Protein AF-A0A7C5V6L7-F1 (afdb_monomer_lite)

pLDDT: mean 72.87, std 25.66, range [22.7, 98.94]

Sequence (460 aa):
MSHGVARVGYGWRGEGCGAGDWTESRWLEMTNFTVGGVHAARSRKPRGREIGQGLVMRSSRLRAALVAGAWAKWSSATACAVSPCTPKASGNYTETWTQQTSAGPIQRSWIVHIPPGYDGRKTFSAILNFHGNTSTASGQESWSKMSEKANAAGFLVVYPEGYNKSWDVGRDCCGDALAKNIDDVGFARHIVQHLKENYCVDPDRIYVTGMSAGAGMAAKLACQAADLFAGAAVVSGAFISPPCNPVRPIAVQQFWGTSDPFVSSTDAYNTRDTYVAVDHCNTTPTRTYTNNKATCDTYTGCDNGVRVAFCKIEGMGHCWPGNSCTAILQPGTNDIFANDEMWDFFQQFTLTTSSTCPFGYVDLDSDRANGCEHALPAGCSKAGIRNGKRYYLCGWKTWADAKSRCEAMAGFRLVKIDDALENDWVSNFRGTMLTWIGANDIAVEGRWVWTDGSPLAYTR

Structure (mmCIF, N/CA/C/O backbone):
data_AF-A0A7C5V6L7-F1
#
_entry.id   AF-A0A7C5V6L7-F1
#
loop_
_atom_site.group_PDB
_atom_site.id
_atom_site.type_symbol
_atom_site.label_atom_id
_atom_site.label_alt_id
_atom_site.label_comp_id
_atom_site.label_asym_id
_atom_site.label_entity_id
_atom_site.label_seq_id
_atom_site.pdbx_PDB_ins_code
_atom_site.Cartn_x
_atom_site.Cartn_y
_atom_site.Cartn_z
_atom_site.occupancy
_atom_site.B_iso_or_equiv
_atom_site.auth_seq_id
_atom_site.auth_comp_id
_atom_site.auth_asym_id
_atom_site.auth_atom_id
_atom_site.pdbx_PDB_model_num
ATOM 1 N N . MET A 1 1 ? -34.028 -46.419 39.996 1.00 35.28 1 MET A N 1
ATOM 2 C CA . MET A 1 1 ? -33.075 -45.320 39.818 1.00 35.28 1 MET A CA 1
ATOM 3 C C . MET A 1 1 ? -32.578 -45.417 38.394 1.00 35.28 1 MET A C 1
ATOM 5 O O . MET A 1 1 ? -31.779 -46.292 38.082 1.00 35.28 1 MET A O 1
ATOM 9 N N . SER A 1 2 ? -33.231 -44.675 37.509 1.00 40.28 2 SER A N 1
ATOM 10 C CA . SER A 1 2 ? -33.050 -44.708 36.059 1.00 40.28 2 SER A CA 1
ATOM 11 C C . SER A 1 2 ? -32.666 -43.307 35.613 1.00 40.28 2 SER A C 1
ATOM 13 O O . SER A 1 2 ? -33.531 -42.519 35.235 1.00 40.28 2 SER A O 1
ATOM 15 N N . HIS A 1 3 ? -31.376 -43.000 35.732 1.00 43.44 3 HIS A N 1
ATOM 16 C CA . HIS A 1 3 ? -30.858 -41.659 35.497 1.00 43.44 3 HIS A CA 1
ATOM 17 C C . HIS A 1 3 ? -31.123 -41.201 34.052 1.00 43.44 3 HIS A C 1
ATOM 19 O O . HIS A 1 3 ? -31.042 -41.979 33.095 1.00 43.44 3 HIS A O 1
ATOM 25 N N . GLY A 1 4 ? -31.485 -39.932 33.920 1.00 53.03 4 GLY A N 1
ATOM 26 C CA . GLY A 1 4 ? -31.969 -39.283 32.719 1.00 53.03 4 GLY A CA 1
ATOM 27 C C . GLY A 1 4 ? -30.915 -38.459 31.981 1.00 53.03 4 GLY A C 1
ATOM 28 O O . GLY A 1 4 ? -29.935 -37.944 32.520 1.00 53.03 4 GLY A O 1
ATOM 29 N N . VAL A 1 5 ? -31.179 -38.303 30.687 1.00 49.34 5 VAL A N 1
ATOM 30 C CA . VAL A 1 5 ? -30.413 -37.486 29.743 1.00 49.34 5 VAL A CA 1
ATOM 31 C C . VAL A 1 5 ? -31.397 -36.744 28.845 1.00 4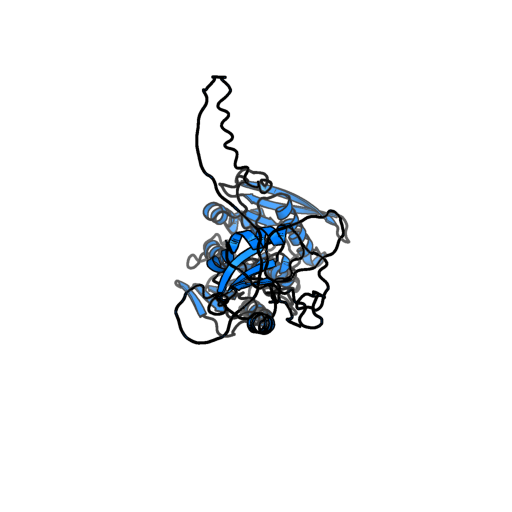9.34 5 VAL A C 1
ATOM 33 O O . VAL A 1 5 ? -32.377 -37.326 28.371 1.00 49.34 5 VAL A O 1
ATOM 36 N N . ALA A 1 6 ? -31.190 -35.441 28.665 1.00 48.75 6 ALA A N 1
ATOM 37 C CA . ALA A 1 6 ? -32.235 -34.558 28.167 1.00 48.75 6 ALA A CA 1
ATOM 38 C C . ALA A 1 6 ? -32.403 -34.648 26.645 1.00 48.75 6 ALA A C 1
ATOM 40 O O . ALA A 1 6 ? -31.442 -34.768 25.879 1.00 48.75 6 ALA A O 1
ATOM 41 N N . ARG A 1 7 ? -33.661 -34.538 26.212 1.00 49.06 7 ARG A N 1
ATOM 42 C CA . ARG A 1 7 ? -34.088 -34.461 24.811 1.00 49.06 7 ARG A CA 1
ATOM 43 C C . ARG A 1 7 ? -35.070 -33.303 24.688 1.00 49.06 7 ARG A C 1
ATOM 45 O O . ARG A 1 7 ? -36.007 -33.222 25.476 1.00 49.06 7 ARG A O 1
ATOM 52 N N . VAL A 1 8 ? -34.870 -32.412 23.720 1.00 44.22 8 VAL A N 1
ATOM 53 C CA . VAL A 1 8 ? -35.674 -31.181 23.617 1.00 44.22 8 VAL A CA 1
ATOM 54 C C . VAL A 1 8 ? -37.094 -31.479 23.115 1.00 44.22 8 VAL A C 1
ATOM 56 O O . VAL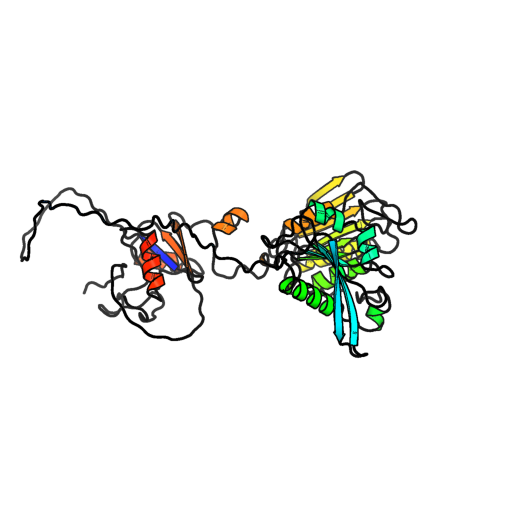 A 1 8 ? -37.276 -32.126 22.078 1.00 44.22 8 VAL A O 1
ATOM 59 N N . GLY A 1 9 ? -38.099 -30.928 23.796 1.00 36.38 9 GLY A N 1
ATOM 60 C CA . GLY A 1 9 ? -39.516 -30.936 23.416 1.00 36.38 9 GLY A CA 1
ATOM 61 C C . GLY A 1 9 ? -40.217 -29.632 23.827 1.00 36.38 9 GLY A C 1
ATOM 62 O O . GLY A 1 9 ? -39.628 -28.797 24.508 1.00 36.38 9 GLY A O 1
ATOM 63 N N . TYR A 1 10 ? -41.458 -29.429 23.381 1.00 29.02 10 TYR A N 1
ATOM 64 C CA . TYR A 1 10 ? -42.316 -28.315 23.824 1.00 29.02 10 TYR A CA 1
ATOM 65 C C . TYR A 1 10 ? -42.658 -28.469 25.325 1.00 29.02 10 TYR A C 1
ATOM 67 O O . TYR A 1 10 ? -42.841 -29.598 25.769 1.00 29.02 10 TYR A O 1
ATOM 75 N N . GLY A 1 11 ? -42.801 -27.425 26.151 1.00 28.33 11 GLY A N 1
ATOM 76 C CA . GLY A 1 11 ? -42.813 -25.965 25.941 1.00 28.33 11 GLY A CA 1
ATOM 77 C C . GLY A 1 11 ? -42.684 -25.232 27.302 1.00 28.33 11 GLY A C 1
ATOM 78 O O . GLY A 1 11 ? -42.221 -25.883 28.223 1.00 28.33 11 GLY A O 1
ATOM 79 N N . TRP A 1 12 ? -43.155 -23.971 27.422 1.00 29.39 12 TRP A N 1
ATOM 80 C CA . TRP A 1 12 ? -43.257 -23.080 28.629 1.00 29.39 12 TRP A CA 1
ATOM 81 C C . TRP A 1 12 ? -42.363 -21.803 28.664 1.00 29.39 12 TRP A C 1
ATOM 83 O O . TRP A 1 12 ? -41.769 -21.458 27.638 1.00 29.39 12 TRP A O 1
ATOM 93 N N . ARG A 1 13 ? -42.511 -20.956 29.714 1.00 26.44 13 ARG A N 1
ATOM 94 C CA . ARG A 1 13 ? -42.395 -19.463 29.706 1.00 26.44 13 ARG A CA 1
ATOM 95 C C . ARG A 1 13 ? -41.759 -18.842 30.976 1.00 26.44 13 ARG A C 1
ATOM 97 O O . ARG A 1 13 ? -42.020 -19.328 32.071 1.00 26.44 13 ARG A O 1
ATOM 104 N N . GLY A 1 14 ? -41.139 -17.657 30.842 1.00 23.78 14 GLY A N 1
ATOM 105 C CA . GLY A 1 14 ? -40.816 -16.711 31.935 1.00 23.78 14 GLY A CA 1
ATOM 106 C C . GLY A 1 14 ? -40.161 -15.405 31.429 1.00 23.78 14 GLY A C 1
ATOM 107 O O . GLY A 1 14 ? -39.630 -15.401 30.322 1.00 23.78 14 GLY A O 1
ATOM 108 N N . GLU A 1 15 ? -40.207 -14.310 32.203 1.00 25.20 15 GLU A N 1
ATOM 109 C CA . GLU A 1 15 ? -39.618 -12.986 31.873 1.00 25.20 15 GLU A CA 1
ATOM 110 C C . GLU A 1 15 ? -38.470 -12.608 32.838 1.00 25.20 15 GLU A C 1
ATOM 112 O O . GLU A 1 15 ? -38.496 -13.010 34.000 1.00 25.20 15 GLU A O 1
ATOM 117 N N . GLY A 1 16 ? -37.502 -11.786 32.398 1.00 23.38 16 GLY A N 1
ATOM 118 C CA . GLY A 1 16 ? -36.495 -11.155 33.276 1.00 23.38 16 GLY A CA 1
ATOM 119 C C . GLY A 1 16 ? -35.161 -10.810 32.590 1.00 23.38 16 GLY A C 1
ATOM 120 O O . GLY A 1 16 ? -34.685 -11.566 31.749 1.00 23.38 16 GLY A O 1
ATOM 121 N N . CYS A 1 17 ? -34.547 -9.675 32.949 1.00 25.47 17 CYS A N 1
ATOM 122 C CA . CYS A 1 17 ? -33.304 -9.165 32.339 1.00 25.47 17 CYS A CA 1
ATOM 123 C C . CYS A 1 17 ? -32.048 -9.429 33.197 1.00 25.47 17 CYS A C 1
ATOM 125 O O . CYS A 1 17 ? -32.116 -9.388 34.424 1.00 25.47 17 CYS A O 1
ATOM 127 N N . GLY A 1 18 ? -30.882 -9.584 32.556 1.00 23.17 18 GLY A N 1
ATOM 128 C CA . GLY A 1 18 ? -29.556 -9.663 33.192 1.00 23.17 18 GLY A CA 1
ATOM 129 C C . GLY A 1 18 ? -28.428 -9.633 32.148 1.00 23.17 18 GLY A C 1
ATOM 130 O O . GLY A 1 18 ? -28.678 -9.944 30.987 1.00 23.17 18 GLY A O 1
ATOM 131 N N . ALA A 1 19 ? -27.212 -9.223 32.529 1.00 28.78 19 ALA A N 1
ATOM 132 C CA . ALA A 1 19 ? -26.101 -8.952 31.601 1.00 28.78 19 ALA A CA 1
ATOM 133 C C . ALA A 1 19 ? -24.892 -9.896 31.776 1.00 28.78 19 ALA A C 1
ATOM 135 O O . ALA A 1 19 ? -24.651 -10.397 32.874 1.00 28.78 19 ALA A O 1
ATOM 136 N N . GLY A 1 20 ? -24.105 -10.068 30.705 1.00 23.56 20 GLY A N 1
ATOM 137 C CA . GLY A 1 20 ? -22.786 -10.718 30.710 1.00 23.56 20 GLY A CA 1
ATOM 138 C C . GLY A 1 20 ? -22.329 -11.182 29.318 1.00 23.56 20 GLY A C 1
ATOM 139 O O . GLY A 1 20 ? -23.119 -11.766 28.578 1.00 23.56 20 GLY A O 1
ATOM 140 N N . ASP A 1 21 ? -21.062 -10.937 28.970 1.00 35.22 21 ASP A N 1
ATOM 141 C CA . ASP A 1 21 ? -20.380 -11.547 27.813 1.00 35.22 21 ASP A CA 1
ATOM 142 C C . ASP A 1 21 ? -20.204 -13.067 27.993 1.00 35.22 21 ASP A C 1
ATOM 144 O O . ASP A 1 21 ? -20.125 -13.503 29.134 1.00 35.22 21 ASP A O 1
ATOM 148 N N . TRP A 1 22 ? -20.106 -13.843 26.895 1.00 27.86 22 TRP A N 1
ATOM 149 C CA . TRP A 1 22 ? -19.309 -15.089 26.688 1.00 27.86 22 TRP A CA 1
ATOM 150 C C . TRP A 1 22 ? -19.637 -15.708 25.303 1.00 27.86 22 TRP A C 1
ATOM 152 O O . TRP A 1 22 ? -20.753 -15.557 24.804 1.00 27.86 22 TRP A O 1
ATOM 162 N N . THR A 1 23 ? -18.712 -16.456 24.678 1.00 30.45 23 THR A N 1
ATOM 163 C CA . THR A 1 23 ? -18.922 -17.119 23.365 1.00 30.45 23 THR A CA 1
ATOM 164 C C . THR A 1 23 ? -18.419 -18.577 23.337 1.00 30.45 23 THR A C 1
ATOM 166 O O . THR A 1 23 ? -17.284 -18.863 23.695 1.00 30.45 23 THR A O 1
ATOM 169 N N . GLU A 1 24 ? -19.246 -19.533 22.879 1.00 30.52 24 GLU A N 1
ATOM 170 C CA . GLU A 1 24 ? -18.925 -20.984 22.873 1.00 30.52 24 GLU A CA 1
ATOM 171 C C . GLU A 1 24 ? -19.693 -21.815 21.804 1.00 30.52 24 GLU A C 1
ATOM 173 O O . GLU A 1 24 ? -20.915 -21.695 21.691 1.00 30.52 24 GLU A O 1
ATOM 178 N N . SER A 1 25 ? -19.035 -22.743 21.089 1.00 31.98 25 SER A N 1
ATOM 179 C CA . SER A 1 25 ? -19.699 -23.621 20.090 1.00 31.98 25 SER A CA 1
ATOM 180 C C . SER A 1 25 ? -20.619 -24.697 20.712 1.00 31.98 25 SER A C 1
ATOM 182 O O . SER A 1 25 ? -20.658 -24.875 21.935 1.00 31.98 25 SER A O 1
ATOM 184 N N . ARG A 1 26 ? -21.419 -25.395 19.880 1.00 36.56 26 ARG A N 1
ATOM 185 C CA . ARG A 1 26 ? -22.573 -26.210 20.323 1.00 36.56 26 ARG A CA 1
ATOM 186 C C . ARG A 1 26 ? -22.885 -27.410 19.390 1.00 36.56 26 ARG A C 1
ATOM 188 O O . ARG A 1 26 ? -22.886 -27.260 18.175 1.00 36.56 26 ARG A O 1
ATOM 195 N N . TRP A 1 27 ? -23.188 -28.600 19.928 1.00 34.84 27 TRP A N 1
ATOM 196 C CA . TRP A 1 27 ? -23.461 -29.837 19.152 1.00 34.84 27 TRP A CA 1
ATOM 197 C C . TRP A 1 27 ? -24.814 -30.502 19.459 1.00 34.84 27 TRP A C 1
ATOM 199 O O . TRP A 1 27 ? -25.245 -30.536 20.610 1.00 34.84 27 TRP A O 1
ATOM 209 N N . LEU A 1 28 ? -25.452 -31.090 18.438 1.00 31.00 28 LEU A N 1
ATOM 210 C CA . LEU A 1 28 ? -26.725 -31.818 18.526 1.00 31.00 28 LEU A CA 1
ATOM 211 C C . LEU A 1 28 ? -26.597 -33.200 17.864 1.00 31.00 28 LEU A C 1
ATOM 213 O O . LEU A 1 28 ? -26.537 -33.315 16.642 1.00 31.00 28 LEU A O 1
ATOM 217 N N . GLU A 1 29 ? -26.583 -34.275 18.654 1.00 39.88 29 GLU A N 1
ATOM 218 C CA . GLU A 1 29 ? -26.495 -35.644 18.116 1.00 39.88 29 GLU A CA 1
ATOM 219 C C . GLU A 1 29 ? -27.865 -36.341 18.113 1.00 39.88 29 GLU A C 1
ATOM 221 O O . GLU A 1 29 ? -28.609 -36.303 19.096 1.00 39.88 29 GLU A O 1
ATOM 226 N N . MET A 1 30 ? -28.229 -36.977 16.999 1.00 32.53 30 MET A N 1
ATOM 227 C CA . MET A 1 30 ? -29.546 -37.601 16.821 1.00 32.53 30 MET A CA 1
ATOM 228 C C . MET A 1 30 ? -29.670 -38.883 17.669 1.00 32.53 30 MET A C 1
ATOM 230 O O . MET A 1 30 ? -28.736 -39.683 17.748 1.00 32.53 30 MET A O 1
ATOM 234 N N . THR A 1 31 ? -30.816 -39.117 18.324 1.00 37.09 31 THR A N 1
ATOM 235 C CA . THR A 1 31 ? -30.963 -40.267 19.242 1.00 37.09 31 THR A CA 1
ATOM 236 C C . THR A 1 31 ? -31.427 -41.518 18.507 1.00 37.09 31 THR A C 1
ATOM 238 O O . THR A 1 31 ? -32.542 -41.528 17.986 1.00 37.09 31 THR A O 1
ATOM 241 N N . ASN A 1 32 ? -30.611 -42.576 18.491 1.00 30.20 32 ASN A N 1
ATOM 242 C CA . ASN A 1 32 ? -30.923 -43.800 17.747 1.00 30.20 32 ASN A CA 1
ATOM 243 C C . ASN A 1 32 ? -32.259 -44.410 18.215 1.00 30.20 32 ASN A C 1
ATOM 245 O O . ASN A 1 32 ? -32.393 -44.761 19.389 1.00 30.20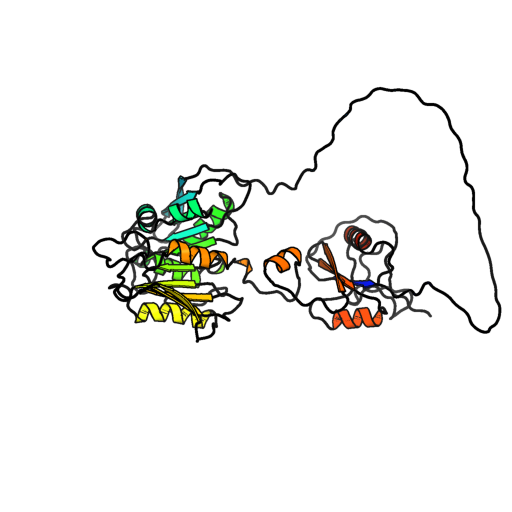 32 ASN A O 1
ATOM 249 N N . PHE A 1 33 ? -33.245 -44.518 17.319 1.00 32.59 33 PHE A N 1
ATOM 250 C CA . PHE A 1 33 ? -34.570 -45.053 17.644 1.00 32.59 33 PHE A CA 1
ATOM 251 C C . PHE A 1 33 ? -35.062 -45.988 16.532 1.00 32.59 33 PHE A C 1
ATOM 253 O O . PHE A 1 33 ? -35.704 -45.576 15.566 1.00 32.59 33 PHE A O 1
ATOM 260 N N . THR A 1 34 ? -34.771 -47.278 16.683 1.00 25.28 34 THR A N 1
ATOM 261 C CA . THR A 1 34 ? -35.299 -48.346 15.830 1.00 25.28 34 THR A CA 1
ATOM 262 C C . THR A 1 34 ? -36.798 -48.535 16.072 1.00 25.28 34 THR A C 1
ATOM 264 O O . THR A 1 34 ? -37.220 -49.275 16.958 1.00 25.28 34 THR A O 1
ATOM 267 N N . VAL A 1 35 ? -37.625 -47.873 15.259 1.00 29.75 35 VAL A N 1
ATOM 268 C CA . VAL A 1 35 ? -39.070 -48.139 15.182 1.00 29.75 35 VAL A CA 1
ATOM 269 C C . VAL A 1 35 ? -39.328 -49.168 14.079 1.00 29.75 35 VAL A C 1
ATOM 271 O O . VAL A 1 35 ? -39.509 -48.822 12.915 1.00 29.75 35 VAL A O 1
ATOM 274 N N . GLY A 1 36 ? -39.333 -50.448 14.451 1.00 24.72 36 GLY A N 1
ATOM 275 C CA . GLY A 1 36 ? -39.643 -51.566 13.556 1.00 24.72 36 GLY A CA 1
ATOM 276 C C . GLY A 1 36 ? -39.613 -52.908 14.292 1.00 24.72 36 GLY A C 1
ATOM 277 O O . GLY A 1 36 ? -38.734 -53.135 15.118 1.00 24.72 36 GLY A O 1
ATOM 278 N N . GLY A 1 37 ? -40.590 -53.782 14.020 1.00 25.44 37 GLY A N 1
ATOM 279 C CA . GLY A 1 37 ? -40.608 -55.168 14.519 1.00 25.44 37 GLY A CA 1
ATOM 280 C C . GLY A 1 37 ? -39.525 -56.047 13.866 1.00 25.44 37 GLY A C 1
ATOM 281 O O . GLY A 1 37 ? -38.769 -55.576 13.026 1.00 25.44 37 GLY A O 1
ATOM 282 N N . VAL A 1 38 ? -39.427 -57.351 14.151 1.00 24.84 38 VAL A N 1
ATOM 283 C CA . VAL A 1 38 ? -40.498 -58.314 14.496 1.00 24.84 38 VAL A CA 1
ATOM 284 C C . VAL A 1 38 ? -39.999 -59.381 15.512 1.00 24.84 38 VAL A C 1
ATOM 286 O O . VAL A 1 38 ? -38.824 -59.425 15.849 1.00 24.84 38 VAL A O 1
ATOM 289 N N . HIS A 1 39 ? -40.934 -60.186 16.040 1.00 23.12 39 HIS A N 1
ATOM 290 C CA . HIS A 1 39 ? -40.850 -61.342 16.967 1.00 23.12 39 HIS A CA 1
ATOM 291 C C . HIS A 1 39 ? -39.571 -62.231 16.906 1.00 23.12 39 HIS A C 1
ATOM 293 O O . HIS A 1 39 ? -38.948 -62.324 15.858 1.00 23.12 39 HIS A O 1
ATOM 299 N N . ALA A 1 40 ? -39.165 -63.014 17.925 1.00 22.70 40 ALA A N 1
ATOM 300 C CA . ALA A 1 40 ? -39.777 -63.486 19.193 1.00 22.70 40 ALA A CA 1
ATOM 301 C C . ALA A 1 40 ? -38.648 -63.856 20.224 1.00 22.70 40 ALA A C 1
ATOM 303 O O . ALA A 1 40 ? -37.483 -63.711 19.882 1.00 22.70 40 ALA A O 1
ATOM 304 N N . ALA A 1 41 ? -38.834 -64.364 21.461 1.00 22.83 41 ALA A N 1
ATOM 305 C CA . ALA A 1 41 ? -39.991 -64.961 22.151 1.00 22.83 41 ALA A CA 1
ATOM 306 C C . ALA A 1 41 ? -39.844 -64.985 23.705 1.00 22.83 41 ALA A C 1
ATOM 308 O O . ALA A 1 41 ? -38.734 -65.142 24.198 1.00 22.83 41 ALA A O 1
ATOM 309 N N . ARG A 1 42 ? -40.986 -65.042 24.434 1.00 23.98 42 ARG A N 1
ATOM 310 C CA . ARG A 1 42 ? -41.172 -65.367 25.889 1.00 23.98 42 ARG A CA 1
ATOM 311 C C . ARG A 1 42 ? -40.552 -64.361 26.905 1.00 23.98 42 ARG A C 1
ATOM 313 O O . ARG A 1 42 ? -39.466 -63.870 26.673 1.00 23.98 42 ARG A O 1
ATOM 320 N N . SER A 1 43 ? -41.087 -64.061 28.106 1.00 23.44 43 SER A N 1
ATOM 321 C CA . SER A 1 43 ? -42.426 -64.100 28.774 1.00 23.44 43 SER A CA 1
ATOM 322 C C . SER A 1 43 ? -42.277 -63.440 30.193 1.00 23.44 43 SER A C 1
ATOM 324 O O . SER A 1 43 ? -41.140 -63.245 30.595 1.00 23.44 43 SER A O 1
ATOM 326 N N . ARG A 1 44 ? -43.259 -63.059 31.047 1.00 25.66 44 ARG A N 1
ATOM 327 C CA . ARG A 1 44 ? -44.717 -63.313 31.199 1.00 25.66 44 ARG A CA 1
ATOM 328 C C . ARG A 1 44 ? -45.481 -62.113 31.868 1.00 25.66 44 ARG A C 1
ATOM 330 O O . ARG A 1 44 ? -45.309 -61.898 33.059 1.00 25.66 44 ARG A O 1
ATOM 337 N N . LYS A 1 45 ? -46.477 -61.514 31.185 1.00 26.44 45 LYS A N 1
ATOM 338 C CA . LYS A 1 45 ? -47.761 -60.968 31.748 1.00 26.44 45 LYS A CA 1
ATOM 339 C C . LYS A 1 45 ? -47.747 -59.791 32.803 1.00 26.44 45 LYS A C 1
ATOM 341 O O . LYS A 1 45 ? -46.671 -59.342 33.167 1.00 26.44 45 LYS A O 1
ATOM 346 N N . PRO A 1 46 ? -48.912 -59.162 33.171 1.00 36.56 46 PRO A N 1
ATOM 347 C CA . PRO A 1 46 ? -48.990 -57.680 33.253 1.00 36.56 46 PRO A CA 1
ATOM 348 C C . PRO A 1 46 ? -49.797 -57.043 34.431 1.00 36.56 46 PRO A C 1
ATOM 350 O O . PRO A 1 46 ? -50.412 -57.756 35.233 1.00 36.56 46 PRO A O 1
ATOM 353 N N . ARG A 1 47 ? -49.874 -55.691 34.442 1.00 26.67 47 ARG A N 1
ATOM 354 C CA . ARG A 1 47 ? -50.989 -54.767 34.844 1.00 26.67 47 ARG A CA 1
ATOM 355 C C . ARG A 1 47 ? -50.463 -53.303 34.876 1.00 26.67 47 ARG A C 1
ATOM 357 O O . ARG A 1 47 ? -49.285 -53.143 35.156 1.00 26.67 47 ARG A O 1
ATOM 364 N N . GLY A 1 48 ? -51.220 -52.220 34.628 1.00 23.38 48 GLY A N 1
ATOM 365 C CA . GLY A 1 48 ? -52.606 -52.040 34.137 1.00 23.38 48 GLY A CA 1
ATOM 366 C C . GLY A 1 48 ? -53.081 -50.555 34.173 1.00 23.38 48 GLY A C 1
ATOM 367 O O . GLY A 1 48 ? -52.411 -49.746 34.806 1.00 23.38 48 GLY A O 1
ATOM 368 N N . ARG A 1 49 ? -54.263 -50.260 33.577 1.00 24.72 49 ARG A N 1
ATOM 369 C CA . ARG A 1 49 ? -54.966 -48.945 33.383 1.00 24.72 49 ARG A CA 1
ATOM 370 C C . ARG A 1 49 ? -54.403 -48.049 32.253 1.00 24.72 49 ARG A C 1
ATOM 372 O O . ARG A 1 49 ? -53.194 -48.000 32.083 1.00 24.72 49 ARG A O 1
ATOM 379 N N . GLU A 1 50 ? -55.184 -47.500 31.303 1.00 24.55 50 GLU A N 1
ATOM 380 C CA . GLU A 1 50 ? -56.413 -46.647 31.350 1.00 24.55 50 GLU A CA 1
ATOM 381 C C . GLU A 1 50 ? -56.104 -45.244 31.916 1.00 24.55 50 GLU A C 1
ATOM 383 O O . GLU A 1 50 ? -55.408 -45.156 32.919 1.00 24.55 50 GLU A O 1
ATOM 388 N N . ILE A 1 51 ? -56.534 -44.102 31.353 1.00 25.11 51 ILE A N 1
ATOM 389 C CA . ILE A 1 51 ? -57.660 -43.725 30.451 1.00 25.11 51 ILE A CA 1
ATOM 390 C C . ILE A 1 51 ? -57.165 -42.588 29.495 1.00 25.11 51 ILE A C 1
ATOM 392 O O . ILE A 1 51 ? -56.132 -41.997 29.783 1.00 25.11 51 ILE A O 1
ATOM 396 N N . GLY A 1 52 ? -57.781 -42.188 28.368 1.00 25.31 52 GLY A N 1
ATOM 397 C CA . GLY A 1 52 ? -59.082 -42.513 27.763 1.00 25.31 52 GLY A CA 1
ATOM 398 C C . GLY A 1 52 ? -59.227 -42.027 26.296 1.00 25.31 52 GLY A C 1
ATOM 399 O O . GLY A 1 52 ? -58.235 -41.807 25.610 1.00 25.31 52 GLY A O 1
ATOM 400 N N . GLN A 1 53 ? -60.468 -41.925 25.802 1.00 26.23 53 GLN A N 1
ATOM 401 C CA . GLN A 1 53 ? -60.856 -41.748 24.380 1.00 26.23 53 GLN A CA 1
ATOM 402 C C . GLN A 1 53 ? -61.196 -40.269 24.024 1.00 26.23 53 GLN A C 1
ATOM 404 O O . GLN A 1 53 ? -61.353 -39.462 24.932 1.00 26.23 53 GLN A O 1
ATOM 409 N N . GLY A 1 54 ? -61.355 -39.840 22.756 1.00 25.73 54 GLY A N 1
ATOM 410 C CA . GLY A 1 54 ? -61.280 -40.584 21.484 1.00 25.73 54 GLY A CA 1
ATOM 411 C C . GLY A 1 54 ? -61.668 -39.787 20.216 1.00 25.73 54 GLY A C 1
ATOM 412 O O . GLY A 1 54 ? -61.274 -38.639 20.044 1.00 25.73 54 GLY A O 1
ATOM 413 N N . LEU A 1 55 ? -62.399 -40.457 19.311 1.00 26.45 55 LEU A N 1
ATOM 414 C CA . LEU A 1 55 ? -62.895 -40.006 17.987 1.00 26.45 55 LEU A CA 1
ATOM 415 C C . LEU A 1 55 ? -63.832 -38.763 18.095 1.00 26.45 55 LEU A C 1
ATOM 417 O O . LEU A 1 55 ? -64.329 -38.478 19.177 1.00 26.45 55 LEU A O 1
ATOM 421 N N . VAL A 1 56 ? -64.130 -37.963 17.056 1.00 27.30 56 VAL A N 1
ATOM 422 C CA . VAL A 1 56 ? -64.935 -38.279 15.845 1.00 27.30 56 VAL A CA 1
ATOM 423 C C . VAL A 1 56 ? -64.739 -37.199 14.751 1.00 27.30 56 VAL A C 1
ATOM 425 O O . VAL A 1 56 ? -64.673 -36.013 15.056 1.00 27.30 56 VAL A O 1
ATOM 428 N N . MET A 1 57 ? -64.758 -37.581 13.464 1.00 26.14 57 MET A N 1
ATOM 429 C CA . MET A 1 57 ? -65.029 -36.658 12.339 1.00 26.14 57 MET A CA 1
ATOM 430 C C . MET A 1 57 ? -66.533 -36.588 12.021 1.00 26.14 57 MET A C 1
ATOM 432 O O . MET A 1 57 ? -67.129 -37.655 11.865 1.00 26.14 57 MET A O 1
ATOM 436 N N . ARG A 1 58 ? -67.096 -35.395 11.735 1.00 27.75 58 ARG A N 1
ATOM 437 C CA . ARG A 1 58 ? -67.873 -35.121 10.491 1.00 27.75 58 ARG A CA 1
ATOM 438 C C . ARG A 1 58 ? -68.420 -33.686 10.346 1.00 27.75 58 ARG A C 1
ATOM 440 O O . ARG A 1 58 ? -68.544 -32.927 11.294 1.00 27.75 58 ARG A O 1
ATOM 447 N N . SER A 1 59 ? -68.725 -33.390 9.083 1.00 27.58 59 SER A N 1
ATOM 448 C CA . SER A 1 59 ? -69.479 -32.289 8.453 1.00 27.58 59 SER A CA 1
ATOM 449 C C . SER A 1 59 ? -70.760 -31.808 9.188 1.00 27.58 59 SER A C 1
ATOM 451 O O . SER A 1 59 ? -71.331 -32.564 9.961 1.00 27.58 59 SER A O 1
ATOM 453 N N . SER A 1 60 ? -71.352 -30.627 8.911 1.00 28.58 60 SER A N 1
ATOM 454 C CA . SER A 1 60 ? -71.335 -29.857 7.641 1.00 28.58 60 SER A CA 1
ATOM 455 C C . SER A 1 60 ? -71.837 -28.398 7.753 1.00 28.58 60 SER A C 1
ATOM 457 O O . SER A 1 60 ? -72.774 -28.153 8.496 1.00 28.58 60 SER A O 1
ATOM 459 N N . ARG A 1 61 ? -71.344 -27.528 6.845 1.00 35.00 61 ARG A N 1
ATOM 460 C CA . ARG A 1 61 ? -72.018 -26.387 6.153 1.00 35.00 61 ARG A CA 1
ATOM 461 C C . ARG A 1 61 ? -72.844 -25.357 6.959 1.00 35.00 61 ARG A C 1
ATOM 463 O O . ARG A 1 61 ? -73.890 -25.705 7.486 1.00 35.00 61 ARG A O 1
ATOM 470 N N . LEU A 1 62 ? -72.583 -24.059 6.720 1.00 30.14 62 LEU A N 1
ATOM 471 C CA . LEU A 1 62 ? -73.632 -23.088 6.326 1.00 30.14 62 LEU A CA 1
ATOM 472 C C . LEU A 1 62 ? -73.067 -21.818 5.636 1.00 30.14 62 LEU A C 1
ATOM 474 O O . LEU A 1 62 ? -72.073 -21.269 6.078 1.00 30.14 62 LEU A O 1
ATOM 478 N N . ARG A 1 63 ? -73.740 -21.440 4.533 1.00 31.62 63 ARG A N 1
ATOM 479 C CA . ARG A 1 63 ? -73.836 -20.182 3.735 1.00 31.62 63 ARG A CA 1
ATOM 480 C C . ARG A 1 63 ? -72.803 -19.037 3.857 1.00 31.62 63 ARG A C 1
ATOM 482 O O . ARG A 1 63 ? -72.332 -18.677 4.923 1.00 31.62 63 ARG A O 1
ATOM 489 N N . ALA A 1 64 ? -72.581 -18.378 2.715 1.00 34.91 64 ALA A N 1
ATOM 490 C CA . ALA A 1 64 ? -71.755 -17.179 2.558 1.00 34.91 64 ALA A CA 1
ATOM 491 C C . ALA A 1 64 ? -72.552 -15.863 2.669 1.00 34.91 64 ALA A C 1
ATOM 493 O O . ALA A 1 64 ? -73.756 -15.834 2.409 1.00 34.91 64 ALA A O 1
ATOM 494 N N . ALA A 1 65 ? -71.836 -14.770 2.943 1.00 32.19 65 ALA A N 1
ATOM 495 C CA . ALA A 1 65 ? -72.246 -13.389 2.691 1.00 32.19 65 ALA A CA 1
ATOM 496 C C . ALA A 1 65 ? -71.042 -12.607 2.130 1.00 32.19 65 ALA A C 1
ATOM 498 O O . ALA A 1 65 ? -69.902 -12.879 2.506 1.00 32.19 65 ALA A O 1
ATOM 499 N N . LEU A 1 66 ? -71.284 -11.671 1.209 1.00 33.41 66 LEU A N 1
ATOM 500 C CA . LEU A 1 66 ? -70.245 -10.852 0.575 1.00 33.41 66 LEU A CA 1
ATOM 501 C C . LEU A 1 66 ? -70.045 -9.538 1.339 1.00 33.41 66 LEU A C 1
ATOM 503 O O . LEU A 1 66 ? -71.013 -8.830 1.601 1.00 33.41 66 LEU A O 1
ATOM 507 N N . VAL A 1 67 ? -68.788 -9.172 1.591 1.00 34.75 67 VAL A N 1
ATOM 508 C CA . VAL A 1 67 ? -68.372 -7.797 1.908 1.00 34.75 67 VAL A CA 1
ATOM 509 C C . VAL A 1 67 ? -67.138 -7.490 1.062 1.00 34.75 67 VAL A C 1
ATOM 511 O O . VAL A 1 67 ? -66.198 -8.282 1.031 1.00 34.75 67 VAL A O 1
ATOM 514 N N . ALA A 1 68 ? -67.150 -6.371 0.338 1.00 38.09 68 ALA A N 1
ATOM 515 C CA . ALA A 1 68 ? -66.026 -5.952 -0.496 1.00 38.09 68 ALA A CA 1
ATOM 516 C C . ALA A 1 68 ? -64.992 -5.169 0.331 1.00 38.09 68 ALA A C 1
ATOM 518 O O . ALA A 1 68 ? -65.363 -4.293 1.109 1.00 38.09 68 ALA A O 1
ATOM 519 N N . GLY A 1 69 ? -63.698 -5.446 0.135 1.00 30.69 69 GLY A N 1
ATOM 520 C CA . GLY A 1 69 ? -62.618 -4.749 0.837 1.00 30.69 69 GLY A CA 1
ATOM 521 C C . GLY A 1 69 ? -61.237 -4.996 0.221 1.00 30.69 69 GLY A C 1
ATOM 522 O O . GLY A 1 69 ? -60.768 -6.124 0.197 1.00 30.69 69 GLY A O 1
ATOM 523 N N . ALA A 1 70 ? -60.630 -3.919 -0.288 1.00 32.12 70 ALA A N 1
ATOM 524 C CA . ALA A 1 70 ? -59.222 -3.718 -0.665 1.00 32.12 70 ALA A CA 1
ATOM 525 C C . ALA A 1 70 ? -58.302 -4.947 -0.904 1.00 32.12 70 ALA A C 1
ATOM 527 O O . ALA A 1 70 ? -57.797 -5.568 0.030 1.00 32.12 70 ALA A O 1
ATOM 528 N N . TRP A 1 71 ? -57.900 -5.156 -2.166 1.00 33.78 71 TRP A N 1
ATOM 529 C CA . TRP A 1 71 ? -56.724 -5.967 -2.527 1.00 33.78 71 TRP A CA 1
ATOM 530 C C . TRP A 1 71 ? -55.411 -5.237 -2.180 1.00 33.78 71 TRP A C 1
ATOM 532 O O . TRP A 1 71 ? -54.715 -4.715 -3.053 1.00 33.78 71 TRP A O 1
ATOM 542 N N . ALA A 1 72 ? -55.052 -5.190 -0.897 1.00 34.44 72 ALA A N 1
ATOM 543 C CA . ALA A 1 72 ? -53.771 -4.642 -0.460 1.00 34.44 72 ALA A CA 1
ATOM 544 C C . ALA A 1 72 ? -52.630 -5.650 -0.716 1.00 34.44 72 ALA A C 1
ATOM 546 O O . ALA A 1 72 ? -52.437 -6.596 0.046 1.00 34.44 72 ALA A O 1
ATOM 547 N N . LYS A 1 73 ? -51.842 -5.442 -1.781 1.00 38.28 73 LYS A N 1
ATOM 548 C CA . LYS A 1 73 ? -50.601 -6.200 -2.029 1.00 38.28 73 LYS A CA 1
ATOM 549 C C . LYS A 1 73 ? -49.524 -5.826 -1.001 1.00 38.28 73 LYS A C 1
ATOM 551 O O . LYS A 1 73 ? -48.745 -4.906 -1.235 1.00 38.28 73 LYS A O 1
ATOM 556 N N . TRP A 1 74 ? -49.435 -6.558 0.107 1.00 31.95 74 TRP A N 1
ATOM 557 C CA . TRP A 1 74 ? -48.321 -6.431 1.059 1.00 31.95 74 TRP A CA 1
ATOM 558 C C . TRP A 1 74 ? -47.099 -7.229 0.583 1.00 31.95 74 TRP A C 1
ATOM 560 O O . TRP A 1 74 ? -46.721 -8.250 1.149 1.00 31.95 74 TRP A O 1
ATOM 570 N N . SER A 1 75 ? -46.489 -6.750 -0.503 1.00 41.84 75 SER A N 1
ATOM 571 C CA . SER A 1 75 ? -45.232 -7.267 -1.055 1.00 41.84 75 SER A CA 1
ATOM 572 C C . SER A 1 75 ? -44.055 -6.406 -0.592 1.00 41.84 75 SER A C 1
ATOM 574 O O . SER A 1 75 ? -43.443 -5.706 -1.393 1.00 41.84 75 SER A O 1
ATOM 576 N N . SER A 1 76 ? -43.745 -6.475 0.705 1.00 32.81 76 SER A N 1
ATOM 577 C CA . SER A 1 76 ? -42.629 -5.748 1.327 1.00 32.81 76 SER A CA 1
ATOM 578 C C . SER A 1 76 ? -41.744 -6.704 2.121 1.00 32.81 76 SER A C 1
ATOM 580 O O . SER A 1 76 ? -41.799 -6.758 3.348 1.00 32.81 76 SER A O 1
ATOM 582 N N . ALA A 1 77 ? -40.915 -7.472 1.413 1.00 36.81 77 ALA A N 1
ATOM 583 C CA . ALA A 1 77 ? -39.756 -8.105 2.027 1.00 36.81 77 ALA A CA 1
ATOM 584 C C . ALA A 1 77 ? -38.710 -7.011 2.284 1.00 36.81 77 ALA A C 1
ATOM 586 O O . ALA A 1 77 ? -37.890 -6.711 1.417 1.00 36.81 77 ALA A O 1
ATOM 587 N N . THR A 1 78 ? -38.786 -6.366 3.450 1.00 33.75 78 THR A N 1
ATOM 588 C CA . THR A 1 78 ? -37.815 -5.347 3.860 1.00 33.75 78 THR A CA 1
ATOM 589 C C . THR A 1 78 ? -36.472 -6.026 4.103 1.00 33.75 78 THR A C 1
ATOM 591 O O . THR A 1 78 ? -36.211 -6.539 5.190 1.00 33.75 78 THR A O 1
ATOM 594 N N . ALA A 1 79 ? -35.629 -6.071 3.071 1.00 35.03 79 ALA A N 1
ATOM 595 C CA . ALA A 1 79 ? -34.238 -6.467 3.223 1.00 35.03 79 ALA A CA 1
ATOM 596 C C . ALA A 1 79 ? -33.580 -5.576 4.286 1.00 35.03 79 ALA A C 1
ATOM 598 O O . ALA A 1 79 ? -33.846 -4.372 4.332 1.00 35.03 79 ALA A O 1
ATOM 599 N N . CYS A 1 80 ? -32.724 -6.157 5.128 1.00 28.69 80 CYS A N 1
ATOM 600 C CA . CYS A 1 80 ? -31.919 -5.382 6.062 1.00 28.69 80 CYS A CA 1
ATOM 601 C C . CYS A 1 80 ? -30.997 -4.464 5.258 1.00 28.69 80 CYS A C 1
ATOM 603 O O . CYS A 1 80 ? -29.973 -4.906 4.737 1.00 28.69 80 CYS A O 1
ATOM 605 N N . ALA A 1 81 ? -31.380 -3.194 5.135 1.00 34.88 81 ALA A N 1
ATOM 606 C CA . ALA A 1 81 ? -30.519 -2.185 4.560 1.00 34.88 81 ALA A CA 1
ATOM 607 C C . ALA A 1 81 ? -29.309 -2.020 5.484 1.00 34.88 81 ALA A C 1
ATOM 609 O O . ALA A 1 81 ? -29.415 -1.439 6.563 1.00 34.88 81 ALA A O 1
ATOM 610 N N . VAL A 1 82 ? -28.155 -2.517 5.036 1.00 42.56 82 VAL A N 1
ATOM 611 C CA . VAL A 1 82 ? -26.875 -1.903 5.398 1.00 42.56 82 VAL A CA 1
ATOM 612 C C . VAL A 1 82 ? -27.053 -0.411 5.129 1.00 42.56 82 VAL A C 1
ATOM 614 O O . VAL A 1 82 ? -27.475 -0.067 4.024 1.00 42.56 82 VAL A O 1
ATOM 617 N N . SER A 1 83 ? -26.822 0.453 6.125 1.00 45.78 83 SER A N 1
ATOM 618 C CA . SER A 1 83 ? -26.980 1.904 5.956 1.00 45.78 83 SER A CA 1
ATOM 619 C C . SER A 1 83 ? -26.218 2.334 4.701 1.00 45.78 83 SER A C 1
ATOM 621 O O . SER A 1 83 ? -24.993 2.186 4.689 1.00 45.78 83 SER A O 1
ATOM 623 N N . PRO A 1 84 ? -26.903 2.778 3.628 1.00 58.12 84 PRO A N 1
ATOM 624 C CA . PRO A 1 84 ? -26.260 2.939 2.335 1.00 58.12 84 PRO A CA 1
ATOM 625 C C . PRO A 1 84 ? -25.236 4.061 2.446 1.00 58.12 84 PRO A C 1
ATOM 627 O O . PRO A 1 84 ? -25.584 5.218 2.685 1.00 58.12 84 PRO A O 1
ATOM 630 N N . CYS A 1 85 ? -23.966 3.690 2.311 1.00 75.25 85 CYS A N 1
ATOM 631 C CA . CYS A 1 85 ? -22.852 4.621 2.314 1.00 75.25 85 CYS A CA 1
ATOM 632 C C . CYS A 1 85 ? -23.062 5.660 1.202 1.00 75.25 85 CYS A C 1
ATOM 634 O O . CYS A 1 85 ? -23.528 5.336 0.108 1.00 75.25 85 CYS A O 1
ATOM 636 N N . THR A 1 86 ? -22.787 6.929 1.501 1.00 83.56 86 THR A N 1
ATOM 637 C CA . THR A 1 86 ? -23.262 8.037 0.667 1.00 83.56 86 THR A CA 1
ATOM 638 C C . THR A 1 86 ? -22.707 7.942 -0.761 1.00 83.56 86 THR A C 1
ATOM 640 O O . THR A 1 86 ? -21.481 7.959 -0.928 1.00 83.56 86 THR A O 1
ATOM 643 N N . PRO A 1 87 ? -23.564 7.882 -1.803 1.00 89.44 87 PRO A N 1
ATOM 644 C CA . PRO A 1 87 ? -23.101 7.912 -3.183 1.00 89.44 87 PRO A CA 1
ATOM 645 C C . PRO A 1 87 ? -22.405 9.246 -3.480 1.00 89.44 87 PRO A C 1
ATOM 647 O O . PRO A 1 87 ? -22.878 10.318 -3.103 1.00 89.44 87 PRO A O 1
ATOM 650 N N . LYS A 1 88 ? -21.278 9.166 -4.184 1.00 93.81 88 LYS A N 1
ATOM 651 C CA . LYS A 1 88 ? -20.476 10.287 -4.687 1.00 93.81 88 LYS A CA 1
ATOM 652 C C . LYS A 1 88 ? -20.268 10.073 -6.191 1.00 93.81 88 LYS A C 1
ATOM 654 O O . LYS A 1 88 ? -20.346 8.943 -6.665 1.00 93.81 88 LYS A O 1
ATOM 659 N N . ALA A 1 89 ? -20.041 11.140 -6.952 1.00 96.12 89 ALA A N 1
ATOM 660 C CA . ALA A 1 89 ? -19.743 10.999 -8.377 1.00 96.12 89 ALA A CA 1
ATOM 661 C C . ALA A 1 89 ? -18.340 10.397 -8.577 1.00 96.12 89 ALA A C 1
ATOM 663 O O . ALA A 1 89 ? -17.493 10.478 -7.691 1.00 96.12 89 ALA A O 1
ATOM 664 N N . SER A 1 90 ? -18.079 9.818 -9.748 1.00 97.06 90 SER A N 1
ATOM 665 C CA . SER A 1 90 ? -16.725 9.401 -10.121 1.00 97.06 90 SER A CA 1
ATOM 666 C C . SER A 1 90 ? -15.835 10.616 -10.392 1.00 97.06 90 SER A C 1
ATOM 668 O O . SER A 1 90 ? -16.262 11.537 -11.093 1.00 97.06 90 SER A O 1
ATOM 670 N N . GLY A 1 91 ? -14.599 10.603 -9.896 1.00 97.62 91 GLY A N 1
ATOM 671 C CA . GLY A 1 91 ? -13.646 11.706 -10.021 1.00 97.62 91 GLY A CA 1
ATOM 672 C C . GLY A 1 91 ? -12.849 11.961 -8.741 1.00 97.62 91 GLY A C 1
ATOM 673 O O . GLY A 1 91 ? -12.850 11.141 -7.823 1.00 97.62 91 GLY A O 1
ATOM 674 N N . ASN A 1 92 ? -12.167 13.107 -8.698 1.00 98.50 92 ASN A N 1
ATOM 675 C CA . ASN A 1 92 ? -11.225 13.458 -7.635 1.00 98.50 92 ASN A CA 1
ATOM 676 C C . ASN A 1 92 ? -11.843 14.394 -6.597 1.00 98.50 92 ASN A C 1
ATOM 678 O O . ASN A 1 92 ? -12.376 15.450 -6.939 1.00 98.50 92 ASN A O 1
ATOM 682 N N . TYR A 1 93 ? -11.688 14.030 -5.327 1.00 98.31 93 TYR A N 1
ATOM 683 C CA . TYR A 1 93 ? -12.114 14.806 -4.166 1.00 98.31 93 TYR A CA 1
ATOM 684 C C . TYR A 1 93 ? -10.897 15.138 -3.305 1.00 98.31 93 TYR A C 1
ATOM 686 O O . TYR A 1 93 ? -10.179 14.232 -2.889 1.00 98.31 93 TYR A O 1
ATOM 694 N N . THR A 1 94 ? -10.653 16.421 -3.033 1.00 98.44 94 THR A N 1
ATOM 695 C CA . THR A 1 94 ? -9.582 16.841 -2.117 1.00 98.44 94 THR A CA 1
ATOM 696 C C . THR A 1 94 ? -10.137 16.956 -0.705 1.00 98.44 94 THR A C 1
ATOM 698 O O . THR A 1 94 ? -10.944 17.841 -0.428 1.00 98.44 94 THR A O 1
ATOM 701 N N . GLU A 1 95 ? -9.672 16.089 0.185 1.00 98.25 95 GLU A N 1
ATOM 702 C CA . GLU A 1 95 ? -9.996 16.096 1.614 1.00 98.25 95 GLU A CA 1
ATOM 703 C C . GLU A 1 95 ? -8.820 16.707 2.403 1.00 98.25 95 GLU A C 1
ATOM 705 O O . GLU A 1 95 ? -7.679 16.739 1.920 1.00 98.25 95 GLU A O 1
ATOM 710 N N . THR A 1 96 ? -9.071 17.237 3.607 1.00 98.12 96 THR A N 1
ATOM 711 C CA . THR A 1 96 ? -8.035 17.925 4.404 1.00 98.12 96 THR A CA 1
ATOM 712 C C . THR A 1 96 ? -8.155 17.664 5.912 1.00 98.12 96 THR A C 1
ATOM 714 O O . THR A 1 96 ? -9.245 17.423 6.425 1.00 98.12 96 THR A O 1
ATOM 717 N N . TRP A 1 97 ? -7.030 17.731 6.637 1.00 97.62 97 TRP A N 1
ATOM 718 C CA . TRP A 1 97 ? -6.957 17.534 8.095 1.00 97.62 97 TRP A CA 1
ATOM 719 C C . TRP A 1 97 ? -5.882 18.416 8.741 1.00 97.62 97 TRP A C 1
ATOM 721 O O . TRP A 1 97 ? -4.772 18.527 8.224 1.00 97.62 97 TRP A O 1
ATOM 731 N N . THR A 1 98 ? -6.182 19.019 9.893 1.00 97.38 98 THR A N 1
ATOM 732 C CA . THR A 1 98 ? -5.209 19.801 10.672 1.00 97.38 98 THR A CA 1
ATOM 733 C C . THR A 1 98 ? -4.496 18.907 11.694 1.00 97.38 98 THR A C 1
ATOM 735 O O . THR A 1 98 ? -4.961 18.720 12.823 1.00 97.38 98 THR A O 1
ATOM 738 N N . GLN A 1 99 ? -3.344 18.364 11.301 1.00 93.56 99 GLN A N 1
ATOM 739 C CA . GLN A 1 99 ? -2.488 17.547 12.160 1.00 93.56 99 GLN A CA 1
ATOM 740 C C . GLN A 1 99 ? -1.846 18.408 13.253 1.00 93.56 99 GLN A C 1
ATOM 742 O O . GLN A 1 99 ? -1.280 19.462 12.969 1.00 93.56 99 GLN A O 1
ATOM 747 N N . GLN A 1 100 ? -1.896 17.956 14.506 1.00 92.06 100 GLN A N 1
ATOM 748 C CA . GLN A 1 100 ? -1.172 18.601 15.605 1.00 92.06 100 GLN A CA 1
ATOM 749 C C . GLN A 1 100 ? 0.260 18.058 15.671 1.00 92.06 100 GLN A C 1
ATOM 751 O O . GLN A 1 100 ? 0.460 16.847 15.601 1.00 92.06 100 GLN A O 1
ATOM 756 N N . THR A 1 101 ? 1.251 18.938 15.820 1.00 88.38 101 THR A N 1
ATOM 757 C CA . THR A 1 101 ? 2.667 18.567 15.989 1.00 88.38 101 THR A CA 1
ATOM 758 C C . THR A 1 101 ? 3.293 19.330 17.156 1.00 88.38 101 THR A C 1
ATOM 760 O O . THR A 1 101 ? 2.739 20.324 17.630 1.00 88.38 101 THR A O 1
ATOM 763 N N . SER A 1 102 ? 4.485 18.918 17.590 1.00 83.00 102 SER A N 1
ATOM 764 C CA . SER A 1 102 ? 5.288 19.643 18.589 1.00 83.00 102 SER A CA 1
ATOM 765 C C . SER A 1 102 ? 5.698 21.058 18.150 1.00 83.00 102 SER A C 1
ATOM 767 O O . SER A 1 102 ? 5.987 21.894 19.002 1.00 83.00 102 SER A O 1
ATOM 769 N N . ALA A 1 103 ? 5.686 21.347 16.844 1.00 85.38 103 ALA A N 1
ATOM 770 C CA . ALA A 1 103 ? 5.933 22.673 16.275 1.00 85.38 103 ALA A CA 1
ATOM 771 C C . ALA A 1 103 ? 4.644 23.497 16.048 1.00 85.38 103 ALA A C 1
ATOM 773 O O . ALA A 1 103 ? 4.717 24.614 15.538 1.00 85.38 103 ALA A O 1
ATOM 774 N N . GLY A 1 104 ? 3.473 22.961 16.417 1.00 90.56 104 GLY A N 1
ATOM 775 C CA . GLY A 1 104 ? 2.156 23.561 16.186 1.00 90.56 104 GLY A CA 1
ATOM 776 C C . GLY A 1 104 ? 1.295 22.791 15.170 1.00 90.56 104 GLY A C 1
ATOM 777 O O . GLY A 1 104 ? 1.688 21.718 14.699 1.00 90.56 104 GLY A O 1
ATOM 778 N N . PRO A 1 105 ? 0.096 23.300 14.841 1.00 95.00 105 PRO A N 1
ATOM 779 C CA . PRO A 1 105 ? -0.783 22.688 13.850 1.00 95.00 105 PRO A CA 1
ATOM 780 C C . PRO A 1 105 ? -0.229 22.843 12.426 1.00 95.00 105 PRO A C 1
ATOM 782 O O . PRO A 1 105 ? 0.187 23.932 12.030 1.00 95.00 105 PRO A O 1
ATOM 785 N N . ILE A 1 106 ? -0.289 21.773 11.633 1.00 95.56 106 ILE A N 1
ATOM 786 C CA . ILE A 1 106 ? 0.017 21.779 10.196 1.00 95.56 106 ILE A CA 1
ATOM 787 C C . ILE A 1 106 ? -1.197 21.307 9.394 1.00 95.56 106 ILE A C 1
ATOM 789 O O . ILE A 1 106 ? -1.953 20.439 9.831 1.00 95.56 106 ILE A O 1
ATOM 793 N N . GLN A 1 107 ? -1.379 21.858 8.197 1.00 97.31 107 GLN A N 1
ATOM 794 C CA . GLN A 1 107 ? -2.449 21.430 7.303 1.00 97.31 107 GLN A CA 1
ATOM 795 C C . GLN A 1 107 ? -1.968 20.271 6.422 1.00 97.31 107 GLN A C 1
ATOM 797 O O . GLN A 1 107 ? -1.001 20.414 5.676 1.00 97.31 107 GLN A O 1
ATOM 802 N N . ARG A 1 108 ? -2.653 19.128 6.501 1.00 98.06 108 ARG A N 1
ATOM 803 C CA . ARG A 1 108 ? -2.501 17.979 5.600 1.00 98.06 108 ARG A CA 1
ATOM 804 C C . ARG A 1 108 ? -3.669 17.927 4.612 1.00 98.06 108 ARG A C 1
ATOM 806 O O . ARG A 1 108 ? -4.757 18.443 4.893 1.00 98.06 108 ARG A O 1
ATOM 813 N N . SER A 1 109 ? -3.451 17.272 3.478 1.00 98.62 109 SER A N 1
ATOM 814 C CA . SER A 1 109 ? -4.463 17.027 2.447 1.00 98.62 109 SER A CA 1
ATOM 815 C C . SER A 1 109 ? -4.180 15.739 1.674 1.00 98.62 109 SER A C 1
ATOM 817 O O . SER A 1 109 ? -3.059 15.224 1.676 1.00 98.62 109 SER A O 1
ATOM 819 N N . TRP A 1 110 ? -5.211 15.198 1.032 1.00 98.81 110 TRP A N 1
ATOM 820 C CA . TRP A 1 110 ? -5.106 14.049 0.135 1.00 98.81 110 TRP A CA 1
ATOM 821 C C . TRP A 1 110 ? -6.184 14.117 -0.948 1.00 98.81 110 TRP A C 1
ATOM 823 O O . TRP A 1 110 ? -7.237 14.724 -0.756 1.00 98.81 110 TRP A O 1
ATOM 833 N N . ILE A 1 111 ? -5.917 13.488 -2.091 1.00 98.88 111 ILE A N 1
ATOM 834 C CA . ILE A 1 111 ? -6.896 13.309 -3.168 1.00 98.88 111 ILE A CA 1
ATOM 835 C C . ILE A 1 111 ? -7.496 11.910 -3.031 1.00 98.88 111 ILE A C 1
ATOM 837 O O . ILE A 1 111 ? -6.746 10.939 -2.974 1.00 98.88 111 ILE A O 1
ATOM 841 N N . VAL A 1 112 ? -8.823 11.789 -3.016 1.00 98.81 112 VAL A N 1
ATOM 842 C CA . VAL A 1 112 ? -9.541 10.516 -3.173 1.00 98.81 112 VAL A CA 1
ATOM 843 C C . VAL A 1 112 ? -10.088 10.431 -4.597 1.00 98.81 112 VAL A C 1
ATOM 845 O O . VAL A 1 112 ? -10.932 11.238 -4.987 1.00 98.81 112 VAL A O 1
ATOM 848 N N . HIS A 1 113 ? -9.615 9.451 -5.366 1.00 98.81 113 HIS A N 1
ATOM 849 C CA . HIS A 1 113 ? -10.157 9.082 -6.670 1.00 98.81 113 HIS A CA 1
ATOM 850 C C . HIS A 1 113 ? -11.284 8.060 -6.495 1.00 98.81 113 HIS A C 1
ATOM 852 O O . HIS A 1 113 ? -11.063 6.959 -5.978 1.00 98.81 113 HIS A O 1
ATOM 858 N N . ILE A 1 114 ? -12.487 8.418 -6.944 1.00 98.38 114 ILE A N 1
ATOM 859 C CA . ILE A 1 114 ? -13.676 7.562 -6.918 1.00 98.38 114 ILE A CA 1
ATOM 860 C C . ILE A 1 114 ? -13.943 7.015 -8.331 1.00 98.38 114 ILE A C 1
ATOM 862 O O . ILE A 1 114 ? -14.110 7.817 -9.254 1.00 98.38 114 ILE A O 1
ATOM 866 N N . PRO A 1 115 ? -14.044 5.686 -8.522 1.00 97.12 115 PRO A N 1
ATOM 867 C CA . PRO A 1 115 ? -14.306 5.096 -9.832 1.00 97.12 115 PRO A CA 1
ATOM 868 C C . PRO A 1 115 ? -15.795 5.170 -10.242 1.00 97.12 115 PRO A C 1
ATOM 870 O O . PRO A 1 115 ? -16.680 5.311 -9.390 1.00 97.12 115 PRO A O 1
ATOM 873 N N . PRO A 1 116 ? -16.118 5.013 -11.542 1.00 94.75 116 PRO A N 1
ATOM 874 C CA . PRO A 1 116 ? -17.468 4.756 -12.029 1.00 94.75 116 PRO A CA 1
ATOM 875 C C . PRO A 1 116 ? -18.182 3.618 -11.289 1.00 94.75 116 PRO A C 1
ATOM 877 O O . PRO A 1 116 ? -17.579 2.631 -10.868 1.00 94.75 116 PRO A O 1
ATOM 880 N N . GLY A 1 117 ? -19.504 3.745 -11.160 1.00 88.75 117 GLY A N 1
ATOM 881 C CA . GLY A 1 117 ? -20.342 2.755 -10.477 1.00 88.75 117 GLY A CA 1
ATOM 882 C C . GLY A 1 117 ? -20.312 2.829 -8.946 1.00 88.75 117 GLY A C 1
ATOM 883 O O . GLY A 1 117 ? -20.917 1.980 -8.297 1.00 88.75 117 GLY A O 1
ATOM 884 N N . TYR A 1 118 ? -19.645 3.825 -8.356 1.00 91.56 118 TYR A N 1
ATOM 885 C CA . TYR A 1 118 ? -19.758 4.144 -6.932 1.00 91.56 118 TYR A CA 1
ATOM 886 C C . TYR A 1 118 ? -21.144 4.748 -6.641 1.00 91.56 118 TYR A C 1
ATOM 888 O O . TYR A 1 118 ? -21.405 5.921 -6.891 1.00 91.56 118 TYR A O 1
ATOM 896 N N . ASP A 1 119 ? -22.070 3.914 -6.168 1.00 88.88 119 ASP A N 1
ATOM 897 C CA . ASP A 1 119 ? -23.509 4.220 -6.121 1.00 88.88 119 ASP A CA 1
ATOM 898 C C . ASP A 1 119 ? -24.170 3.967 -4.752 1.00 88.88 119 ASP A C 1
ATOM 900 O O . ASP A 1 119 ? -25.395 4.002 -4.632 1.00 88.88 119 ASP A O 1
ATOM 904 N N . GLY A 1 120 ? -23.365 3.708 -3.718 1.00 84.69 120 GLY A N 1
ATOM 905 C CA . GLY A 1 120 ? -23.831 3.419 -2.358 1.00 84.69 120 GLY A CA 1
ATOM 906 C C . GLY A 1 120 ? -24.371 2.001 -2.130 1.00 84.69 120 GLY A C 1
ATOM 907 O O . GLY A 1 120 ? -24.765 1.681 -1.010 1.00 84.69 120 GLY A O 1
ATOM 908 N N . ARG A 1 121 ? -24.401 1.132 -3.157 1.00 82.81 121 ARG A N 1
ATOM 909 C CA . ARG A 1 121 ? -24.979 -0.227 -3.067 1.00 82.81 121 ARG A CA 1
ATOM 910 C C . ARG A 1 121 ? -23.965 -1.332 -2.759 1.00 82.81 121 ARG A C 1
ATOM 912 O O . ARG A 1 121 ? -24.375 -2.458 -2.485 1.00 82.81 121 ARG A O 1
ATOM 919 N N . LYS A 1 122 ? -22.665 -1.034 -2.804 1.00 86.00 122 LYS A N 1
ATOM 920 C CA . LYS A 1 122 ? -21.575 -1.944 -2.417 1.00 86.00 122 LYS A CA 1
ATOM 921 C C . LYS A 1 122 ? -20.412 -1.179 -1.787 1.00 86.00 122 LYS A C 1
ATOM 923 O O . LYS A 1 122 ? -20.220 0.002 -2.075 1.00 86.00 122 LYS A O 1
ATOM 928 N N . THR A 1 123 ? -19.605 -1.880 -1.000 1.00 88.81 123 THR A N 1
ATOM 929 C CA . THR A 1 123 ? -18.260 -1.435 -0.626 1.00 88.81 123 THR A CA 1
ATOM 930 C C . THR A 1 123 ? -17.257 -1.662 -1.766 1.00 88.81 123 THR A C 1
ATOM 932 O O . THR A 1 123 ? -17.499 -2.420 -2.711 1.00 88.81 123 THR A O 1
ATOM 935 N N . PHE A 1 124 ? -16.130 -0.962 -1.684 1.00 94.00 124 PHE A N 1
ATOM 936 C CA . PHE A 1 124 ? -15.025 -0.955 -2.636 1.00 94.00 124 PHE A CA 1
ATOM 937 C C . PHE A 1 124 ? -13.707 -1.127 -1.874 1.00 94.00 124 PHE A C 1
ATOM 939 O O . PHE A 1 124 ? -13.543 -0.564 -0.793 1.00 94.00 124 PHE A O 1
ATOM 946 N N . SER A 1 125 ? -12.736 -1.833 -2.452 1.00 96.69 125 SER A N 1
ATOM 947 C CA . SER A 1 125 ? -11.357 -1.791 -1.949 1.00 96.69 125 SER A CA 1
ATOM 948 C C . SER A 1 125 ? -10.773 -0.376 -2.067 1.00 96.69 125 SER A C 1
ATOM 950 O O . SER A 1 125 ? -11.242 0.417 -2.888 1.00 96.69 125 SER A O 1
ATOM 952 N N . ALA A 1 126 ? -9.719 -0.063 -1.311 1.00 98.62 126 ALA A N 1
ATOM 953 C CA . ALA A 1 126 ? -8.983 1.199 -1.436 1.00 98.62 126 ALA A CA 1
ATOM 954 C C . ALA A 1 126 ? -7.462 0.985 -1.453 1.00 98.62 126 ALA A C 1
ATOM 956 O O . ALA A 1 126 ? -6.952 0.113 -0.757 1.00 98.62 126 ALA A O 1
ATOM 957 N N . ILE A 1 127 ? -6.728 1.804 -2.210 1.00 98.88 127 ILE A N 1
ATOM 958 C CA . ILE A 1 127 ? -5.257 1.804 -2.235 1.00 98.88 127 ILE A CA 1
ATOM 959 C C . ILE A 1 127 ? -4.742 3.206 -1.892 1.00 98.88 127 ILE A C 1
ATOM 961 O O . ILE A 1 127 ? -5.000 4.152 -2.634 1.00 98.88 127 ILE A O 1
ATOM 965 N N . LEU A 1 128 ? -3.980 3.348 -0.805 1.00 98.88 128 LEU A N 1
ATOM 966 C CA . LEU A 1 128 ? -3.205 4.565 -0.532 1.00 98.88 128 LEU A CA 1
ATOM 967 C C . LEU A 1 128 ? -1.902 4.510 -1.343 1.00 98.88 128 LEU A C 1
ATOM 969 O O . LEU A 1 128 ? -1.138 3.564 -1.195 1.00 98.88 128 LEU A O 1
ATOM 973 N N . ASN A 1 129 ? -1.644 5.503 -2.192 1.00 98.75 129 ASN A N 1
ATOM 974 C CA . ASN A 1 129 ? -0.542 5.539 -3.155 1.00 98.75 129 ASN A CA 1
ATOM 975 C C . ASN A 1 129 ? 0.345 6.775 -2.913 1.00 98.75 129 ASN A C 1
ATOM 977 O O . ASN A 1 129 ? 0.008 7.894 -3.304 1.00 98.75 129 ASN A O 1
ATOM 981 N N . PHE A 1 130 ? 1.470 6.568 -2.228 1.00 98.19 130 PHE A N 1
ATOM 982 C CA . PHE A 1 130 ? 2.362 7.624 -1.750 1.00 98.19 130 PHE A CA 1
ATOM 983 C C . PHE A 1 130 ? 3.369 8.077 -2.820 1.00 98.19 130 PHE A C 1
ATOM 985 O O . PHE A 1 130 ? 4.003 7.267 -3.502 1.00 98.19 130 PHE A O 1
ATOM 992 N N . HIS A 1 131 ? 3.549 9.393 -2.942 1.00 96.62 131 HIS A N 1
ATOM 993 C CA . HIS A 1 131 ? 4.413 10.003 -3.954 1.00 96.62 131 HIS A CA 1
ATOM 994 C C . HIS A 1 131 ? 5.909 9.947 -3.599 1.00 96.62 131 HIS A C 1
ATOM 996 O O . HIS A 1 131 ? 6.283 9.953 -2.428 1.00 96.62 131 HIS A O 1
ATOM 1002 N N . GLY A 1 132 ? 6.785 9.962 -4.608 1.00 93.50 132 GLY A N 1
ATOM 1003 C CA . GLY A 1 132 ? 8.233 10.116 -4.402 1.00 93.50 132 GLY A CA 1
ATOM 1004 C C . GLY A 1 132 ? 8.624 11.485 -3.825 1.00 93.50 132 GLY A C 1
ATOM 1005 O O . GLY A 1 132 ? 7.849 12.440 -3.892 1.00 93.50 132 GLY A O 1
ATOM 1006 N N . ASN A 1 133 ? 9.833 11.600 -3.265 1.00 91.25 133 ASN A N 1
ATOM 1007 C CA . ASN A 1 133 ? 10.335 12.865 -2.712 1.00 91.25 133 ASN A CA 1
ATOM 1008 C C . ASN A 1 133 ? 10.330 13.975 -3.785 1.00 91.25 133 ASN A C 1
ATOM 1010 O O . ASN A 1 133 ? 10.622 13.710 -4.951 1.00 91.25 133 ASN A O 1
ATOM 1014 N N . THR A 1 134 ? 10.012 15.214 -3.402 1.00 91.75 134 THR A N 1
ATOM 1015 C CA . THR A 1 134 ? 9.819 16.395 -4.279 1.00 91.75 134 THR A CA 1
ATOM 1016 C C . THR A 1 134 ? 8.613 16.353 -5.238 1.00 91.75 134 THR A C 1
ATOM 1018 O O . THR A 1 134 ? 8.325 17.363 -5.889 1.00 91.75 134 THR A O 1
ATOM 1021 N N . SER A 1 135 ? 7.871 15.240 -5.294 1.00 94.06 135 SER A N 1
ATOM 1022 C CA . SER A 1 135 ? 6.609 15.104 -6.043 1.00 94.06 135 SER A CA 1
ATOM 1023 C C . SER A 1 135 ? 5.398 15.587 -5.220 1.00 94.06 135 SER A C 1
ATOM 1025 O O . SER A 1 135 ? 5.566 16.186 -4.164 1.00 94.06 135 SER A O 1
ATOM 1027 N N . THR A 1 136 ? 4.180 15.376 -5.716 1.00 97.38 136 THR A N 1
ATOM 1028 C CA . THR A 1 136 ? 2.909 15.723 -5.049 1.00 97.38 136 THR A CA 1
ATOM 1029 C C . THR A 1 136 ? 1.891 14.596 -5.232 1.00 97.38 136 THR A C 1
ATOM 1031 O O . THR A 1 136 ? 2.088 13.709 -6.070 1.00 97.38 136 THR A O 1
ATOM 1034 N N . ALA A 1 137 ? 0.764 14.647 -4.518 1.00 98.38 137 ALA A N 1
ATOM 1035 C CA . ALA A 1 137 ? -0.362 13.726 -4.692 1.00 98.38 137 ALA A CA 1
ATOM 1036 C C . ALA A 1 137 ? -0.830 13.657 -6.161 1.00 98.38 137 ALA A C 1
ATOM 1038 O O . ALA A 1 137 ? -0.922 12.580 -6.749 1.00 98.38 137 ALA A O 1
ATOM 1039 N N . SER A 1 138 ? -1.029 14.819 -6.788 1.00 98.12 138 SER A N 1
ATOM 1040 C CA . SER A 1 138 ? -1.406 14.944 -8.204 1.00 98.12 138 SER A CA 1
ATOM 1041 C C . SER A 1 138 ? -0.303 14.506 -9.180 1.00 98.12 138 SER A C 1
ATOM 1043 O O . SER A 1 138 ? -0.599 13.993 -10.262 1.00 98.12 138 SER A O 1
ATOM 1045 N N . GLY A 1 139 ? 0.972 14.659 -8.807 1.00 96.31 139 GLY A N 1
ATOM 1046 C CA . GLY A 1 139 ? 2.102 14.128 -9.571 1.00 96.31 139 GLY A CA 1
ATOM 1047 C C . GLY A 1 139 ? 2.105 12.598 -9.586 1.00 96.31 139 GLY A C 1
ATOM 1048 O O . GLY A 1 139 ? 2.236 11.990 -10.648 1.00 96.31 139 GLY A O 1
ATOM 1049 N N . GLN A 1 140 ? 1.882 11.977 -8.425 1.00 97.00 140 GLN A N 1
ATOM 1050 C CA . GLN A 1 140 ? 1.802 10.522 -8.287 1.00 97.00 140 GLN A CA 1
ATOM 1051 C C . GLN A 1 140 ? 0.586 9.934 -9.000 1.00 97.00 140 GLN A C 1
ATOM 1053 O O . GLN A 1 140 ? 0.714 8.876 -9.613 1.00 97.00 140 GLN A O 1
ATOM 1058 N N . GLU A 1 141 ? -0.564 10.608 -8.995 1.00 97.31 141 GLU A N 1
ATOM 1059 C CA . GLU A 1 141 ? -1.707 10.217 -9.827 1.00 97.31 141 GLU A CA 1
ATOM 1060 C C . GLU A 1 141 ? -1.337 10.192 -11.316 1.00 97.31 141 GLU A C 1
ATOM 1062 O O . GLU A 1 141 ? -1.471 9.161 -11.982 1.00 97.31 141 GLU A O 1
ATOM 1067 N N . SER A 1 142 ? -0.796 11.306 -11.811 1.00 94.62 142 SER A N 1
ATOM 1068 C CA . SER A 1 142 ? -0.437 11.494 -13.219 1.00 94.62 142 SER A CA 1
ATOM 1069 C C . SER A 1 142 ? 0.639 10.514 -13.715 1.00 94.62 142 SER A C 1
ATOM 1071 O O . SER A 1 142 ? 0.587 10.066 -14.864 1.00 94.62 142 SER A O 1
ATOM 1073 N N . TRP A 1 143 ? 1.602 10.144 -12.860 1.00 91.31 143 TRP A N 1
ATOM 1074 C CA . TRP A 1 143 ? 2.673 9.200 -13.208 1.00 91.31 143 TRP A CA 1
ATOM 1075 C C . TRP A 1 143 ? 2.285 7.733 -13.011 1.00 91.31 143 TRP A C 1
ATOM 1077 O O . TRP A 1 143 ? 2.507 6.932 -13.915 1.00 91.31 143 TRP A O 1
ATOM 1087 N N . SER A 1 144 ? 1.715 7.371 -11.854 1.00 95.50 144 SER A N 1
ATOM 1088 C CA . SER A 1 144 ? 1.408 5.967 -11.531 1.00 95.50 144 SER A CA 1
ATOM 1089 C C . SER A 1 144 ? 0.220 5.414 -12.308 1.00 95.50 144 SER A C 1
ATOM 1091 O O . SER A 1 144 ? 0.084 4.200 -12.397 1.00 95.50 144 SER A O 1
ATOM 1093 N N . LYS A 1 145 ? -0.672 6.274 -12.824 1.00 96.44 145 LYS A N 1
ATOM 1094 C CA . LYS A 1 145 ? -1.908 5.881 -13.525 1.00 96.44 145 LYS A CA 1
ATOM 1095 C C . LYS A 1 145 ? -2.839 4.962 -12.727 1.00 96.44 145 LYS A C 1
ATOM 1097 O O . LYS A 1 145 ? -3.729 4.332 -13.296 1.00 96.44 145 LYS A O 1
ATOM 1102 N N . MET A 1 146 ? -2.686 4.894 -11.402 1.00 97.75 146 MET A N 1
ATOM 1103 C CA . MET A 1 146 ? -3.512 4.006 -10.579 1.00 97.75 146 MET A CA 1
ATOM 1104 C C . MET A 1 146 ? -5.004 4.386 -10.640 1.00 97.75 146 MET A C 1
ATOM 1106 O O . MET A 1 146 ? -5.834 3.486 -10.641 1.00 97.75 146 MET A O 1
ATOM 1110 N N . SER A 1 147 ? -5.357 5.667 -10.819 1.00 98.44 147 SER A N 1
ATOM 1111 C CA . SER A 1 147 ? -6.730 6.104 -11.139 1.00 98.44 147 SER A CA 1
ATOM 1112 C C . SER A 1 147 ? -7.302 5.436 -12.402 1.00 98.44 147 SER A C 1
ATOM 1114 O O . SER A 1 147 ? -8.468 5.061 -12.439 1.00 98.44 147 SER A O 1
ATOM 1116 N N . GLU A 1 148 ? -6.499 5.207 -13.445 1.00 96.69 148 GLU A N 1
ATOM 1117 C CA . GLU A 1 148 ? -6.960 4.554 -14.682 1.00 96.69 148 GLU A CA 1
ATOM 1118 C C . GLU A 1 148 ? -7.218 3.051 -14.456 1.00 96.69 148 GLU A C 1
ATOM 1120 O O . GLU A 1 148 ? -8.259 2.538 -14.875 1.00 96.69 148 GLU A O 1
ATOM 1125 N N . LYS A 1 149 ? -6.361 2.367 -13.680 1.00 96.00 149 LYS A N 1
ATOM 1126 C CA . LYS A 1 149 ? -6.604 0.983 -13.218 1.00 96.00 149 LYS A CA 1
ATOM 1127 C C . LYS A 1 149 ? -7.827 0.895 -12.296 1.00 96.00 149 LYS A C 1
ATOM 1129 O O . LYS A 1 149 ? -8.644 -0.008 -12.458 1.00 96.00 149 LYS A O 1
ATOM 1134 N N . ALA A 1 150 ? -7.986 1.842 -11.374 1.00 97.75 150 ALA A N 1
ATOM 1135 C CA . ALA A 1 150 ? -9.111 1.940 -10.446 1.00 97.75 150 ALA A CA 1
ATOM 1136 C C . ALA A 1 150 ? -10.459 2.065 -11.167 1.00 97.75 150 ALA A C 1
ATOM 1138 O O . ALA A 1 150 ? -11.421 1.391 -10.798 1.00 97.75 150 ALA A O 1
ATOM 1139 N N . ASN A 1 151 ? -10.509 2.858 -12.242 1.00 97.00 151 ASN A N 1
ATOM 1140 C CA . ASN A 1 151 ? -11.685 2.993 -13.103 1.00 97.00 151 ASN A CA 1
ATOM 1141 C C . ASN A 1 151 ? -12.045 1.694 -13.840 1.00 97.00 151 ASN A C 1
ATOM 1143 O O . ASN A 1 151 ? -13.227 1.409 -14.023 1.00 97.00 151 ASN A O 1
ATOM 1147 N N . ALA A 1 152 ? -11.048 0.898 -14.241 1.00 89.81 152 ALA A N 1
ATOM 1148 C CA . ALA A 1 152 ? -11.262 -0.389 -14.904 1.00 89.81 152 ALA A CA 1
ATOM 1149 C C . ALA A 1 152 ? -11.629 -1.527 -13.929 1.00 89.81 152 ALA A C 1
ATOM 1151 O O . ALA A 1 152 ? -12.410 -2.409 -14.281 1.00 89.81 152 ALA A O 1
ATOM 1152 N N . ALA A 1 153 ? -11.068 -1.518 -12.715 1.00 87.81 153 ALA A N 1
ATOM 1153 C CA . ALA A 1 153 ? -11.169 -2.613 -11.746 1.00 87.81 153 ALA A CA 1
ATOM 1154 C C . ALA A 1 153 ? -12.191 -2.385 -10.612 1.00 87.81 153 ALA A C 1
ATOM 1156 O O . ALA A 1 153 ? -12.643 -3.345 -9.990 1.00 87.81 153 ALA A O 1
ATOM 1157 N N . GLY A 1 154 ? -12.581 -1.136 -10.340 1.00 92.25 154 GLY A N 1
ATOM 1158 C CA . GLY A 1 154 ? -13.577 -0.793 -9.324 1.00 92.25 154 GLY A CA 1
ATOM 1159 C C . GLY A 1 154 ? -13.041 -0.779 -7.888 1.00 92.25 154 GLY A C 1
ATOM 1160 O O . GLY A 1 154 ? -13.612 -1.440 -7.019 1.00 92.25 154 GLY A O 1
ATOM 1161 N N . PHE A 1 155 ? -11.999 0.016 -7.631 1.00 97.44 155 PHE A N 1
ATOM 1162 C CA . PHE A 1 155 ? -11.483 0.345 -6.291 1.00 97.44 155 PHE A CA 1
ATOM 1163 C C . PHE A 1 155 ? -11.222 1.856 -6.153 1.00 97.44 155 PHE A C 1
ATOM 1165 O O . PHE A 1 155 ? -11.159 2.560 -7.155 1.00 97.44 155 PHE A O 1
ATOM 1172 N N . LEU A 1 156 ? -11.092 2.377 -4.930 1.00 98.69 156 LEU A N 1
ATOM 1173 C CA . LEU A 1 156 ? -10.707 3.775 -4.681 1.00 98.69 156 LEU A CA 1
ATOM 1174 C C . LEU A 1 156 ? -9.181 3.907 -4.665 1.00 98.69 156 LEU A C 1
ATOM 1176 O O . LEU A 1 156 ? -8.487 3.037 -4.136 1.00 98.69 156 LEU A O 1
ATOM 1180 N N . VAL A 1 157 ? -8.656 5.033 -5.145 1.00 98.88 157 VAL A N 1
ATOM 1181 C CA . VAL A 1 157 ? -7.254 5.411 -4.891 1.00 98.88 157 VAL A CA 1
ATOM 1182 C C . VAL A 1 157 ? -7.231 6.612 -3.967 1.00 98.88 157 VAL A C 1
ATOM 1184 O O . VAL A 1 157 ? -8.027 7.532 -4.128 1.00 98.88 157 VAL A O 1
ATOM 1187 N N . VAL A 1 158 ? -6.303 6.629 -3.020 1.00 98.94 158 VAL A N 1
ATOM 1188 C CA . VAL A 1 158 ? -5.977 7.827 -2.252 1.00 98.94 158 VAL A CA 1
ATOM 1189 C C . VAL A 1 158 ? -4.542 8.225 -2.538 1.00 98.94 158 VAL A C 1
ATOM 1191 O O . VAL A 1 158 ? -3.648 7.391 -2.457 1.00 98.94 158 VAL A O 1
ATOM 1194 N N . TYR A 1 159 ? -4.319 9.501 -2.824 1.00 98.88 159 TYR A N 1
ATOM 1195 C CA . TYR A 1 159 ? -3.002 10.097 -3.012 1.00 98.88 159 TYR A CA 1
ATOM 1196 C C . TYR A 1 159 ? -2.747 11.104 -1.880 1.00 98.88 159 TYR A C 1
ATOM 1198 O O . TYR A 1 159 ? -3.275 12.219 -1.929 1.00 98.88 159 TYR A O 1
ATOM 1206 N N . PRO A 1 160 ? -2.004 10.722 -0.825 1.00 98.75 160 PRO A N 1
ATOM 1207 C CA . PRO A 1 160 ? -1.657 11.619 0.276 1.00 98.75 160 PRO A CA 1
ATOM 1208 C C . PRO A 1 160 ? -0.612 12.663 -0.143 1.00 98.75 160 PRO A C 1
ATOM 1210 O O . PRO A 1 160 ? 0.298 12.345 -0.908 1.00 98.75 160 PRO A O 1
ATOM 1213 N N . GLU A 1 161 ? -0.703 13.890 0.382 1.00 98.50 161 GLU A N 1
ATOM 1214 C CA . GLU A 1 161 ? 0.308 14.940 0.175 1.00 98.50 161 GLU A CA 1
ATOM 1215 C C . GLU A 1 161 ? 1.339 14.958 1.324 1.00 98.50 161 GLU A C 1
ATOM 1217 O O . GLU A 1 161 ? 1.002 15.012 2.519 1.00 98.50 161 GLU A O 1
ATOM 1222 N N . GLY A 1 162 ? 2.618 14.886 0.956 1.00 96.62 162 GLY A N 1
ATOM 1223 C CA . GLY A 1 162 ? 3.754 14.852 1.874 1.00 96.62 162 GLY A CA 1
ATOM 1224 C C . GLY A 1 162 ? 4.089 16.231 2.429 1.00 96.62 162 GLY A C 1
ATOM 1225 O O . GLY A 1 162 ? 4.004 17.242 1.726 1.00 96.62 162 GLY A O 1
ATOM 1226 N N . TYR A 1 163 ? 4.510 16.295 3.693 1.00 95.06 163 TYR A N 1
ATOM 1227 C CA . TYR A 1 163 ? 4.936 17.559 4.294 1.00 95.06 163 TYR A CA 1
ATOM 1228 C C . TYR A 1 163 ? 6.148 18.110 3.532 1.00 95.06 163 TYR A C 1
ATOM 1230 O O . TYR A 1 163 ? 7.149 17.414 3.370 1.00 95.06 163 TYR A O 1
ATOM 1238 N N . ASN A 1 164 ? 6.042 19.333 3.003 1.00 94.19 164 ASN A N 1
ATOM 1239 C CA . ASN A 1 164 ? 7.015 19.920 2.070 1.00 94.19 164 ASN A CA 1
ATOM 1240 C C . ASN A 1 164 ? 7.447 18.950 0.945 1.00 94.19 164 ASN A C 1
ATOM 1242 O O . ASN A 1 164 ? 8.620 18.896 0.578 1.00 94.19 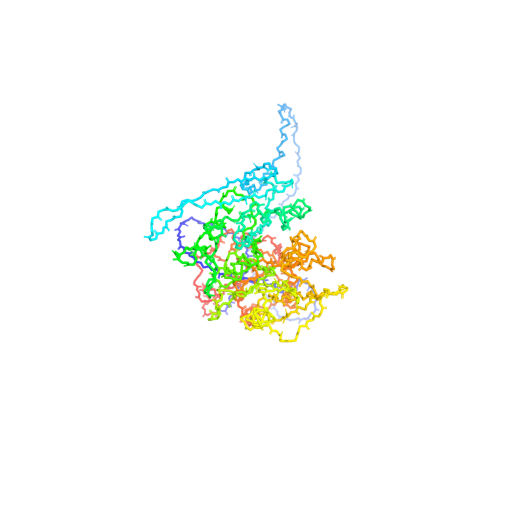164 ASN A O 1
ATOM 1246 N N . LYS A 1 165 ? 6.493 18.184 0.386 1.00 94.56 165 LYS A N 1
ATOM 1247 C CA . LYS A 1 165 ? 6.721 17.177 -0.671 1.00 94.56 165 LYS A CA 1
ATOM 1248 C C . LYS A 1 165 ? 7.627 16.011 -0.256 1.00 94.56 165 LYS A C 1
ATOM 1250 O O . LYS A 1 165 ? 8.290 15.397 -1.096 1.00 94.56 165 LYS A O 1
ATOM 1255 N N . SER A 1 166 ? 7.647 15.700 1.034 1.00 94.38 166 SER A N 1
ATOM 1256 C CA . SER A 1 166 ? 8.540 14.717 1.643 1.00 94.38 166 SER A CA 1
ATOM 1257 C C . SER A 1 166 ? 7.814 13.851 2.683 1.00 94.38 166 SER A C 1
ATOM 1259 O O . SER A 1 166 ? 6.682 14.161 3.061 1.00 94.38 166 SER A O 1
ATOM 1261 N N . TRP A 1 167 ? 8.454 12.760 3.112 1.00 93.94 167 TRP A N 1
ATOM 1262 C CA . TRP A 1 167 ? 7.899 11.770 4.045 1.00 93.94 167 TRP A CA 1
ATOM 1263 C C . TRP A 1 167 ? 8.934 11.406 5.111 1.00 93.94 167 TRP A C 1
ATOM 1265 O O . TRP A 1 167 ? 10.112 11.220 4.787 1.00 93.94 167 TRP A O 1
ATOM 1275 N N . ASP A 1 168 ? 8.508 11.254 6.365 1.00 91.31 168 ASP A N 1
ATOM 1276 C CA . ASP A 1 168 ? 9.335 10.605 7.384 1.00 91.31 168 ASP A CA 1
ATOM 1277 C C . ASP A 1 168 ? 9.401 9.094 7.094 1.00 91.31 168 ASP A C 1
ATOM 1279 O O . ASP A 1 168 ? 8.542 8.322 7.527 1.00 91.31 168 ASP A O 1
ATOM 1283 N N . VAL A 1 169 ? 10.441 8.660 6.376 1.00 85.19 169 VAL A N 1
ATOM 1284 C CA . VAL A 1 169 ? 10.733 7.233 6.131 1.00 85.19 169 VAL A CA 1
ATOM 1285 C C . VAL A 1 169 ? 11.847 6.678 7.023 1.00 85.19 169 VAL A C 1
ATOM 1287 O O . VAL A 1 169 ? 11.997 5.462 7.117 1.00 85.19 169 VAL A O 1
ATOM 1290 N N . GLY A 1 170 ? 12.583 7.542 7.729 1.00 79.00 170 GLY A N 1
ATOM 1291 C CA . GLY A 1 170 ? 13.758 7.178 8.524 1.00 79.00 170 GLY A CA 1
ATOM 1292 C C . GLY A 1 170 ? 15.037 6.979 7.695 1.00 79.00 170 GLY A C 1
ATOM 1293 O O . GLY A 1 170 ? 15.088 7.271 6.502 1.00 79.00 170 GLY A O 1
ATOM 1294 N N . ARG A 1 171 ? 16.098 6.475 8.346 1.00 69.44 171 ARG A N 1
ATOM 1295 C CA . ARG A 1 171 ? 17.409 6.163 7.727 1.00 69.44 171 ARG A CA 1
ATOM 1296 C C . ARG A 1 171 ? 18.008 7.331 6.926 1.00 69.44 171 ARG A C 1
ATOM 1298 O O . ARG A 1 171 ? 18.415 7.166 5.779 1.00 69.44 171 ARG A O 1
ATOM 1305 N N . ASP A 1 172 ? 18.006 8.516 7.535 1.00 66.69 172 ASP A N 1
ATOM 1306 C CA . ASP A 1 172 ? 18.509 9.777 6.965 1.00 66.69 172 ASP A CA 1
ATOM 1307 C C . ASP A 1 172 ? 17.865 10.188 5.622 1.00 66.69 172 ASP A C 1
ATOM 1309 O O . ASP A 1 172 ? 18.387 11.033 4.893 1.00 66.69 172 ASP A O 1
ATOM 1313 N N . CYS A 1 173 ? 16.684 9.635 5.316 1.00 70.56 173 CYS A N 1
ATOM 1314 C CA . CYS A 1 173 ? 15.882 9.953 4.142 1.00 70.56 173 CYS A CA 1
ATOM 1315 C C . CYS A 1 173 ? 14.423 10.279 4.550 1.00 70.56 173 CYS A C 1
ATOM 1317 O O . CYS A 1 173 ? 13.911 9.788 5.549 1.00 70.56 173 CYS A O 1
ATOM 1319 N N . CYS A 1 174 ? 13.677 11.119 3.840 1.00 72.56 174 CYS A N 1
ATOM 1320 C CA . CYS A 1 174 ? 14.079 11.983 2.737 1.00 72.56 174 CYS A CA 1
ATOM 1321 C C . CYS A 1 174 ? 13.407 13.342 2.954 1.00 72.56 174 CYS A C 1
ATOM 1323 O O . CYS A 1 174 ? 12.186 13.384 3.041 1.00 72.56 174 CYS A O 1
ATOM 1325 N N . GLY A 1 175 ? 14.166 14.441 3.000 1.00 80.62 175 GLY A N 1
ATOM 1326 C CA . GLY A 1 175 ? 13.609 15.797 3.101 1.00 80.62 175 GLY A CA 1
ATOM 1327 C C . GLY A 1 175 ? 13.072 16.201 4.484 1.00 80.62 175 GLY A C 1
ATOM 1328 O O . GLY A 1 175 ? 13.366 15.581 5.508 1.00 80.62 175 GLY A O 1
ATOM 1329 N N . ASP A 1 176 ? 12.310 17.297 4.500 1.00 87.00 176 ASP A N 1
ATOM 1330 C CA . ASP A 1 176 ? 11.930 18.030 5.714 1.00 87.00 176 ASP A CA 1
ATOM 1331 C C . ASP A 1 176 ? 11.075 17.224 6.699 1.00 87.00 176 ASP A C 1
ATOM 1333 O O . ASP A 1 176 ? 11.139 17.481 7.899 1.00 87.00 176 ASP A O 1
ATOM 1337 N N . ALA A 1 177 ? 10.273 16.266 6.230 1.00 89.06 177 ALA A N 1
ATOM 1338 C CA . ALA A 1 177 ? 9.361 15.503 7.081 1.00 89.06 177 ALA A CA 1
ATOM 1339 C C . ALA A 1 177 ? 10.103 14.693 8.162 1.00 89.06 177 ALA A C 1
ATOM 1341 O O . ALA A 1 177 ? 9.734 14.768 9.336 1.00 89.06 177 ALA A O 1
ATOM 1342 N N . LEU A 1 178 ? 11.212 14.026 7.809 1.00 86.88 178 LEU A N 1
ATOM 1343 C CA . LEU A 1 178 ? 12.116 13.408 8.789 1.00 86.88 178 LEU A CA 1
ATOM 1344 C C . LEU A 1 178 ? 12.750 14.478 9.696 1.00 86.88 178 LEU A C 1
ATOM 1346 O O . LEU A 1 178 ? 12.705 14.369 10.919 1.00 86.88 178 LEU A O 1
ATOM 1350 N N . ALA A 1 179 ? 13.287 15.554 9.111 1.00 86.25 179 ALA A N 1
ATOM 1351 C CA . ALA A 1 179 ? 13.977 16.622 9.848 1.00 86.25 179 ALA A CA 1
ATOM 1352 C C . ALA A 1 179 ? 13.066 17.440 10.794 1.00 86.25 179 ALA A C 1
ATOM 1354 O O . ALA A 1 179 ? 13.560 18.195 11.637 1.00 86.25 179 ALA A O 1
ATOM 1355 N N . LYS A 1 180 ? 11.741 17.311 10.659 1.00 88.94 180 LYS A N 1
ATOM 1356 C CA . LYS A 1 180 ? 10.715 17.891 11.540 1.00 88.94 180 LYS A CA 1
ATOM 1357 C C . LYS A 1 180 ? 9.959 16.848 12.370 1.00 88.94 180 LYS A C 1
ATOM 1359 O O . LYS A 1 180 ? 9.080 17.243 13.130 1.00 88.94 180 LYS A O 1
ATOM 1364 N N . ASN A 1 181 ? 10.312 15.562 12.266 1.00 88.44 181 ASN A N 1
ATOM 1365 C CA . ASN A 1 181 ? 9.644 14.445 12.943 1.00 88.44 181 ASN A CA 1
ATOM 1366 C C . ASN A 1 181 ? 8.114 14.473 12.715 1.00 88.44 181 ASN A C 1
ATOM 1368 O O . ASN A 1 181 ? 7.316 14.482 13.657 1.00 88.44 181 ASN A O 1
ATOM 1372 N N . ILE A 1 182 ? 7.710 14.563 11.445 1.00 93.50 182 ILE A N 1
ATOM 1373 C CA . ILE A 1 182 ? 6.303 14.583 11.036 1.00 93.50 182 ILE A CA 1
ATOM 1374 C C . ILE A 1 182 ? 5.722 13.173 11.130 1.00 93.50 182 ILE A C 1
ATOM 1376 O O . ILE A 1 182 ? 6.219 12.241 10.509 1.00 93.50 182 ILE A O 1
ATOM 1380 N N . ASP A 1 183 ? 4.630 13.024 11.879 1.00 93.44 183 ASP A N 1
ATOM 1381 C CA . ASP A 1 183 ? 3.954 11.740 12.057 1.00 93.44 183 ASP A CA 1
ATOM 1382 C C . ASP A 1 183 ? 3.111 11.358 10.824 1.00 93.44 183 ASP A C 1
ATOM 1384 O O . ASP A 1 183 ? 1.885 11.503 10.780 1.00 93.44 183 ASP A O 1
ATOM 1388 N N . ASP A 1 184 ? 3.781 10.872 9.781 1.00 95.38 184 ASP A N 1
ATOM 1389 C CA . ASP A 1 184 ? 3.124 10.378 8.569 1.00 95.38 184 ASP A CA 1
ATOM 1390 C C . ASP A 1 184 ? 2.404 9.028 8.784 1.00 95.38 184 ASP A C 1
ATOM 1392 O O . ASP A 1 184 ? 1.511 8.672 8.011 1.00 95.38 184 ASP A O 1
ATOM 1396 N N . VAL A 1 185 ? 2.713 8.297 9.865 1.00 94.31 185 VAL A N 1
ATOM 1397 C CA . VAL A 1 185 ? 2.008 7.056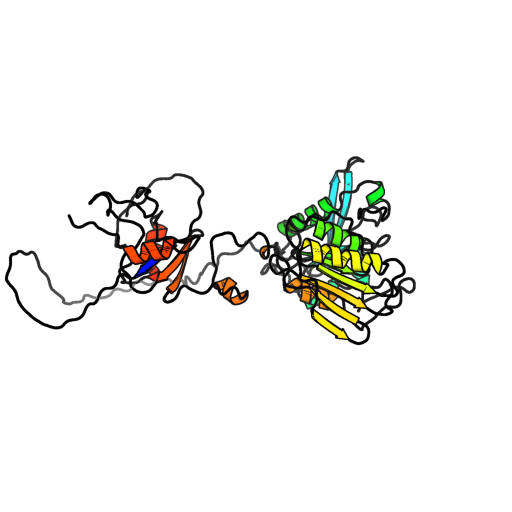 10.242 1.00 94.31 185 VAL A CA 1
ATOM 1398 C C . VAL A 1 185 ? 0.641 7.379 10.851 1.00 94.31 185 VAL A C 1
ATOM 1400 O O . VAL A 1 185 ? -0.368 6.799 10.445 1.00 94.31 185 VAL A O 1
ATOM 1403 N N . GLY A 1 186 ? 0.571 8.350 11.762 1.00 95.56 186 GLY A N 1
ATOM 1404 C CA . GLY A 1 186 ? -0.678 8.909 12.276 1.00 95.56 186 GLY A CA 1
ATOM 1405 C C . GLY A 1 186 ? -1.509 9.594 11.192 1.00 95.56 186 GLY A C 1
ATOM 1406 O O . GLY A 1 186 ? -2.734 9.479 11.202 1.00 95.56 186 GLY A O 1
ATOM 1407 N N . PHE A 1 187 ? -0.870 10.218 10.196 1.00 98.25 187 PHE A N 1
ATOM 1408 C CA . PHE A 1 187 ? -1.578 10.738 9.022 1.00 98.25 187 PHE A CA 1
ATOM 1409 C C . PHE A 1 187 ? -2.222 9.619 8.188 1.00 98.25 187 PHE A C 1
ATOM 1411 O O . PHE A 1 187 ? -3.410 9.703 7.874 1.00 98.25 187 PHE A O 1
ATOM 1418 N N . ALA A 1 188 ? -1.501 8.529 7.902 1.00 98.38 188 ALA A N 1
ATOM 1419 C CA . ALA A 1 188 ? -2.080 7.363 7.231 1.00 98.38 188 ALA A CA 1
ATOM 1420 C C . ALA A 1 188 ? -3.227 6.730 8.048 1.00 98.38 188 ALA A C 1
ATOM 1422 O O . ALA A 1 188 ? -4.271 6.400 7.483 1.00 98.38 188 ALA A O 1
ATOM 1423 N N . ARG A 1 189 ? -3.081 6.635 9.381 1.00 97.69 189 ARG A N 1
ATOM 1424 C CA . ARG A 1 189 ? -4.153 6.212 10.308 1.00 97.69 189 ARG A CA 1
ATOM 1425 C C . ARG A 1 189 ? -5.388 7.111 10.199 1.00 97.69 189 ARG A C 1
ATOM 1427 O O . ARG A 1 189 ? -6.498 6.591 10.104 1.00 97.69 189 ARG A O 1
ATOM 1434 N N . HIS A 1 190 ? -5.206 8.431 10.147 1.00 97.88 190 HIS A N 1
ATOM 1435 C CA . HIS A 1 190 ? -6.306 9.381 9.976 1.00 97.88 190 HIS A CA 1
ATOM 1436 C C . HIS A 1 190 ? -7.019 9.213 8.625 1.00 97.88 190 HIS A C 1
ATOM 1438 O O . HIS A 1 190 ? -8.246 9.142 8.602 1.00 97.88 190 HIS A O 1
ATOM 1444 N N . ILE A 1 191 ? -6.280 9.076 7.516 1.00 98.69 191 ILE A N 1
ATOM 1445 C CA . ILE A 1 191 ? -6.865 8.821 6.186 1.00 98.69 191 ILE A CA 1
ATOM 1446 C C . ILE A 1 191 ? -7.703 7.537 6.197 1.00 98.69 191 ILE A C 1
ATOM 1448 O O . ILE A 1 191 ? -8.845 7.543 5.740 1.00 98.69 191 ILE A O 1
ATOM 1452 N N . VAL A 1 192 ? -7.162 6.439 6.737 1.00 97.69 192 VAL A N 1
ATOM 1453 C CA . VAL A 1 192 ? -7.863 5.146 6.793 1.00 97.69 192 VAL A CA 1
ATOM 1454 C C . VAL A 1 192 ? -9.147 5.235 7.624 1.00 97.69 192 VAL A C 1
ATOM 1456 O O . VAL A 1 192 ? -10.167 4.681 7.216 1.00 97.69 192 VAL A O 1
ATOM 1459 N N . GLN A 1 193 ? -9.135 5.967 8.741 1.00 94.75 193 GLN A N 1
ATOM 1460 C CA . GLN A 1 193 ? -10.340 6.201 9.540 1.00 94.75 193 GLN A CA 1
ATOM 1461 C C . GLN A 1 193 ? -11.360 7.076 8.794 1.00 94.75 193 GLN A C 1
ATOM 1463 O O . GLN A 1 193 ? -12.527 6.702 8.690 1.00 94.75 193 GLN A O 1
ATOM 1468 N N . HIS A 1 194 ? -10.920 8.185 8.192 1.00 94.81 194 HIS A N 1
ATOM 1469 C CA . HIS A 1 194 ? -11.783 9.071 7.410 1.00 94.81 194 HIS A CA 1
ATOM 1470 C C . HIS A 1 194 ? -12.463 8.333 6.242 1.00 94.81 194 HIS A C 1
ATOM 1472 O O . HIS A 1 194 ? -13.644 8.567 5.982 1.00 94.81 194 HIS A O 1
ATOM 1478 N N . LEU A 1 195 ? -11.761 7.418 5.558 1.00 96.00 195 LEU A N 1
ATOM 1479 C CA . LEU A 1 195 ? -12.360 6.557 4.531 1.00 96.00 195 LEU A CA 1
ATOM 1480 C C . LEU A 1 195 ? -13.476 5.674 5.110 1.00 96.00 195 LEU A C 1
ATOM 1482 O O . LEU A 1 195 ? -14.557 5.622 4.530 1.00 96.00 195 LEU A O 1
ATOM 1486 N N . LYS A 1 196 ? -13.238 5.019 6.255 1.00 92.19 196 LYS A N 1
ATOM 1487 C CA . LYS A 1 196 ? -14.221 4.146 6.929 1.00 92.19 196 LYS A CA 1
ATOM 1488 C C . LYS A 1 196 ? -15.470 4.902 7.404 1.00 92.19 196 LYS A C 1
ATOM 1490 O O . LYS A 1 196 ? -16.539 4.307 7.490 1.00 92.19 196 LYS A O 1
ATOM 1495 N N . GLU A 1 197 ? -15.346 6.198 7.680 1.00 91.81 197 GLU A N 1
ATOM 1496 C CA . GLU A 1 197 ? -16.448 7.068 8.115 1.00 91.81 197 GLU A CA 1
ATOM 1497 C C . GLU A 1 197 ? -17.219 7.725 6.953 1.00 91.81 197 GLU A C 1
ATOM 1499 O O . GLU A 1 197 ? -18.434 7.888 7.041 1.00 91.81 197 GLU A O 1
ATOM 1504 N N . ASN A 1 198 ? -16.534 8.116 5.869 1.00 92.50 198 ASN A N 1
ATOM 1505 C CA . ASN A 1 198 ? -17.079 9.027 4.846 1.00 92.50 198 ASN A CA 1
ATOM 1506 C C . ASN A 1 198 ? -17.207 8.411 3.437 1.00 92.50 198 ASN A C 1
ATOM 1508 O O . ASN A 1 198 ? -17.659 9.094 2.508 1.00 92.50 198 ASN A O 1
ATOM 1512 N N . TYR A 1 199 ? -16.792 7.153 3.252 1.00 94.00 199 TYR A N 1
ATOM 1513 C CA . TYR A 1 199 ? -16.760 6.469 1.957 1.00 94.00 199 TYR A CA 1
ATOM 1514 C C . TYR A 1 199 ? -17.257 5.015 2.044 1.00 94.00 199 TYR A C 1
ATOM 1516 O O . TYR A 1 199 ? -17.200 4.367 3.085 1.00 94.00 199 TYR A O 1
ATOM 1524 N N . CYS A 1 200 ? -17.707 4.473 0.911 1.00 91.94 200 CYS A N 1
ATOM 1525 C CA . CYS A 1 200 ? -18.067 3.066 0.721 1.00 91.94 200 CYS A CA 1
ATOM 1526 C C . CYS A 1 200 ? -16.825 2.158 0.662 1.00 91.94 200 CYS A C 1
ATOM 1528 O O . CYS A 1 200 ? -16.657 1.408 -0.299 1.00 91.94 200 CYS A O 1
ATOM 1530 N N . VAL A 1 201 ? -15.920 2.244 1.635 1.00 93.19 201 VAL A N 1
ATOM 1531 C CA . VAL A 1 201 ? -14.722 1.397 1.674 1.00 93.19 201 VAL A CA 1
ATOM 1532 C C . VAL A 1 201 ? -15.026 0.060 2.353 1.00 93.19 201 VAL A C 1
ATOM 1534 O O . VAL A 1 201 ? -15.753 -0.001 3.341 1.00 93.19 201 VAL A O 1
ATOM 1537 N N . ASP A 1 202 ? -14.470 -1.024 1.822 1.00 91.62 202 ASP A N 1
ATOM 1538 C CA . ASP A 1 202 ? -14.355 -2.289 2.540 1.00 91.62 202 ASP A CA 1
ATOM 1539 C C . ASP A 1 202 ? -13.197 -2.145 3.546 1.00 91.62 202 ASP A C 1
ATOM 1541 O O . ASP A 1 202 ? -12.044 -1.995 3.121 1.00 91.62 202 ASP A O 1
ATOM 1545 N N . PRO A 1 203 ? -13.464 -2.139 4.868 1.00 88.12 203 PRO A N 1
ATOM 1546 C CA . PRO A 1 203 ? -12.442 -1.872 5.871 1.00 88.12 203 PRO A CA 1
ATOM 1547 C C . PRO A 1 203 ? -11.341 -2.935 5.903 1.00 88.12 203 PRO A C 1
ATOM 1549 O O . PRO A 1 203 ? -10.261 -2.622 6.404 1.00 88.12 203 PRO A O 1
ATOM 1552 N N . ASP A 1 204 ? -11.603 -4.131 5.361 1.00 91.25 204 ASP A N 1
ATOM 1553 C CA . ASP A 1 204 ? -10.673 -5.256 5.297 1.00 91.25 204 ASP A CA 1
ATOM 1554 C C . ASP A 1 204 ? -9.867 -5.293 3.991 1.00 91.25 204 ASP A C 1
ATOM 1556 O O . ASP A 1 204 ? -8.942 -6.098 3.874 1.00 91.25 204 ASP A O 1
ATOM 1560 N N . ARG A 1 205 ? -10.193 -4.445 3.005 1.00 94.69 205 ARG A N 1
ATOM 1561 C CA . ARG A 1 205 ? -9.545 -4.391 1.679 1.00 94.69 205 ARG A CA 1
ATOM 1562 C C . ARG A 1 205 ? -8.966 -3.014 1.381 1.00 94.69 205 ARG A C 1
ATOM 1564 O O . ARG A 1 205 ? -9.140 -2.447 0.300 1.00 94.69 205 ARG A O 1
ATOM 1571 N N . ILE A 1 206 ? -8.259 -2.486 2.372 1.00 98.31 206 ILE A N 1
ATOM 1572 C CA . ILE A 1 206 ? -7.417 -1.303 2.235 1.00 98.31 206 ILE A CA 1
ATOM 1573 C C . ILE A 1 206 ? -5.973 -1.781 2.062 1.00 98.31 206 ILE A C 1
ATOM 1575 O O . ILE A 1 206 ? -5.503 -2.633 2.813 1.00 98.31 206 ILE A O 1
ATOM 1579 N N . TYR A 1 207 ? -5.271 -1.247 1.069 1.00 98.81 207 TYR A N 1
ATOM 1580 C CA . TYR A 1 207 ? -3.892 -1.594 0.722 1.00 98.81 207 TYR A CA 1
ATOM 1581 C C . TYR A 1 207 ? -3.030 -0.329 0.665 1.00 98.81 207 TYR A C 1
ATOM 1583 O O . TYR A 1 207 ? -3.551 0.786 0.555 1.00 98.81 207 TYR A O 1
ATOM 1591 N N . VAL A 1 208 ? -1.708 -0.487 0.718 1.00 98.75 208 VAL A N 1
ATOM 1592 C CA . VAL A 1 208 ? -0.760 0.635 0.623 1.00 98.75 208 VAL A CA 1
ATOM 1593 C C . VAL A 1 208 ? 0.289 0.403 -0.461 1.00 98.75 208 VAL A C 1
ATOM 1595 O O . VAL A 1 208 ? 0.780 -0.703 -0.644 1.00 98.75 208 VAL A O 1
ATOM 1598 N N . THR A 1 209 ? 0.634 1.449 -1.201 1.00 98.69 209 THR A N 1
ATOM 1599 C CA . THR A 1 209 ? 1.679 1.439 -2.224 1.00 98.69 209 THR A CA 1
ATOM 1600 C C . THR A 1 209 ? 2.354 2.803 -2.338 1.00 98.69 209 THR A C 1
ATOM 1602 O O . THR A 1 209 ? 1.924 3.781 -1.725 1.00 98.69 209 THR A O 1
ATOM 1605 N N . GLY A 1 210 ? 3.411 2.897 -3.133 1.00 96.94 210 GLY A N 1
ATOM 1606 C CA . GLY A 1 210 ? 4.060 4.164 -3.438 1.00 96.94 210 GLY A CA 1
ATOM 1607 C C . GLY A 1 210 ? 5.314 3.996 -4.280 1.00 96.94 210 GLY A C 1
ATOM 1608 O O . GLY A 1 210 ? 5.711 2.878 -4.614 1.00 96.94 210 GLY A O 1
ATOM 1609 N N . MET A 1 211 ? 5.936 5.125 -4.620 1.00 94.00 211 MET A N 1
ATOM 1610 C CA . MET A 1 211 ? 7.165 5.175 -5.417 1.00 94.00 211 MET A CA 1
ATOM 1611 C C . MET A 1 211 ? 8.305 5.852 -4.655 1.00 94.00 211 MET A C 1
ATOM 1613 O O . MET A 1 211 ? 8.065 6.861 -3.993 1.00 94.00 211 MET A O 1
ATOM 1617 N N . SER A 1 212 ? 9.550 5.378 -4.786 1.00 93.25 212 SER A N 1
ATOM 1618 C CA . SER A 1 212 ? 10.726 6.050 -4.203 1.00 93.25 212 SER A CA 1
ATOM 1619 C C . SER A 1 212 ? 10.581 6.245 -2.680 1.00 93.25 212 SER A C 1
ATOM 1621 O O . SER A 1 212 ? 10.299 5.285 -1.964 1.00 93.25 212 SER A O 1
ATOM 1623 N N . ALA A 1 213 ? 10.698 7.469 -2.156 1.00 93.19 213 ALA A N 1
ATOM 1624 C CA . ALA A 1 213 ? 10.367 7.776 -0.758 1.00 93.19 213 ALA A CA 1
ATOM 1625 C C . ALA A 1 213 ? 8.937 7.342 -0.361 1.00 93.19 213 ALA A C 1
ATOM 1627 O O . ALA A 1 213 ? 8.732 6.841 0.737 1.00 93.19 213 ALA A O 1
ATOM 1628 N N . GLY A 1 214 ? 7.951 7.432 -1.257 1.00 95.25 214 GLY A N 1
ATOM 1629 C CA . GLY A 1 214 ? 6.601 6.912 -1.020 1.00 95.25 214 GLY A CA 1
ATOM 1630 C C . GLY A 1 214 ? 6.541 5.382 -0.910 1.00 95.25 214 GLY A C 1
ATOM 1631 O O . GLY A 1 214 ? 5.747 4.857 -0.137 1.00 95.25 214 GLY A O 1
ATOM 1632 N N . ALA A 1 215 ? 7.426 4.653 -1.599 1.00 94.94 215 ALA A N 1
ATOM 1633 C CA . ALA A 1 215 ? 7.629 3.218 -1.373 1.00 94.94 215 ALA A CA 1
ATOM 1634 C C . ALA A 1 215 ? 8.303 2.952 -0.013 1.00 94.94 215 ALA A C 1
ATOM 1636 O O . ALA A 1 215 ? 7.941 2.005 0.682 1.00 94.94 215 ALA A O 1
ATOM 1637 N N . GLY A 1 216 ? 9.217 3.826 0.422 1.00 92.88 216 GLY A N 1
ATOM 1638 C CA . GLY A 1 216 ? 9.727 3.830 1.797 1.00 92.88 216 GLY A CA 1
ATOM 1639 C C . GLY A 1 216 ? 8.613 4.007 2.832 1.00 92.88 216 GLY A C 1
ATOM 1640 O O . GLY A 1 216 ? 8.555 3.253 3.802 1.00 92.88 216 GLY A O 1
ATOM 1641 N N . MET A 1 217 ? 7.677 4.927 2.585 1.00 94.75 217 MET A N 1
ATOM 1642 C CA . MET A 1 217 ? 6.511 5.129 3.446 1.00 94.75 217 MET A CA 1
ATOM 1643 C C . MET A 1 217 ? 5.574 3.914 3.432 1.00 94.75 217 MET A C 1
ATOM 1645 O O . MET A 1 217 ? 5.130 3.481 4.491 1.00 94.75 217 MET A O 1
ATOM 1649 N N . ALA A 1 218 ? 5.326 3.302 2.270 1.00 96.31 218 ALA A N 1
ATOM 1650 C CA . ALA A 1 218 ? 4.529 2.080 2.165 1.00 96.31 218 ALA A CA 1
ATOM 1651 C C . ALA A 1 218 ? 5.154 0.900 2.939 1.00 96.31 218 ALA A C 1
ATOM 1653 O O . ALA A 1 218 ? 4.438 0.201 3.657 1.00 96.31 218 ALA A O 1
ATOM 1654 N N . ALA A 1 219 ? 6.482 0.728 2.893 1.00 94.19 219 ALA A N 1
ATOM 1655 C CA . ALA A 1 219 ? 7.196 -0.248 3.724 1.00 94.19 219 ALA A CA 1
ATOM 1656 C C . ALA A 1 219 ? 7.123 0.096 5.227 1.00 94.19 219 ALA A C 1
ATOM 1658 O O . ALA A 1 219 ? 6.832 -0.770 6.055 1.00 94.19 219 ALA A O 1
ATOM 1659 N N . LYS A 1 220 ? 7.312 1.369 5.602 1.00 92.12 220 LYS A N 1
ATOM 1660 C CA . LYS A 1 220 ? 7.171 1.825 6.996 1.00 92.12 220 LYS A CA 1
ATOM 1661 C C . LYS A 1 220 ? 5.758 1.573 7.531 1.00 92.12 220 LYS A C 1
ATOM 1663 O O . LYS A 1 220 ? 5.616 1.113 8.659 1.00 92.12 220 LYS A O 1
ATOM 1668 N N . LEU A 1 221 ? 4.724 1.780 6.715 1.00 94.88 221 LEU A N 1
ATOM 1669 C CA . LEU A 1 221 ? 3.328 1.490 7.052 1.00 94.88 221 LEU A CA 1
ATOM 1670 C C . LEU A 1 221 ? 3.032 -0.009 7.126 1.00 94.88 221 LEU A C 1
ATOM 1672 O O . LEU A 1 221 ? 2.379 -0.441 8.070 1.00 94.88 221 LEU A O 1
ATOM 1676 N N . ALA A 1 222 ? 3.560 -0.823 6.214 1.00 94.25 222 ALA A N 1
ATOM 1677 C CA . ALA A 1 222 ? 3.478 -2.278 6.332 1.00 94.25 222 ALA A CA 1
ATOM 1678 C C . ALA A 1 222 ? 4.145 -2.787 7.624 1.00 94.25 222 ALA A C 1
ATOM 1680 O O . ALA A 1 222 ? 3.660 -3.727 8.242 1.00 94.25 222 ALA A O 1
ATOM 1681 N N . CYS A 1 223 ? 5.217 -2.129 8.071 1.00 90.62 223 CYS A N 1
ATOM 1682 C CA . CYS A 1 223 ? 5.924 -2.470 9.302 1.00 90.62 223 CYS A CA 1
ATOM 1683 C C . CYS A 1 223 ? 5.249 -1.950 10.593 1.00 90.62 223 CYS A C 1
ATOM 1685 O O . CYS A 1 223 ? 5.209 -2.657 11.594 1.00 90.62 223 CYS A O 1
ATOM 1687 N N . GLN A 1 224 ? 4.731 -0.716 10.601 1.00 90.62 224 GLN A N 1
ATOM 1688 C CA . GLN A 1 224 ? 4.257 -0.007 11.810 1.00 90.62 224 GLN A CA 1
ATOM 1689 C C . GLN A 1 224 ? 2.724 0.162 11.874 1.00 90.62 224 GLN A C 1
ATOM 1691 O O . GLN A 1 224 ? 2.179 0.707 12.838 1.00 90.62 224 GLN A O 1
ATOM 1696 N N . ALA A 1 225 ? 2.015 -0.283 10.835 1.00 92.00 225 ALA A N 1
ATOM 1697 C CA . ALA A 1 225 ? 0.573 -0.131 10.675 1.00 92.00 225 ALA A CA 1
ATOM 1698 C C . ALA A 1 225 ? -0.079 -1.297 9.902 1.00 92.00 225 ALA A C 1
ATOM 1700 O O . ALA A 1 225 ? -1.049 -1.108 9.166 1.00 92.00 225 ALA A O 1
ATOM 1701 N N . ALA A 1 226 ? 0.435 -2.521 10.082 1.00 92.00 226 ALA A N 1
ATOM 1702 C CA . ALA A 1 226 ? -0.117 -3.736 9.473 1.00 92.00 226 ALA A CA 1
ATOM 1703 C C . ALA A 1 226 ? -1.593 -4.004 9.844 1.00 92.00 226 ALA A C 1
ATOM 1705 O O . ALA A 1 226 ? -2.294 -4.701 9.116 1.00 92.00 226 ALA A O 1
ATOM 1706 N N . ASP A 1 227 ? -2.088 -3.421 10.940 1.00 88.19 227 ASP A N 1
ATOM 1707 C CA . ASP A 1 227 ? -3.500 -3.418 11.346 1.00 88.19 227 ASP A CA 1
ATOM 1708 C C . ASP A 1 227 ? -4.429 -2.606 10.419 1.00 88.19 227 ASP A C 1
ATOM 1710 O O . ASP A 1 227 ? -5.647 -2.761 10.488 1.00 88.19 227 ASP A O 1
ATOM 1714 N N . LEU A 1 228 ? -3.879 -1.753 9.548 1.00 91.31 228 LEU A N 1
ATOM 1715 C CA . LEU A 1 228 ? -4.646 -0.917 8.615 1.00 91.31 228 LEU A CA 1
ATOM 1716 C C . LEU A 1 228 ? -4.697 -1.460 7.186 1.00 91.31 228 LEU A C 1
ATOM 1718 O O . LEU A 1 228 ? -5.623 -1.124 6.448 1.00 91.31 228 LEU A O 1
ATOM 1722 N N . PHE A 1 229 ? -3.681 -2.227 6.781 1.00 97.19 229 PHE A N 1
ATOM 1723 C CA . PHE A 1 229 ? -3.461 -2.614 5.391 1.00 97.19 229 PHE A CA 1
ATOM 1724 C C . PHE A 1 229 ? -3.453 -4.131 5.229 1.00 97.19 229 PHE A C 1
ATOM 1726 O O . PHE A 1 229 ? -2.653 -4.823 5.854 1.00 97.19 229 PHE A O 1
ATOM 1733 N N . ALA A 1 230 ? -4.320 -4.652 4.361 1.00 95.38 230 ALA A N 1
ATOM 1734 C CA . ALA A 1 230 ? -4.409 -6.067 4.001 1.00 95.38 230 ALA A CA 1
ATOM 1735 C C . ALA A 1 230 ? -3.113 -6.586 3.353 1.00 95.38 230 ALA A C 1
ATOM 1737 O O . ALA A 1 230 ? -2.652 -7.689 3.658 1.00 95.38 230 ALA A O 1
ATOM 1738 N N . GLY A 1 231 ? -2.502 -5.745 2.520 1.00 97.12 231 GLY A N 1
ATOM 1739 C CA . GLY A 1 231 ? -1.204 -5.950 1.891 1.00 97.12 231 GLY A CA 1
ATOM 1740 C C . GLY A 1 231 ? -0.577 -4.618 1.477 1.00 97.12 231 GLY A C 1
ATOM 1741 O O . GLY A 1 231 ? -1.241 -3.575 1.468 1.00 97.12 231 GLY A O 1
ATOM 1742 N N . ALA A 1 232 ? 0.706 -4.665 1.140 1.00 98.12 232 ALA A N 1
ATOM 1743 C CA . ALA A 1 232 ? 1.507 -3.520 0.741 1.00 98.12 232 ALA A CA 1
ATOM 1744 C C . ALA A 1 232 ? 2.295 -3.796 -0.546 1.00 98.12 232 ALA A C 1
ATOM 1746 O O . ALA A 1 232 ? 2.625 -4.940 -0.858 1.00 98.12 232 ALA A O 1
ATOM 1747 N N . ALA A 1 233 ? 2.626 -2.745 -1.288 1.00 97.94 233 ALA A N 1
ATOM 1748 C CA . ALA A 1 233 ? 3.535 -2.835 -2.418 1.00 97.94 233 ALA A CA 1
ATOM 1749 C C . ALA A 1 233 ? 4.528 -1.668 -2.452 1.00 97.94 233 ALA A C 1
ATOM 1751 O O . ALA A 1 233 ? 4.272 -0.593 -1.913 1.00 97.94 233 ALA A O 1
ATOM 1752 N N . VAL A 1 234 ? 5.683 -1.882 -3.077 1.00 96.19 234 VAL A N 1
ATOM 1753 C CA . VAL A 1 234 ? 6.751 -0.882 -3.186 1.00 96.19 234 VAL A CA 1
ATOM 1754 C C . VAL A 1 234 ? 7.318 -0.863 -4.602 1.00 96.19 234 VAL A C 1
ATOM 1756 O O . VAL A 1 234 ? 7.708 -1.901 -5.136 1.00 96.19 234 VAL A O 1
ATOM 1759 N N . VAL A 1 235 ? 7.352 0.314 -5.229 1.00 96.75 235 VAL A N 1
ATOM 1760 C CA . VAL A 1 235 ? 7.843 0.499 -6.602 1.00 96.75 235 VAL A CA 1
ATOM 1761 C C . VAL A 1 235 ? 9.084 1.384 -6.590 1.00 96.75 235 VAL A C 1
ATOM 1763 O O . VAL A 1 235 ? 9.014 2.548 -6.195 1.00 96.75 235 VAL A O 1
ATOM 1766 N N . SER A 1 236 ? 10.223 0.840 -7.023 1.00 93.69 236 SER A N 1
ATOM 1767 C CA . SER A 1 236 ? 11.500 1.565 -7.122 1.00 93.69 236 SER A CA 1
ATOM 1768 C C . SER A 1 236 ? 11.817 2.346 -5.835 1.00 93.69 236 SER A C 1
ATOM 1770 O O . SER A 1 236 ? 12.050 3.550 -5.843 1.00 93.69 236 SER A O 1
ATOM 1772 N N . GLY A 1 237 ? 11.745 1.662 -4.689 1.00 85.50 237 GLY A N 1
ATOM 1773 C CA . GLY A 1 237 ? 12.056 2.209 -3.367 1.00 85.50 237 GLY A CA 1
ATOM 1774 C C . GLY A 1 237 ? 12.199 1.097 -2.329 1.00 85.50 237 GLY A C 1
ATOM 1775 O O . GLY A 1 237 ? 11.479 0.102 -2.387 1.00 85.50 237 GLY A O 1
ATOM 1776 N N . ALA A 1 238 ? 13.159 1.247 -1.414 1.00 68.31 238 ALA A N 1
ATOM 1777 C CA . ALA A 1 238 ? 13.571 0.206 -0.474 1.00 68.31 238 ALA A CA 1
ATOM 1778 C C . ALA A 1 238 ? 14.267 0.844 0.744 1.00 68.31 238 ALA A C 1
ATOM 1780 O O . ALA A 1 238 ? 15.463 1.125 0.708 1.00 68.31 238 ALA A O 1
ATOM 1781 N N . PHE A 1 239 ? 13.505 1.140 1.803 1.00 68.94 239 PHE A N 1
ATOM 1782 C CA . PHE A 1 239 ? 13.974 1.972 2.929 1.00 68.94 239 PHE A CA 1
ATOM 1783 C C . PHE A 1 239 ? 13.626 1.402 4.316 1.00 68.94 239 PHE A C 1
ATOM 1785 O O . PHE A 1 239 ? 13.668 2.119 5.315 1.00 68.94 239 PHE A O 1
ATOM 1792 N N . ILE A 1 240 ? 13.289 0.110 4.401 1.00 73.88 240 ILE A N 1
ATOM 1793 C CA . ILE A 1 240 ? 12.998 -0.531 5.687 1.00 73.88 240 ILE A CA 1
ATOM 1794 C C . ILE A 1 240 ? 14.239 -0.540 6.591 1.00 73.88 240 ILE A C 1
ATOM 1796 O O . ILE A 1 240 ? 15.349 -0.838 6.153 1.00 73.88 240 ILE A O 1
ATOM 1800 N N . SER A 1 241 ? 14.043 -0.193 7.862 1.00 67.94 241 SER A N 1
ATOM 1801 C CA . SER A 1 241 ? 15.105 -0.113 8.868 1.00 67.94 241 SER A CA 1
ATOM 1802 C C . SER A 1 241 ? 14.818 -1.104 9.994 1.00 67.94 241 SER A C 1
ATOM 1804 O O . SER A 1 241 ? 13.867 -0.885 10.745 1.00 67.94 241 SER A O 1
ATOM 1806 N N . PRO A 1 242 ? 15.588 -2.202 10.115 1.00 68.25 242 PRO A N 1
ATOM 1807 C CA . PRO A 1 242 ? 15.426 -3.153 11.209 1.00 68.25 242 PRO A CA 1
ATOM 1808 C C . PRO A 1 242 ? 15.685 -2.521 12.594 1.00 68.25 242 PRO A C 1
ATOM 1810 O O . PRO A 1 242 ? 16.527 -1.627 12.700 1.00 68.25 242 PRO A O 1
ATOM 1813 N N . PRO A 1 243 ? 15.033 -3.007 13.669 1.00 75.62 243 PRO A N 1
ATOM 1814 C CA . PRO A 1 243 ? 14.078 -4.114 13.685 1.00 75.62 243 PRO A CA 1
ATOM 1815 C C . PRO A 1 243 ? 12.707 -3.709 13.127 1.00 75.62 243 PRO A C 1
ATOM 1817 O O . PRO A 1 243 ? 12.112 -2.728 13.566 1.00 75.62 243 PRO A O 1
ATOM 1820 N N . CYS A 1 244 ? 12.179 -4.514 12.202 1.00 84.62 244 CYS A N 1
ATOM 1821 C CA . CYS A 1 244 ? 10.765 -4.467 11.853 1.00 84.62 244 CYS A CA 1
ATOM 1822 C C . CYS A 1 244 ? 10.015 -5.538 12.648 1.00 84.62 244 CYS A C 1
ATOM 1824 O O . CYS A 1 244 ? 10.492 -6.665 12.755 1.00 84.62 244 CYS A O 1
ATOM 1826 N N . ASN A 1 245 ? 8.865 -5.178 13.219 1.00 85.94 245 ASN A N 1
ATOM 1827 C CA . ASN A 1 245 ? 8.036 -6.073 14.024 1.00 85.94 245 ASN A CA 1
ATOM 1828 C C . ASN A 1 245 ? 6.556 -5.663 13.885 1.00 85.94 245 ASN A C 1
ATOM 1830 O O . ASN A 1 245 ? 6.044 -4.932 14.741 1.00 85.94 245 ASN A O 1
ATOM 1834 N N . PRO A 1 246 ? 5.888 -6.051 12.784 1.00 87.94 246 PRO A N 1
ATOM 1835 C CA . PRO A 1 246 ? 4.503 -5.692 12.537 1.00 87.94 246 PRO A CA 1
ATOM 1836 C C . PRO A 1 246 ? 3.566 -6.443 13.486 1.00 87.94 246 PRO A C 1
ATOM 1838 O O . PRO A 1 246 ? 3.822 -7.571 13.898 1.00 87.94 246 PRO A O 1
ATOM 1841 N N . VAL A 1 247 ? 2.433 -5.820 13.813 1.00 84.12 247 VAL A N 1
ATOM 1842 C CA . VAL A 1 247 ? 1.415 -6.386 14.725 1.00 84.12 247 VAL A CA 1
ATOM 1843 C C . VAL A 1 247 ? 0.700 -7.628 14.169 1.00 84.12 247 VAL A C 1
ATOM 1845 O O . VAL A 1 247 ? -0.034 -8.297 14.893 1.00 84.12 247 VAL A O 1
ATOM 1848 N N . ARG A 1 248 ? 0.912 -7.927 12.884 1.00 87.75 248 ARG A N 1
ATOM 1849 C CA . ARG A 1 248 ? 0.506 -9.145 12.180 1.00 87.75 248 ARG A CA 1
ATOM 1850 C C . ARG A 1 248 ? 1.428 -9.366 10.967 1.00 87.75 248 ARG A C 1
ATOM 1852 O O . ARG A 1 248 ? 1.939 -8.368 10.455 1.00 87.75 248 ARG A O 1
ATOM 1859 N N . PRO A 1 249 ? 1.564 -10.597 10.447 1.00 90.69 249 PRO A N 1
ATOM 1860 C CA . PRO A 1 249 ? 2.151 -10.830 9.129 1.00 90.69 249 PRO A CA 1
ATOM 1861 C C . PRO A 1 249 ? 1.394 -10.066 8.035 1.00 90.69 249 PRO A C 1
ATOM 1863 O O . PRO A 1 249 ? 0.168 -9.916 8.136 1.00 90.69 249 PRO A O 1
ATOM 1866 N N . ILE A 1 250 ? 2.078 -9.605 6.985 1.00 93.25 250 ILE A N 1
ATOM 1867 C CA . ILE A 1 250 ? 1.479 -8.802 5.902 1.00 93.25 250 ILE A CA 1
ATOM 1868 C C . ILE A 1 250 ? 1.996 -9.214 4.516 1.00 93.25 250 ILE A C 1
ATOM 1870 O O . ILE A 1 250 ? 3.174 -9.472 4.317 1.00 93.25 250 ILE A O 1
ATOM 1874 N N . ALA A 1 251 ? 1.108 -9.264 3.520 1.00 95.94 251 ALA A N 1
ATOM 1875 C CA . ALA A 1 251 ? 1.510 -9.578 2.151 1.00 95.94 251 ALA A CA 1
ATOM 1876 C C . ALA A 1 251 ? 2.228 -8.383 1.503 1.00 95.94 251 ALA A C 1
ATOM 1878 O O . ALA A 1 251 ? 1.673 -7.283 1.478 1.00 95.94 251 ALA A O 1
ATOM 1879 N N . VAL A 1 252 ? 3.428 -8.593 0.950 1.00 97.25 252 VAL A N 1
ATOM 1880 C CA . VAL A 1 252 ? 4.267 -7.528 0.367 1.00 97.25 252 VAL A CA 1
ATOM 1881 C C . VAL A 1 252 ? 4.697 -7.864 -1.061 1.00 97.25 252 VAL A C 1
ATOM 1883 O O . VAL A 1 252 ? 5.214 -8.949 -1.313 1.00 97.25 252 VAL A O 1
ATOM 1886 N N . GLN A 1 253 ? 4.553 -6.919 -1.994 1.00 97.88 253 GLN A N 1
ATOM 1887 C CA . GLN A 1 253 ? 5.092 -7.033 -3.355 1.00 97.88 253 GLN A CA 1
ATOM 1888 C C . GLN A 1 253 ? 6.065 -5.891 -3.681 1.00 97.88 253 GLN A C 1
ATOM 1890 O O . GLN A 1 253 ? 5.759 -4.717 -3.496 1.00 97.88 253 GLN A O 1
ATOM 1895 N N . GLN A 1 254 ? 7.239 -6.220 -4.206 1.00 97.75 254 GLN A N 1
ATOM 1896 C CA . GLN A 1 254 ? 8.302 -5.266 -4.515 1.00 97.75 254 GLN A CA 1
ATOM 1897 C C . GLN A 1 254 ? 8.635 -5.278 -6.005 1.00 97.75 254 GLN A C 1
ATOM 1899 O O . GLN A 1 254 ? 8.909 -6.337 -6.558 1.00 97.75 254 GLN A O 1
ATOM 1904 N N . PHE A 1 255 ? 8.683 -4.104 -6.634 1.00 97.56 255 PHE A N 1
ATOM 1905 C CA . PHE A 1 255 ? 9.136 -3.904 -8.012 1.00 97.56 255 PHE A CA 1
ATOM 1906 C C . PHE A 1 255 ? 10.446 -3.108 -8.008 1.00 97.56 255 PHE A C 1
ATOM 1908 O O . PHE A 1 255 ? 10.492 -1.998 -7.474 1.00 97.56 255 PHE A O 1
ATOM 1915 N N . TRP A 1 256 ? 11.510 -3.655 -8.601 1.00 96.81 256 TRP A N 1
ATOM 1916 C CA . TRP A 1 256 ? 12.841 -3.034 -8.620 1.00 96.81 256 TRP A CA 1
ATOM 1917 C C . TRP A 1 256 ? 13.546 -3.198 -9.973 1.00 96.81 256 TRP A C 1
ATOM 1919 O O . TRP A 1 256 ? 13.556 -4.283 -10.562 1.00 96.81 256 TRP A O 1
ATOM 1929 N N . GLY A 1 257 ? 14.152 -2.109 -10.454 1.00 96.31 257 GLY A N 1
ATOM 1930 C CA . GLY A 1 257 ? 14.939 -2.069 -11.683 1.00 96.31 257 GLY A CA 1
ATOM 1931 C C . GLY A 1 257 ? 16.435 -2.240 -11.424 1.00 96.31 257 GLY A C 1
ATOM 1932 O O . GLY A 1 257 ? 17.007 -1.535 -10.599 1.00 96.31 257 GLY A O 1
ATOM 1933 N N . THR A 1 258 ? 17.114 -3.135 -12.151 1.00 96.75 258 THR A N 1
ATOM 1934 C CA . THR A 1 258 ? 18.555 -3.397 -11.922 1.00 96.75 258 THR A CA 1
ATOM 1935 C C . THR A 1 258 ? 19.489 -2.259 -12.354 1.00 96.75 258 THR A C 1
ATOM 1937 O O . THR A 1 258 ? 20.707 -2.402 -12.250 1.00 96.75 258 THR A O 1
ATOM 1940 N N . SER A 1 259 ? 18.950 -1.175 -12.906 1.00 95.44 259 SER A N 1
ATOM 1941 C CA . SER A 1 259 ? 19.674 0.037 -13.294 1.00 95.44 259 SER A CA 1
ATOM 1942 C C . SER A 1 259 ? 19.122 1.281 -12.588 1.00 95.44 259 SER A C 1
ATOM 1944 O O . SER A 1 259 ? 19.402 2.398 -13.012 1.00 95.44 259 SER A O 1
ATOM 1946 N N . ASP A 1 260 ? 18.350 1.096 -11.512 1.00 93.88 260 ASP A N 1
ATOM 1947 C CA . ASP A 1 260 ? 17.927 2.158 -10.601 1.00 93.88 260 ASP A CA 1
ATOM 1948 C C . ASP A 1 260 ? 19.162 2.781 -9.904 1.00 93.88 260 ASP A C 1
ATOM 1950 O O . ASP A 1 260 ? 19.884 2.072 -9.197 1.00 93.88 260 ASP A O 1
ATOM 1954 N N . PRO A 1 261 ? 19.447 4.085 -10.096 1.00 91.31 261 PRO A N 1
ATOM 1955 C CA . PRO A 1 261 ? 20.612 4.741 -9.501 1.00 91.31 261 PRO A CA 1
ATOM 1956 C C . PRO A 1 261 ? 20.408 5.161 -8.035 1.00 91.31 261 PRO A C 1
ATOM 1958 O O . PRO A 1 261 ? 21.359 5.632 -7.411 1.00 91.31 261 PRO A O 1
ATOM 1961 N N . PHE A 1 262 ? 19.197 5.021 -7.482 1.00 88.94 262 PHE A N 1
ATOM 1962 C CA . PHE A 1 262 ? 18.861 5.388 -6.101 1.00 88.94 262 PHE A CA 1
ATOM 1963 C C . PHE A 1 262 ? 18.613 4.166 -5.210 1.00 88.94 262 PHE A C 1
ATOM 1965 O O . PHE A 1 262 ? 18.883 4.221 -4.012 1.00 88.94 262 PHE A O 1
ATOM 1972 N N . VAL A 1 263 ? 18.115 3.063 -5.777 1.00 90.31 263 VAL A N 1
ATOM 1973 C CA . VAL A 1 263 ? 17.839 1.814 -5.054 1.00 90.31 263 VAL A CA 1
ATOM 1974 C C . VAL A 1 263 ? 18.862 0.752 -5.432 1.00 90.31 263 VAL A C 1
ATOM 1976 O O . VAL A 1 263 ? 18.739 0.075 -6.456 1.00 90.31 263 VAL A O 1
ATOM 1979 N N . SER A 1 264 ? 19.870 0.580 -4.574 1.00 91.88 264 SER A N 1
ATOM 1980 C CA . SER A 1 264 ? 20.891 -0.445 -4.779 1.00 91.88 264 SER A CA 1
ATOM 1981 C C . SER A 1 264 ? 20.295 -1.857 -4.723 1.00 91.88 264 SER A C 1
ATOM 1983 O O . SER A 1 264 ? 19.275 -2.101 -4.074 1.00 91.88 264 SER A O 1
ATOM 1985 N N . SER A 1 265 ? 20.968 -2.822 -5.356 1.00 93.31 265 SER A N 1
ATOM 1986 C CA . SER A 1 265 ? 20.609 -4.240 -5.234 1.00 93.31 265 SER A CA 1
ATOM 1987 C C . SER A 1 265 ? 20.631 -4.721 -3.781 1.00 93.31 265 SER A C 1
ATOM 1989 O O . SER A 1 265 ? 19.796 -5.537 -3.400 1.00 93.31 265 SER A O 1
ATOM 1991 N N . THR A 1 266 ? 21.536 -4.185 -2.958 1.00 92.25 266 THR A N 1
ATOM 1992 C CA . THR A 1 266 ? 21.614 -4.467 -1.521 1.00 92.25 266 THR A CA 1
ATOM 1993 C C . THR A 1 266 ? 20.349 -4.013 -0.798 1.00 92.25 266 THR A C 1
ATOM 1995 O O . THR A 1 266 ? 19.734 -4.817 -0.108 1.00 92.25 266 THR A O 1
ATOM 1998 N N . ASP A 1 267 ? 19.907 -2.765 -0.978 1.00 89.69 267 ASP A N 1
ATOM 1999 C CA . ASP A 1 267 ? 18.694 -2.260 -0.316 1.00 89.69 267 ASP A CA 1
ATOM 2000 C C . ASP A 1 267 ? 17.431 -2.968 -0.838 1.00 89.69 267 ASP A C 1
ATOM 2002 O O . ASP A 1 267 ? 16.532 -3.308 -0.058 1.00 89.69 267 ASP A O 1
ATOM 2006 N N . ALA A 1 268 ? 17.393 -3.269 -2.142 1.00 93.00 268 ALA A N 1
ATOM 2007 C CA . ALA A 1 268 ? 16.310 -4.018 -2.765 1.00 93.00 268 ALA A CA 1
ATOM 2008 C C . ALA A 1 268 ? 16.170 -5.432 -2.175 1.00 93.00 268 ALA A C 1
ATOM 2010 O O . ALA A 1 268 ? 15.081 -5.791 -1.725 1.00 93.00 268 ALA A O 1
ATOM 2011 N N . TYR A 1 269 ? 17.254 -6.215 -2.128 1.00 94.38 269 TYR A N 1
ATOM 2012 C CA . TYR A 1 269 ? 17.229 -7.557 -1.541 1.00 94.38 269 TYR A CA 1
ATOM 2013 C C . TYR A 1 269 ? 17.024 -7.522 -0.022 1.00 94.38 269 TYR A C 1
ATOM 2015 O O . TYR A 1 269 ? 16.220 -8.300 0.476 1.00 94.38 269 TYR A O 1
ATOM 2023 N N . ASN A 1 270 ? 17.627 -6.572 0.705 1.00 91.81 270 ASN A N 1
ATOM 2024 C CA . ASN A 1 270 ? 17.393 -6.402 2.144 1.00 91.81 270 ASN A CA 1
ATOM 2025 C C . ASN A 1 270 ? 15.908 -6.173 2.469 1.00 91.81 270 ASN A C 1
ATOM 2027 O O . ASN A 1 270 ? 15.424 -6.670 3.483 1.00 91.81 270 ASN A O 1
ATOM 2031 N N . THR A 1 271 ? 15.172 -5.443 1.623 1.00 90.94 271 THR A N 1
ATOM 2032 C CA . THR A 1 271 ? 13.734 -5.202 1.835 1.00 90.94 271 THR A CA 1
ATOM 2033 C C . THR A 1 271 ? 12.927 -6.488 1.671 1.00 90.94 271 THR A C 1
ATOM 2035 O O . THR A 1 271 ? 12.175 -6.846 2.577 1.00 90.94 271 THR A O 1
ATOM 2038 N N . ARG A 1 272 ? 13.154 -7.238 0.584 1.00 94.19 272 ARG A N 1
ATOM 2039 C CA . ARG A 1 272 ? 12.596 -8.586 0.378 1.00 94.19 272 ARG A CA 1
ATOM 2040 C C . ARG A 1 272 ? 12.909 -9.511 1.555 1.00 94.19 272 ARG A C 1
ATOM 2042 O O . ARG A 1 272 ? 12.003 -10.115 2.116 1.00 94.19 272 ARG A O 1
ATOM 2049 N N . ASP A 1 273 ? 14.184 -9.607 1.922 1.00 94.50 273 ASP A N 1
ATOM 2050 C CA . ASP A 1 273 ? 14.678 -10.560 2.918 1.00 94.50 273 ASP A CA 1
ATOM 2051 C C . ASP A 1 273 ? 14.209 -10.210 4.336 1.00 94.50 273 ASP A C 1
ATOM 2053 O O . ASP A 1 273 ? 13.978 -11.112 5.138 1.00 94.50 273 ASP A O 1
ATOM 2057 N N . THR A 1 274 ? 13.969 -8.923 4.622 1.00 92.88 274 THR A N 1
ATOM 2058 C CA . THR A 1 274 ? 13.333 -8.492 5.875 1.00 92.88 274 THR A CA 1
ATOM 2059 C C . THR A 1 274 ? 11.920 -9.061 5.994 1.00 92.88 274 THR A C 1
ATOM 2061 O O . THR A 1 274 ? 11.624 -9.676 7.012 1.00 92.88 274 THR A O 1
ATOM 2064 N N . TYR A 1 275 ? 11.065 -8.927 4.973 1.00 93.31 275 TYR A N 1
ATOM 2065 C CA . TYR A 1 275 ? 9.706 -9.489 5.029 1.00 93.31 275 TYR A CA 1
ATOM 2066 C C . TYR A 1 275 ? 9.699 -11.021 4.968 1.00 93.31 275 TYR A C 1
ATOM 2068 O O . TYR A 1 275 ? 9.011 -11.658 5.755 1.00 93.31 275 TYR A O 1
ATOM 2076 N N . VAL A 1 276 ? 10.543 -11.640 4.132 1.00 95.56 276 VAL A N 1
ATOM 2077 C CA . VAL A 1 276 ? 10.696 -13.110 4.094 1.00 95.56 276 VAL A CA 1
ATOM 2078 C C . VAL A 1 276 ? 11.053 -13.680 5.474 1.00 95.56 276 VAL A C 1
ATOM 2080 O O . VAL A 1 276 ? 10.545 -14.740 5.834 1.00 95.56 276 VAL A O 1
ATOM 2083 N N . ALA A 1 277 ? 11.882 -12.979 6.256 1.00 94.19 277 ALA A N 1
ATOM 2084 C CA . ALA A 1 277 ? 12.218 -13.370 7.624 1.00 94.19 277 ALA A CA 1
ATOM 2085 C C . ALA A 1 277 ? 11.117 -13.033 8.649 1.00 94.19 277 ALA A C 1
ATOM 2087 O O . ALA A 1 277 ? 10.807 -13.872 9.489 1.00 94.19 277 ALA A O 1
ATOM 2088 N N . VAL A 1 278 ? 10.533 -11.829 8.586 1.00 90.06 278 VAL A N 1
ATOM 2089 C CA . VAL A 1 278 ? 9.510 -11.333 9.531 1.00 90.06 278 VAL A CA 1
ATOM 2090 C C . VAL A 1 278 ? 8.193 -12.105 9.424 1.00 90.06 278 VAL A C 1
ATOM 2092 O O . VAL A 1 278 ? 7.581 -12.400 10.445 1.00 90.06 278 VAL A O 1
ATOM 2095 N N . ASP A 1 279 ? 7.779 -12.461 8.208 1.00 90.56 279 ASP A N 1
ATOM 2096 C CA . ASP A 1 279 ? 6.575 -13.252 7.938 1.00 90.56 279 ASP A CA 1
ATOM 2097 C C . ASP A 1 279 ? 6.867 -14.775 7.915 1.00 90.56 279 ASP A C 1
ATOM 2099 O O . ASP A 1 279 ? 6.018 -15.560 7.498 1.00 90.56 279 ASP A O 1
ATOM 2103 N N . HIS A 1 280 ? 8.069 -15.208 8.328 1.00 92.19 280 HIS A N 1
ATOM 2104 C CA . HIS A 1 280 ? 8.521 -16.612 8.402 1.00 92.19 280 HIS A CA 1
ATOM 2105 C C . HIS A 1 280 ? 8.319 -17.450 7.116 1.00 92.19 280 HIS A C 1
ATOM 2107 O O . HIS A 1 280 ? 8.048 -18.651 7.167 1.00 92.19 280 HIS A O 1
ATOM 2113 N N . CYS A 1 281 ? 8.465 -16.836 5.941 1.00 91.81 281 CYS A N 1
ATOM 2114 C CA . CYS A 1 281 ? 8.281 -17.497 4.647 1.00 91.81 281 CYS A CA 1
ATOM 2115 C C . CYS A 1 281 ? 9.318 -18.604 4.367 1.00 91.81 281 CYS A C 1
ATOM 2117 O O . CYS A 1 281 ? 10.471 -18.534 4.798 1.00 91.81 281 CYS A O 1
ATOM 2119 N N . ASN A 1 282 ? 8.965 -19.572 3.506 1.00 93.88 282 ASN A N 1
ATOM 2120 C CA . ASN A 1 282 ? 9.965 -20.466 2.910 1.00 93.88 282 ASN A CA 1
ATOM 2121 C C . ASN A 1 282 ? 11.000 -19.648 2.124 1.00 93.88 282 ASN A C 1
ATOM 2123 O O . ASN A 1 282 ? 10.637 -18.841 1.269 1.00 93.88 282 ASN A O 1
ATOM 2127 N N . THR A 1 283 ? 12.287 -19.909 2.352 1.00 94.12 283 THR A N 1
ATOM 2128 C CA . THR A 1 283 ? 13.404 -19.169 1.734 1.00 94.12 283 THR A CA 1
ATOM 2129 C C . THR A 1 283 ? 13.619 -19.470 0.246 1.00 94.12 283 THR A C 1
ATOM 2131 O O . THR A 1 283 ? 14.322 -18.720 -0.431 1.00 94.12 283 THR A O 1
ATOM 2134 N N . THR A 1 284 ? 12.999 -20.529 -0.281 1.00 94.25 284 THR A N 1
ATOM 2135 C CA . THR A 1 284 ? 12.987 -20.865 -1.712 1.00 94.25 284 THR A CA 1
ATOM 2136 C C . THR A 1 284 ? 11.688 -20.358 -2.351 1.00 94.25 284 THR A C 1
ATOM 2138 O O . THR A 1 284 ? 10.626 -20.913 -2.057 1.00 94.25 284 THR A O 1
ATOM 2141 N N . PRO A 1 285 ? 11.731 -19.340 -3.230 1.00 96.06 285 PRO A N 1
ATOM 2142 C CA . PRO A 1 285 ? 10.541 -18.838 -3.907 1.00 96.06 285 PRO A CA 1
ATOM 2143 C C . PRO A 1 285 ? 10.142 -19.702 -5.109 1.00 96.06 285 PRO A C 1
ATOM 2145 O O . PRO A 1 285 ? 10.931 -20.481 -5.645 1.00 96.06 285 PRO A O 1
ATOM 2148 N N . THR A 1 286 ? 8.912 -19.503 -5.583 1.00 91.00 286 THR A N 1
ATOM 2149 C CA . THR A 1 286 ? 8.434 -20.001 -6.880 1.00 91.00 286 THR A CA 1
ATOM 2150 C C . THR A 1 286 ? 8.359 -18.855 -7.886 1.00 91.00 286 THR A C 1
ATOM 2152 O O . THR A 1 286 ? 7.819 -17.793 -7.578 1.00 91.00 286 THR A O 1
ATOM 2155 N N . ARG A 1 287 ? 8.847 -19.084 -9.108 1.00 91.44 287 ARG A N 1
ATOM 2156 C CA . ARG A 1 287 ? 8.721 -18.145 -10.228 1.00 91.44 287 ARG A CA 1
ATOM 2157 C C . ARG A 1 287 ? 7.253 -18.024 -10.651 1.00 91.44 287 ARG A C 1
ATOM 2159 O O . ARG A 1 287 ? 6.698 -18.979 -11.188 1.00 91.44 287 ARG A O 1
ATOM 2166 N N . THR A 1 288 ? 6.633 -16.869 -10.418 1.00 83.81 288 THR A N 1
ATOM 2167 C CA . THR A 1 288 ? 5.208 -16.613 -10.710 1.00 83.81 288 THR A CA 1
ATOM 2168 C C . THR A 1 288 ? 4.984 -15.756 -11.953 1.00 83.81 288 THR A C 1
ATOM 2170 O O . THR A 1 288 ? 3.966 -15.927 -12.614 1.00 83.81 288 THR A O 1
ATOM 2173 N N . TYR A 1 289 ? 5.946 -14.904 -12.324 1.00 87.12 289 TYR A N 1
ATOM 2174 C CA . TYR A 1 289 ? 5.889 -14.085 -13.542 1.00 87.12 289 TYR A CA 1
ATOM 2175 C C . TYR A 1 289 ? 7.193 -14.168 -14.337 1.00 87.12 289 TYR A C 1
ATOM 2177 O O . TYR A 1 289 ? 8.279 -14.137 -13.754 1.00 87.12 289 TYR A O 1
ATOM 2185 N N . THR A 1 290 ? 7.128 -14.228 -15.668 1.00 90.31 290 THR A N 1
ATOM 2186 C CA . THR A 1 290 ? 8.289 -14.049 -16.562 1.00 90.31 290 THR A CA 1
ATOM 2187 C C . THR A 1 290 ? 7.834 -13.514 -17.913 1.00 90.31 290 THR A C 1
ATOM 2189 O O . THR A 1 290 ? 7.069 -14.173 -18.612 1.00 90.31 290 THR A O 1
ATOM 2192 N N . ASN A 1 291 ? 8.359 -12.353 -18.297 1.00 85.25 291 ASN A N 1
ATOM 2193 C CA . ASN A 1 291 ? 8.199 -11.765 -19.622 1.00 85.25 291 ASN A CA 1
ATOM 2194 C C . ASN A 1 291 ? 9.449 -10.935 -19.947 1.00 85.25 291 ASN A C 1
ATOM 2196 O O . ASN A 1 291 ? 9.789 -10.020 -19.200 1.00 85.25 291 ASN A O 1
ATOM 2200 N N . ASN A 1 292 ? 10.148 -11.260 -21.039 1.00 95.75 292 ASN A N 1
ATOM 2201 C CA . ASN A 1 292 ? 11.409 -10.627 -21.448 1.00 95.75 292 ASN A CA 1
ATOM 2202 C C . ASN A 1 292 ? 12.411 -10.442 -20.284 1.00 95.75 292 ASN A C 1
ATOM 2204 O O . ASN A 1 292 ? 13.045 -11.406 -19.859 1.00 95.75 292 ASN A O 1
ATOM 2208 N N . LYS A 1 293 ? 12.563 -9.205 -19.787 1.00 96.25 293 LYS A N 1
ATOM 2209 C CA . LYS A 1 293 ? 13.484 -8.813 -18.707 1.00 96.25 293 LYS A CA 1
ATOM 2210 C C . LYS A 1 293 ? 12.824 -8.699 -17.331 1.00 96.25 293 LYS A C 1
ATOM 2212 O O . LYS A 1 293 ? 13.519 -8.425 -16.353 1.00 96.25 293 LYS A O 1
ATOM 2217 N N . ALA A 1 294 ? 11.506 -8.852 -17.248 1.00 94.56 294 ALA A N 1
ATOM 2218 C CA . ALA A 1 294 ? 10.748 -8.773 -16.010 1.00 94.56 294 ALA A CA 1
ATOM 2219 C C . ALA A 1 294 ? 10.421 -10.170 -15.472 1.00 94.56 294 ALA A C 1
ATOM 2221 O O . ALA A 1 294 ? 9.925 -11.047 -16.184 1.00 94.56 294 ALA A O 1
ATOM 2222 N N . THR A 1 295 ? 10.697 -10.377 -14.188 1.00 95.94 295 THR A N 1
ATOM 2223 C CA . THR A 1 295 ? 10.525 -11.663 -13.505 1.00 95.94 295 THR A CA 1
ATOM 2224 C C . THR A 1 295 ? 10.056 -11.436 -12.076 1.00 95.94 295 THR A C 1
ATOM 2226 O O . THR A 1 295 ? 10.695 -10.656 -11.372 1.00 95.94 295 THR A O 1
ATOM 2229 N N . CYS A 1 296 ? 9.000 -12.121 -11.630 1.00 94.44 296 CYS A N 1
ATOM 2230 C CA . CYS A 1 296 ? 8.564 -12.091 -10.230 1.00 94.44 296 CYS A CA 1
ATOM 2231 C C . CYS A 1 296 ? 8.730 -13.463 -9.580 1.00 94.44 296 CYS A C 1
ATOM 2233 O O . CYS A 1 296 ? 8.223 -14.465 -10.086 1.00 94.44 296 CYS A O 1
ATOM 2235 N N . ASP A 1 297 ? 9.422 -13.484 -8.445 1.00 96.38 297 ASP A N 1
ATOM 2236 C CA . ASP A 1 297 ? 9.612 -14.652 -7.591 1.00 96.38 297 ASP A CA 1
ATOM 2237 C C . ASP A 1 297 ? 8.795 -14.479 -6.304 1.00 96.38 297 ASP A C 1
ATOM 2239 O O . ASP A 1 297 ? 8.938 -13.480 -5.597 1.00 96.38 297 ASP A O 1
ATOM 2243 N N . THR A 1 298 ? 7.909 -15.430 -6.003 1.00 94.94 298 THR A N 1
ATOM 2244 C CA . THR A 1 298 ? 7.010 -15.378 -4.841 1.00 94.94 298 THR A CA 1
ATOM 2245 C C . THR A 1 298 ? 7.408 -16.401 -3.784 1.00 94.94 298 THR A C 1
ATOM 2247 O O . THR A 1 298 ? 7.417 -17.608 -4.027 1.00 94.94 298 THR A O 1
ATOM 2250 N N . TYR A 1 299 ? 7.693 -15.894 -2.592 1.00 96.06 299 TYR A N 1
ATOM 2251 C CA . TYR A 1 299 ? 7.944 -16.631 -1.363 1.00 96.06 299 TYR A CA 1
ATOM 2252 C C . TYR A 1 299 ? 6.594 -16.966 -0.712 1.00 96.06 299 TYR A C 1
ATOM 2254 O O . TYR A 1 299 ? 5.683 -16.133 -0.670 1.00 96.06 299 TYR A O 1
ATOM 2262 N N . THR A 1 300 ? 6.438 -18.209 -0.259 1.00 89.19 300 THR A N 1
ATOM 2263 C CA . THR A 1 300 ? 5.161 -18.778 0.206 1.00 89.19 300 THR A CA 1
ATOM 2264 C C . THR A 1 300 ? 5.357 -19.617 1.467 1.00 89.19 300 THR A C 1
ATOM 2266 O O . THR A 1 300 ? 6.485 -19.866 1.889 1.00 89.19 300 THR A O 1
ATOM 2269 N N . GLY A 1 301 ? 4.261 -20.056 2.094 1.00 82.44 301 GLY A N 1
ATOM 2270 C CA . GLY A 1 301 ? 4.307 -20.729 3.399 1.00 82.44 301 GLY A CA 1
ATOM 2271 C C . GLY A 1 301 ? 4.697 -19.795 4.547 1.00 82.44 301 GLY A C 1
ATOM 2272 O O . GLY A 1 301 ? 5.178 -20.271 5.564 1.00 82.44 301 GLY A O 1
ATOM 2273 N N . CYS A 1 302 ? 4.505 -18.491 4.349 1.00 87.69 302 CYS A N 1
ATOM 2274 C CA . CYS A 1 302 ? 4.595 -17.463 5.375 1.00 87.69 302 CYS A CA 1
ATOM 2275 C C . CYS A 1 302 ? 3.434 -17.596 6.379 1.00 87.69 302 CYS A C 1
ATOM 2277 O O . CYS A 1 302 ? 2.385 -18.178 6.060 1.00 87.69 302 CYS A O 1
ATOM 2279 N N . ASP A 1 303 ? 3.586 -16.994 7.556 1.00 83.56 303 ASP A N 1
ATOM 2280 C CA . ASP A 1 303 ? 2.564 -16.975 8.600 1.00 83.56 303 ASP A CA 1
ATOM 2281 C C . ASP A 1 303 ? 1.221 -16.431 8.087 1.00 83.56 303 ASP A C 1
ATOM 2283 O O . ASP A 1 303 ? 1.142 -15.486 7.299 1.00 83.56 303 ASP A O 1
ATOM 2287 N N . ASN A 1 304 ? 0.129 -17.051 8.541 1.00 77.81 304 ASN A N 1
ATOM 2288 C CA . ASN A 1 304 ? -1.249 -16.695 8.182 1.00 77.81 304 ASN A CA 1
ATOM 2289 C C . ASN A 1 304 ? -1.519 -16.599 6.660 1.00 77.81 304 ASN A C 1
ATOM 2291 O O . ASN A 1 304 ? -2.447 -15.919 6.221 1.00 77.81 304 ASN A O 1
ATOM 2295 N N . GLY A 1 305 ? -0.728 -17.305 5.842 1.00 79.81 305 GLY A N 1
ATOM 2296 C CA . GLY A 1 305 ? -0.943 -17.431 4.399 1.00 79.81 305 GLY A CA 1
ATOM 2297 C C . GLY A 1 305 ? -0.567 -16.197 3.573 1.00 79.81 305 GLY A C 1
ATOM 2298 O O . GLY A 1 305 ? -0.881 -16.162 2.378 1.00 79.81 305 GLY A O 1
ATOM 2299 N N . VAL A 1 306 ? 0.108 -15.205 4.170 1.00 89.12 306 VAL A N 1
ATOM 2300 C CA . VAL A 1 306 ? 0.652 -14.062 3.421 1.00 89.12 306 VAL A CA 1
ATOM 2301 C C . VAL A 1 306 ? 1.755 -14.515 2.455 1.00 89.12 306 VAL A C 1
ATOM 2303 O O . VAL A 1 306 ? 2.163 -15.681 2.435 1.00 89.12 306 VAL A O 1
ATOM 2306 N N . ARG A 1 307 ? 2.212 -13.611 1.586 1.00 92.25 307 ARG A N 1
ATOM 2307 C CA . ARG A 1 307 ? 3.281 -13.886 0.618 1.00 92.25 307 ARG A CA 1
ATOM 2308 C C . ARG A 1 307 ? 4.170 -12.667 0.455 1.00 92.25 307 ARG A C 1
ATOM 2310 O O . ARG A 1 307 ? 3.676 -11.541 0.502 1.00 92.25 307 ARG A O 1
ATOM 2317 N N . VAL A 1 308 ? 5.442 -12.907 0.159 1.00 97.12 308 VAL A N 1
ATOM 2318 C CA . VAL A 1 308 ? 6.372 -11.867 -0.293 1.00 97.12 308 VAL A CA 1
ATOM 2319 C C . VAL A 1 308 ? 6.678 -12.116 -1.766 1.00 97.12 308 VAL A C 1
ATOM 2321 O O . VAL A 1 308 ? 7.113 -13.204 -2.133 1.00 97.12 308 VAL A O 1
ATOM 2324 N N . ALA A 1 309 ? 6.425 -11.141 -2.633 1.00 97.12 309 ALA A N 1
ATOM 2325 C CA . ALA A 1 309 ? 6.654 -11.241 -4.072 1.00 97.12 309 ALA A CA 1
ATOM 2326 C C . ALA A 1 309 ? 7.705 -10.218 -4.522 1.00 97.12 309 ALA A C 1
ATOM 2328 O O . ALA A 1 309 ? 7.561 -9.022 -4.288 1.00 97.12 309 ALA A O 1
ATOM 2329 N N . PHE A 1 310 ? 8.765 -10.681 -5.182 1.00 98.19 310 PHE A N 1
ATOM 2330 C CA . PHE A 1 310 ? 9.881 -9.848 -5.620 1.00 98.19 310 PHE A CA 1
ATOM 2331 C C . PHE A 1 310 ? 9.976 -9.833 -7.147 1.00 98.19 310 PHE A C 1
ATOM 2333 O O . PHE A 1 310 ? 10.440 -10.791 -7.765 1.00 98.19 310 PHE A O 1
ATOM 2340 N N . CYS A 1 311 ? 9.528 -8.733 -7.744 1.00 97.75 311 CYS A N 1
ATOM 2341 C CA . CYS A 1 311 ? 9.586 -8.445 -9.167 1.00 97.75 311 CYS A CA 1
ATOM 2342 C C . CYS A 1 311 ? 10.878 -7.687 -9.511 1.00 97.75 311 CYS A C 1
ATOM 2344 O O . CYS A 1 311 ? 11.014 -6.487 -9.262 1.00 97.75 311 CYS A O 1
ATOM 2346 N N . LYS A 1 312 ? 11.827 -8.404 -10.115 1.00 98.06 312 LYS A N 1
ATOM 2347 C CA . LYS A 1 312 ? 13.070 -7.875 -10.687 1.00 98.06 312 LYS A CA 1
ATOM 2348 C C . LYS A 1 312 ? 12.847 -7.525 -12.159 1.00 98.06 312 LYS A C 1
ATOM 2350 O O . LYS A 1 312 ? 12.350 -8.364 -12.912 1.00 98.06 312 LYS A O 1
ATOM 2355 N N . ILE A 1 313 ? 13.266 -6.331 -12.577 1.00 97.94 313 ILE A N 1
ATOM 2356 C CA . ILE A 1 313 ? 13.236 -5.885 -13.974 1.00 97.94 313 ILE A CA 1
ATOM 2357 C C . ILE A 1 313 ? 14.656 -5.527 -14.429 1.00 97.94 313 ILE A C 1
ATOM 2359 O O . ILE A 1 313 ? 15.255 -4.563 -13.948 1.00 97.94 313 ILE A O 1
ATOM 2363 N N . GLU A 1 314 ? 15.215 -6.287 -15.369 1.00 98.00 314 GLU A N 1
ATOM 2364 C CA . GLU A 1 314 ? 16.590 -6.069 -15.828 1.00 98.00 314 GLU A CA 1
ATOM 2365 C C . GLU A 1 314 ? 16.712 -4.857 -16.764 1.00 98.00 314 GLU A C 1
ATOM 2367 O O . GLU A 1 314 ? 16.010 -4.731 -17.768 1.00 98.00 314 GLU A O 1
ATOM 2372 N N . GLY A 1 315 ? 17.633 -3.951 -16.440 1.00 95.38 315 GLY A N 1
ATOM 2373 C CA . GLY A 1 315 ? 17.896 -2.728 -17.203 1.00 95.38 315 GLY A CA 1
ATOM 2374 C C . GLY A 1 315 ? 16.890 -1.590 -16.998 1.00 95.38 315 GLY A C 1
ATOM 2375 O O . GLY A 1 315 ? 17.050 -0.550 -17.630 1.00 95.38 315 GLY A O 1
ATOM 2376 N N . MET A 1 316 ? 15.875 -1.753 -16.140 1.00 95.94 316 MET A N 1
ATOM 2377 C CA . MET A 1 316 ? 14.992 -0.646 -15.753 1.00 95.94 316 MET A CA 1
ATOM 2378 C C . MET A 1 316 ? 15.692 0.271 -14.740 1.00 95.94 316 MET A C 1
ATOM 2380 O O . MET A 1 316 ? 16.395 -0.213 -13.851 1.00 95.94 316 MET A O 1
ATOM 2384 N N . GLY A 1 317 ? 15.485 1.579 -14.881 1.00 94.56 317 GLY A N 1
ATOM 2385 C CA . GLY A 1 317 ? 15.871 2.609 -13.922 1.00 94.56 317 GLY A CA 1
ATOM 2386 C C . GLY A 1 317 ? 14.850 2.787 -12.792 1.00 94.56 317 GLY A C 1
ATOM 2387 O O . GLY A 1 317 ? 14.102 1.871 -12.447 1.00 94.56 317 GLY A O 1
ATOM 2388 N N . HIS A 1 318 ? 14.790 3.996 -12.237 1.00 93.88 318 HIS A N 1
ATOM 2389 C CA . HIS A 1 318 ? 13.931 4.373 -11.107 1.00 93.88 318 HIS A CA 1
ATOM 2390 C C . HIS A 1 318 ? 12.491 4.684 -11.559 1.00 93.88 318 HIS A C 1
ATOM 2392 O O . HIS A 1 318 ? 11.973 5.785 -11.364 1.00 93.88 318 HIS A O 1
ATOM 2398 N N . CYS A 1 319 ? 11.858 3.730 -12.240 1.00 92.94 319 CYS A N 1
ATOM 2399 C CA . CYS A 1 319 ? 10.593 3.912 -12.953 1.00 92.94 319 CYS A CA 1
ATOM 2400 C C . CYS A 1 319 ? 9.396 3.250 -12.256 1.00 92.94 319 CYS A C 1
ATOM 2402 O O . CYS A 1 319 ? 9.558 2.382 -11.399 1.00 92.94 319 CYS A O 1
ATOM 2404 N N . TRP A 1 320 ? 8.183 3.618 -12.682 1.00 94.75 320 TRP A N 1
ATOM 2405 C CA . TRP A 1 320 ? 6.972 2.826 -12.454 1.00 94.75 320 TRP A CA 1
ATOM 2406 C C . TRP A 1 320 ? 6.719 1.956 -13.700 1.00 94.75 320 TRP A C 1
ATOM 2408 O O . TRP A 1 320 ? 6.390 2.511 -14.751 1.00 94.75 320 TRP A O 1
ATOM 2418 N N . PRO A 1 321 ? 6.919 0.624 -13.653 1.00 92.88 321 PRO A N 1
ATOM 2419 C CA . PRO A 1 321 ? 6.873 -0.201 -14.858 1.00 92.88 321 PRO A CA 1
ATOM 2420 C C . PRO A 1 321 ? 5.454 -0.305 -15.435 1.00 92.88 321 PRO A C 1
ATOM 2422 O O . PRO A 1 321 ? 4.467 -0.377 -14.695 1.00 92.88 321 PRO A O 1
ATOM 2425 N N . GLY A 1 322 ? 5.369 -0.273 -16.766 1.00 89.25 322 GLY A N 1
ATOM 2426 C CA . GLY A 1 322 ? 4.129 -0.195 -17.540 1.00 89.25 322 GLY A CA 1
ATOM 2427 C C . GLY A 1 322 ? 3.525 1.210 -17.660 1.00 89.25 322 GLY A C 1
ATOM 2428 O O . GLY A 1 322 ? 2.516 1.367 -18.339 1.00 89.25 322 GLY A O 1
ATOM 2429 N N . ASN A 1 323 ? 4.117 2.227 -17.019 1.00 86.44 323 ASN A N 1
ATOM 2430 C CA . ASN A 1 323 ? 3.604 3.601 -16.975 1.00 86.44 323 ASN A CA 1
ATOM 2431 C C . ASN A 1 323 ? 4.707 4.648 -17.242 1.00 86.44 323 ASN A C 1
ATOM 2433 O O . ASN A 1 323 ? 5.822 4.340 -17.668 1.00 86.44 323 ASN A O 1
ATOM 2437 N N . SER A 1 324 ? 4.377 5.923 -17.020 1.00 74.31 324 SER A N 1
ATOM 2438 C CA . SER A 1 324 ? 5.265 7.067 -17.226 1.00 74.31 324 SER A CA 1
ATOM 2439 C C . SER A 1 324 ? 6.565 6.962 -16.423 1.00 74.31 324 SER A C 1
ATOM 2441 O O . SER A 1 324 ? 6.551 6.823 -15.202 1.00 74.31 324 SER A O 1
ATOM 2443 N N . CYS A 1 325 ? 7.699 7.159 -17.098 1.00 78.94 325 CYS A N 1
ATOM 2444 C CA . CYS A 1 325 ? 8.991 7.378 -16.455 1.00 78.94 325 CYS A CA 1
ATOM 2445 C C . CYS A 1 325 ? 9.714 8.560 -17.111 1.00 78.94 325 CYS A C 1
ATOM 2447 O O . CYS A 1 325 ? 9.859 8.609 -18.336 1.00 78.94 325 CYS A O 1
ATOM 2449 N N . THR A 1 326 ? 10.141 9.541 -16.313 1.00 73.81 326 THR A N 1
ATOM 2450 C CA . THR A 1 326 ? 10.775 10.767 -16.823 1.00 73.81 326 THR A CA 1
ATOM 2451 C C . THR A 1 326 ? 12.204 10.509 -17.292 1.00 73.81 326 THR A C 1
ATOM 2453 O O . THR A 1 326 ? 12.865 9.592 -16.815 1.00 73.81 326 THR A O 1
ATOM 2456 N N . ALA A 1 327 ? 12.714 11.338 -18.210 1.00 62.56 327 ALA A N 1
ATOM 2457 C CA . ALA A 1 327 ? 14.023 11.145 -18.849 1.00 62.56 327 ALA A CA 1
ATOM 2458 C C . ALA A 1 327 ? 15.220 11.027 -17.878 1.00 62.56 327 ALA A C 1
ATOM 2460 O O . ALA A 1 327 ? 16.240 10.460 -18.248 1.00 62.56 327 ALA A O 1
ATOM 2461 N N . ILE A 1 328 ? 15.088 11.535 -16.647 1.00 65.12 328 ILE A N 1
ATOM 2462 C CA . ILE A 1 328 ? 16.107 11.466 -15.583 1.00 65.12 328 ILE A CA 1
ATOM 2463 C C . ILE A 1 328 ? 16.098 10.097 -14.868 1.00 65.12 328 ILE A C 1
ATOM 2465 O O . ILE A 1 328 ? 17.098 9.705 -14.276 1.00 65.12 328 ILE A O 1
ATOM 2469 N N . LEU A 1 329 ? 14.976 9.372 -14.920 1.00 79.81 329 LEU A N 1
ATOM 2470 C CA . LEU A 1 329 ? 14.733 8.123 -14.189 1.00 79.81 329 LEU A CA 1
ATOM 2471 C C . LEU A 1 329 ? 14.720 6.872 -15.095 1.00 79.81 329 LEU A C 1
ATOM 2473 O O . LEU A 1 329 ? 14.701 5.753 -14.587 1.00 79.81 329 LEU A O 1
ATOM 2477 N N . GLN A 1 330 ? 14.729 7.064 -16.420 1.00 81.81 330 GLN A N 1
ATOM 2478 C CA . GLN A 1 330 ? 14.806 6.025 -17.461 1.00 81.81 330 GLN A CA 1
ATOM 2479 C C . GLN A 1 330 ? 16.028 5.087 -17.284 1.00 81.81 330 GLN A C 1
ATOM 2481 O O . GLN A 1 330 ? 17.033 5.518 -16.718 1.00 81.81 330 GLN A O 1
ATOM 2486 N N . PRO A 1 331 ? 16.004 3.842 -17.815 1.00 89.12 331 PRO A N 1
ATOM 2487 C CA . PRO A 1 331 ? 14.998 3.278 -18.729 1.00 89.12 331 PRO A CA 1
ATOM 2488 C C . PRO A 1 331 ? 13.708 2.796 -18.053 1.00 89.12 331 PRO A C 1
ATOM 2490 O O . PRO A 1 331 ? 13.755 2.138 -17.021 1.00 89.12 331 PRO A O 1
ATOM 2493 N N . GLY A 1 332 ? 12.555 3.067 -18.664 1.00 89.50 332 GLY A N 1
ATOM 2494 C CA . GLY A 1 332 ? 11.289 2.403 -18.332 1.00 89.50 332 GLY A CA 1
ATOM 2495 C C . GLY A 1 332 ? 11.167 1.019 -18.980 1.00 89.50 332 GLY A C 1
ATOM 2496 O O . GLY A 1 332 ? 12.021 0.608 -19.765 1.00 89.50 332 GLY A O 1
ATOM 2497 N N . THR A 1 333 ? 10.077 0.307 -18.688 1.00 91.75 333 THR A N 1
ATOM 2498 C CA . THR A 1 333 ? 9.705 -0.919 -19.411 1.00 91.75 333 THR A CA 1
ATOM 2499 C C . THR A 1 333 ? 8.191 -1.060 -19.555 1.00 91.75 333 THR A C 1
ATOM 2501 O O . THR A 1 333 ? 7.445 -0.530 -18.732 1.00 91.75 333 THR A O 1
ATOM 2504 N N . ASN A 1 334 ? 7.777 -1.845 -20.553 1.00 90.38 334 ASN A N 1
ATOM 2505 C CA . ASN A 1 334 ? 6.435 -2.421 -20.699 1.00 90.38 334 ASN A CA 1
ATOM 2506 C C . ASN A 1 334 ? 6.461 -3.963 -20.569 1.00 90.38 334 ASN A C 1
ATOM 2508 O O . ASN A 1 334 ? 5.478 -4.626 -20.884 1.00 90.38 334 ASN A O 1
ATOM 2512 N N . ASP A 1 335 ? 7.584 -4.547 -20.129 1.00 90.50 335 ASP A N 1
ATOM 2513 C CA . ASP A 1 335 ? 7.719 -5.993 -19.893 1.00 90.50 335 ASP A CA 1
ATOM 2514 C C . ASP A 1 335 ? 6.879 -6.475 -18.697 1.00 90.50 335 ASP A C 1
ATOM 2516 O O . ASP A 1 335 ? 6.665 -7.671 -18.545 1.00 90.50 335 ASP A O 1
ATOM 2520 N N . ILE A 1 336 ? 6.415 -5.560 -17.843 1.00 90.25 336 ILE A N 1
ATOM 2521 C CA . ILE A 1 336 ? 5.520 -5.808 -16.709 1.00 90.25 336 ILE A CA 1
ATOM 2522 C C . ILE A 1 336 ? 4.749 -4.520 -16.396 1.00 90.25 336 ILE A C 1
ATOM 2524 O O . ILE A 1 336 ? 5.295 -3.426 -16.554 1.00 90.25 336 ILE A O 1
ATOM 2528 N N . PHE A 1 337 ? 3.500 -4.638 -15.943 1.00 92.31 337 PHE A N 1
ATOM 2529 C CA . PHE A 1 337 ? 2.641 -3.501 -15.602 1.00 92.31 337 PHE A CA 1
ATOM 2530 C C . PHE A 1 337 ? 2.353 -3.515 -14.100 1.00 92.31 337 PHE A C 1
ATOM 2532 O O . PHE A 1 337 ? 1.564 -4.329 -13.621 1.00 92.31 337 PHE A O 1
ATOM 2539 N N . ALA A 1 338 ? 2.990 -2.616 -13.338 1.00 93.50 338 ALA A N 1
ATOM 2540 C CA . ALA A 1 338 ? 2.894 -2.640 -11.875 1.00 93.50 338 ALA A CA 1
ATOM 2541 C C . ALA A 1 338 ? 1.450 -2.511 -11.370 1.00 93.50 338 ALA A C 1
ATOM 2543 O O . ALA A 1 338 ? 1.111 -3.134 -10.376 1.00 93.50 338 ALA A O 1
ATOM 2544 N N . ASN A 1 339 ? 0.584 -1.751 -12.047 1.00 93.69 339 ASN A N 1
ATOM 2545 C CA . ASN A 1 339 ? -0.808 -1.572 -11.614 1.00 93.69 339 ASN A CA 1
ATOM 2546 C C . ASN A 1 339 ? -1.643 -2.853 -11.728 1.00 93.69 339 ASN A C 1
ATOM 2548 O O . ASN A 1 339 ? -2.579 -3.042 -10.953 1.00 93.69 339 ASN A O 1
ATOM 2552 N N . ASP A 1 340 ? -1.330 -3.710 -12.699 1.00 89.69 340 ASP A N 1
ATOM 2553 C CA . ASP A 1 340 ? -2.054 -4.954 -12.934 1.00 89.69 340 ASP A CA 1
ATOM 2554 C C . ASP A 1 340 ? -1.578 -6.035 -11.967 1.00 89.69 340 ASP A C 1
ATOM 2556 O O . ASP A 1 340 ? -2.366 -6.509 -11.152 1.00 89.69 340 ASP A O 1
ATOM 2560 N N . GLU A 1 341 ? -0.270 -6.298 -11.946 1.00 90.94 341 GLU A N 1
ATOM 2561 C CA . GLU A 1 341 ? 0.366 -7.274 -11.049 1.00 90.94 341 GLU A CA 1
ATOM 2562 C C . GLU A 1 341 ? 0.143 -6.958 -9.559 1.00 90.94 341 GLU A C 1
ATOM 2564 O O . GLU A 1 341 ? 0.046 -7.870 -8.740 1.00 90.94 341 GLU A O 1
ATOM 2569 N N . MET A 1 342 ? 0.043 -5.674 -9.194 1.00 95.56 342 MET A N 1
ATOM 2570 C CA . MET A 1 342 ? -0.239 -5.226 -7.824 1.00 95.56 342 MET A CA 1
ATOM 2571 C C . MET A 1 342 ? -1.702 -5.381 -7.441 1.00 95.56 342 MET A C 1
ATOM 2573 O O . MET A 1 342 ? -1.999 -5.764 -6.312 1.00 95.56 342 MET A O 1
ATOM 2577 N N . TRP A 1 343 ? -2.627 -5.130 -8.366 1.00 95.31 343 TRP A N 1
ATOM 2578 C CA . TRP A 1 343 ? -4.043 -5.360 -8.103 1.00 95.31 343 TRP A CA 1
ATOM 2579 C C . TRP A 1 343 ? -4.361 -6.856 -8.014 1.00 95.31 343 TRP A C 1
ATOM 2581 O O . TRP A 1 343 ? -5.094 -7.291 -7.123 1.00 95.31 343 TRP A O 1
ATOM 2591 N N . ASP A 1 344 ? -3.762 -7.665 -8.884 1.00 85.44 344 ASP A N 1
ATOM 2592 C CA . ASP A 1 344 ? -3.954 -9.115 -8.899 1.00 85.44 344 ASP A CA 1
ATOM 2593 C C . ASP A 1 344 ? -3.229 -9.798 -7.724 1.00 85.44 344 ASP A C 1
ATOM 2595 O O . ASP A 1 344 ? -3.710 -10.809 -7.209 1.00 85.44 344 ASP A O 1
ATOM 2599 N N . PHE A 1 345 ? -2.154 -9.200 -7.195 1.00 89.19 345 PHE A N 1
ATOM 2600 C CA . PHE A 1 345 ? -1.589 -9.554 -5.888 1.00 89.19 345 PHE A CA 1
ATOM 2601 C C . PHE A 1 345 ? -2.520 -9.160 -4.727 1.00 89.19 345 PHE A C 1
ATOM 2603 O O . PHE A 1 345 ? -2.891 -10.016 -3.926 1.00 89.19 345 PHE A O 1
ATOM 2610 N N . PHE A 1 346 ? -2.950 -7.895 -4.638 1.00 94.12 346 PHE A N 1
ATOM 2611 C CA . PHE A 1 346 ? -3.760 -7.381 -3.522 1.00 94.12 346 PHE A CA 1
ATOM 2612 C C . PHE A 1 346 ? -5.103 -8.096 -3.340 1.00 94.12 346 PHE A C 1
ATOM 2614 O O . PHE A 1 346 ? -5.467 -8.409 -2.207 1.00 94.12 346 PHE A O 1
ATOM 2621 N N . GLN A 1 347 ? -5.812 -8.431 -4.422 1.00 86.88 347 GLN A N 1
ATOM 2622 C CA . GLN A 1 347 ? -7.102 -9.140 -4.352 1.00 86.88 347 GLN A CA 1
ATOM 2623 C C . GLN A 1 347 ? -7.036 -10.512 -3.653 1.00 86.88 347 GLN A C 1
ATOM 2625 O O . GLN A 1 347 ? -8.077 -11.040 -3.264 1.00 86.88 347 GLN A O 1
ATOM 2630 N N . GLN A 1 348 ? -5.842 -11.088 -3.475 1.00 84.25 348 GLN A N 1
ATOM 2631 C CA . GLN A 1 348 ? -5.641 -12.369 -2.789 1.00 84.25 348 GLN A CA 1
ATOM 2632 C C . GLN A 1 348 ? -5.612 -12.244 -1.252 1.00 84.25 348 GLN A C 1
ATOM 2634 O O . GLN A 1 348 ? -5.553 -13.268 -0.573 1.00 84.25 348 GLN A O 1
ATOM 2639 N N . PHE A 1 349 ? -5.658 -11.025 -0.695 1.00 86.88 349 PHE A N 1
ATOM 2640 C CA . PHE A 1 349 ? -5.487 -10.768 0.741 1.00 86.88 349 PHE A CA 1
ATOM 2641 C C . PHE A 1 349 ? -6.538 -9.799 1.303 1.00 86.88 349 PHE A C 1
ATOM 2643 O O . PHE A 1 349 ? -6.956 -8.852 0.635 1.00 86.88 349 PHE A O 1
ATOM 2650 N N . THR A 1 350 ? -6.912 -9.999 2.569 1.00 86.75 350 THR A N 1
ATOM 2651 C CA . THR A 1 350 ? -7.732 -9.082 3.381 1.00 86.75 350 THR A CA 1
ATOM 2652 C C . THR A 1 350 ? -7.085 -8.909 4.762 1.00 86.75 350 THR A C 1
ATOM 2654 O O . THR A 1 350 ? -6.291 -9.751 5.176 1.00 86.75 350 THR A O 1
ATOM 2657 N N . LEU A 1 351 ? -7.406 -7.850 5.517 1.00 73.94 351 LEU A N 1
ATOM 2658 C CA . LEU A 1 351 ? -6.953 -7.722 6.918 1.00 73.94 351 LEU A CA 1
ATOM 2659 C C . LEU A 1 351 ? -7.398 -8.916 7.771 1.00 73.94 351 LEU A C 1
ATOM 2661 O O . LEU A 1 351 ? -6.644 -9.418 8.606 1.00 73.94 351 LEU A O 1
ATOM 2665 N N . THR A 1 352 ? -8.608 -9.403 7.509 1.00 60.34 352 THR A N 1
ATOM 2666 C CA . THR A 1 352 ? -9.208 -10.573 8.149 1.00 60.34 352 THR A CA 1
ATOM 2667 C C . THR A 1 352 ? -8.478 -11.892 7.886 1.00 60.34 352 THR A C 1
ATOM 2669 O O . THR A 1 352 ? -8.781 -12.864 8.572 1.00 60.34 352 THR A O 1
ATOM 2672 N N . THR A 1 353 ? -7.466 -11.954 7.004 1.00 44.38 353 THR A N 1
ATOM 2673 C CA . THR A 1 353 ? -6.584 -13.136 6.943 1.00 44.38 353 THR A CA 1
ATOM 2674 C C . THR A 1 353 ? -5.590 -13.209 8.105 1.00 44.38 353 THR A C 1
ATOM 2676 O O . THR A 1 353 ? -4.914 -14.224 8.229 1.00 44.38 353 THR A O 1
ATOM 2679 N N . SER A 1 354 ? -5.473 -12.193 8.977 1.00 33.31 354 SER A N 1
ATOM 2680 C CA . SER A 1 354 ? -4.621 -12.309 10.168 1.00 33.31 354 SER A CA 1
ATOM 2681 C C . SER A 1 354 ? -5.040 -11.466 11.381 1.00 33.31 354 SER A C 1
ATOM 2683 O O . SER A 1 354 ? -4.413 -10.455 11.711 1.00 33.31 354 SER A O 1
ATOM 2685 N N . SER A 1 355 ? -5.925 -12.037 12.195 1.00 28.59 355 SER A N 1
ATOM 2686 C CA . SER A 1 355 ? -5.728 -12.046 13.654 1.00 28.59 355 SER A CA 1
ATOM 2687 C C . SER A 1 355 ? -6.163 -13.392 14.248 1.00 28.59 355 SER A C 1
ATOM 2689 O O . SER A 1 355 ? -7.128 -13.495 14.999 1.00 28.59 355 SER A O 1
ATOM 2691 N N . THR A 1 356 ? -5.377 -14.431 13.927 1.00 29.23 356 THR A N 1
ATOM 2692 C CA . THR A 1 356 ? -5.583 -15.856 14.269 1.00 29.23 356 THR A CA 1
ATOM 2693 C C . THR A 1 356 ? -6.785 -16.519 13.580 1.00 29.23 356 THR A C 1
ATOM 2695 O O . THR A 1 356 ? -7.770 -15.871 13.245 1.00 29.23 356 THR A O 1
ATOM 2698 N N . CYS A 1 357 ? -6.742 -17.847 13.446 1.00 31.56 357 CYS A N 1
ATOM 2699 C CA . CYS A 1 357 ? -7.927 -18.615 13.818 1.00 31.56 357 CYS A CA 1
ATOM 2700 C C . CYS A 1 357 ? -7.933 -18.671 15.350 1.00 31.56 357 CYS A C 1
ATOM 2702 O O . CYS A 1 357 ? -7.032 -19.306 15.912 1.00 31.56 357 CYS A O 1
ATOM 2704 N N . PRO A 1 358 ? -8.900 -18.055 16.052 1.00 30.64 358 PRO A N 1
ATOM 2705 C CA . PRO A 1 358 ? -9.113 -18.375 17.453 1.00 30.64 358 PRO A CA 1
ATOM 2706 C C . PRO A 1 358 ? -9.409 -19.874 17.564 1.00 30.64 358 PRO A C 1
ATOM 2708 O O . PRO A 1 358 ? -9.922 -20.485 16.622 1.00 30.64 358 PRO A O 1
ATOM 2711 N N . PHE A 1 359 ? -9.152 -20.487 18.721 1.00 29.39 359 PHE A N 1
ATOM 2712 C CA . PHE A 1 359 ? -9.651 -21.840 18.982 1.00 29.39 359 PHE A CA 1
ATOM 2713 C C . PHE A 1 359 ? -11.181 -21.812 19.145 1.00 29.39 359 PHE A C 1
ATOM 2715 O O . PHE A 1 359 ? -11.718 -21.770 20.250 1.00 29.39 359 PHE A O 1
ATOM 2722 N N . GLY A 1 360 ? -11.879 -21.812 18.008 1.00 27.61 360 GLY A N 1
ATOM 2723 C CA . GLY A 1 360 ? -13.329 -21.785 17.888 1.00 27.61 360 GLY A CA 1
ATOM 2724 C C . GLY A 1 360 ? -13.798 -21.098 16.600 1.00 27.61 360 GLY A C 1
ATOM 2725 O O . GLY A 1 360 ? -13.292 -20.041 16.246 1.00 27.61 360 GLY A O 1
ATOM 2726 N N . TYR A 1 361 ? -14.854 -21.671 16.005 1.00 27.66 361 TYR A N 1
ATOM 2727 C CA . TYR A 1 361 ? -15.756 -21.083 14.996 1.00 27.66 361 TYR A CA 1
ATOM 2728 C C . TYR A 1 361 ? -15.404 -21.177 13.490 1.00 27.66 361 TYR A C 1
ATOM 2730 O O . TYR A 1 361 ? -14.393 -20.684 13.025 1.00 27.66 361 TYR A O 1
ATOM 2738 N N . VAL A 1 362 ? -16.344 -21.745 12.703 1.00 31.80 362 VAL A N 1
ATOM 2739 C CA . VAL A 1 362 ? -16.221 -22.125 11.266 1.00 31.80 362 VAL A CA 1
ATOM 2740 C C . VAL A 1 362 ? -17.446 -21.649 10.445 1.00 31.80 362 VAL A C 1
ATOM 2742 O O . VAL A 1 362 ? -18.538 -22.161 10.696 1.00 31.80 362 VAL A O 1
ATOM 2745 N N . ASP A 1 363 ? -17.346 -20.656 9.544 1.00 32.25 363 ASP A N 1
ATOM 2746 C CA . ASP A 1 363 ? -18.520 -20.156 8.787 1.00 32.25 363 ASP A CA 1
ATOM 2747 C C . ASP A 1 363 ? -18.607 -20.709 7.364 1.00 32.25 363 ASP A C 1
ATOM 2749 O O . ASP A 1 363 ? -18.163 -20.104 6.388 1.00 32.25 363 ASP A O 1
ATOM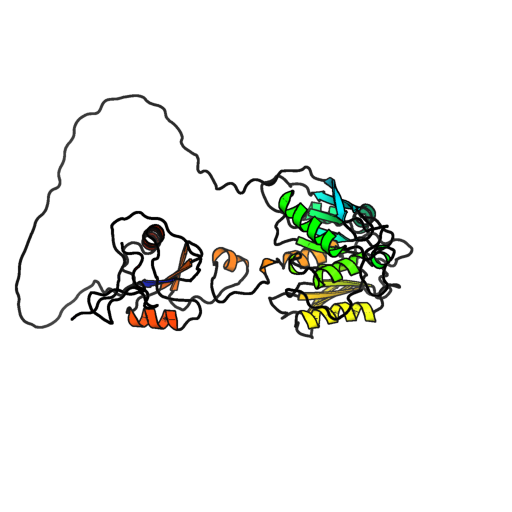 2753 N N . LEU A 1 364 ? -19.247 -21.871 7.249 1.00 36.91 364 LEU A N 1
ATOM 2754 C CA . LEU A 1 364 ? -19.182 -22.697 6.042 1.00 36.91 364 LEU A CA 1
ATOM 2755 C C . LEU A 1 364 ? -19.737 -22.053 4.751 1.00 36.91 364 LEU A C 1
ATOM 2757 O O . LEU A 1 364 ? -19.576 -22.633 3.679 1.00 36.91 364 LEU A O 1
ATOM 2761 N N . ASP A 1 365 ? -20.381 -20.883 4.831 1.00 34.44 365 ASP A N 1
ATOM 2762 C CA . ASP A 1 365 ? -20.842 -20.143 3.648 1.00 34.44 365 ASP A CA 1
ATOM 2763 C C . ASP A 1 365 ? -19.728 -19.232 3.082 1.00 34.44 365 ASP A C 1
ATOM 2765 O O . ASP A 1 365 ? -19.619 -19.103 1.863 1.00 34.44 365 ASP A O 1
ATOM 2769 N N . SER A 1 366 ? -18.837 -18.689 3.928 1.00 39.12 366 SER A N 1
ATOM 2770 C CA . SER A 1 366 ? -17.573 -18.073 3.487 1.00 39.12 366 SER A CA 1
ATOM 2771 C C . SER A 1 366 ? -16.465 -19.103 3.271 1.00 39.12 366 SER A C 1
ATOM 2773 O O . SER A 1 366 ? -15.691 -18.973 2.324 1.00 39.12 366 SER A O 1
ATOM 2775 N N . ASP A 1 367 ? -16.403 -20.164 4.081 1.00 34.47 367 ASP A N 1
ATOM 2776 C CA . ASP A 1 367 ? -15.324 -21.161 3.995 1.00 34.47 367 ASP A CA 1
ATOM 2777 C C . ASP A 1 367 ? -15.307 -21.859 2.626 1.00 34.47 367 ASP A C 1
ATOM 2779 O O . ASP A 1 367 ? -14.241 -22.170 2.096 1.00 34.47 367 ASP A O 1
ATOM 2783 N N . ARG A 1 368 ? -16.481 -22.036 1.999 1.00 35.72 368 ARG A N 1
ATOM 2784 C CA . ARG A 1 368 ? -16.605 -22.606 0.648 1.00 35.72 368 ARG A CA 1
ATOM 2785 C C . ARG A 1 368 ? -16.101 -21.676 -0.463 1.00 35.72 368 ARG A C 1
ATOM 2787 O O . ARG A 1 368 ? -15.720 -22.169 -1.520 1.00 35.72 368 ARG A O 1
ATOM 2794 N N . ALA A 1 369 ? -16.099 -20.362 -0.240 1.00 35.16 369 ALA A N 1
ATOM 2795 C CA . ALA A 1 369 ? -15.493 -19.389 -1.150 1.00 35.16 369 ALA A CA 1
ATOM 2796 C C . ALA A 1 369 ? -13.978 -19.246 -0.912 1.00 35.16 369 ALA A C 1
ATOM 2798 O O . ALA A 1 369 ? -13.232 -18.999 -1.855 1.00 35.16 369 ALA A O 1
ATOM 2799 N N . ASN A 1 370 ? -13.533 -19.450 0.333 1.00 35.41 370 ASN A N 1
ATOM 2800 C CA . ASN A 1 370 ? -12.154 -19.224 0.775 1.00 35.41 370 ASN A CA 1
ATOM 2801 C C . ASN A 1 370 ? -11.281 -20.499 0.805 1.00 35.41 370 ASN A C 1
ATOM 2803 O O . ASN A 1 370 ? -10.088 -20.418 1.082 1.00 35.41 370 ASN A O 1
ATOM 2807 N N . GLY A 1 371 ? -11.852 -21.678 0.532 1.00 34.00 371 GLY A N 1
ATOM 2808 C CA . GLY A 1 371 ? -11.139 -22.965 0.534 1.00 34.00 371 GLY A CA 1
ATOM 2809 C C . GLY A 1 371 ? -10.899 -23.573 1.924 1.00 34.00 371 GLY A C 1
ATOM 2810 O O . GLY A 1 371 ? -10.172 -24.557 2.042 1.00 34.00 371 GLY A O 1
ATOM 2811 N N . CYS A 1 372 ? -11.510 -23.024 2.976 1.00 37.09 372 CYS A N 1
ATOM 2812 C CA . CYS A 1 372 ? -11.300 -23.425 4.370 1.00 37.09 372 CYS A CA 1
ATOM 2813 C C . CYS A 1 372 ? -12.114 -24.678 4.756 1.00 37.09 372 CYS A C 1
ATOM 2815 O O . CYS A 1 372 ? -12.885 -24.658 5.715 1.00 37.09 372 CYS A O 1
ATOM 2817 N N . GLU A 1 373 ? -11.963 -25.787 4.022 1.00 34.22 373 GLU A N 1
ATOM 2818 C CA . GLU A 1 373 ? -12.642 -27.050 4.350 1.00 34.22 373 GLU A CA 1
ATOM 2819 C C . GLU A 1 373 ? -12.019 -27.720 5.591 1.00 34.22 373 GLU A C 1
ATOM 2821 O O . GLU A 1 373 ? -11.247 -28.676 5.516 1.00 34.22 373 GLU A O 1
ATOM 2826 N N . HIS A 1 374 ? -12.390 -27.226 6.776 1.00 40.84 374 HIS A N 1
ATOM 2827 C CA . HIS A 1 374 ? -12.240 -27.978 8.018 1.00 40.84 374 HIS A CA 1
ATOM 2828 C C . HIS A 1 374 ? -13.062 -29.266 7.907 1.00 40.84 374 HIS A C 1
ATOM 2830 O O . HIS A 1 374 ? -14.294 -29.228 7.897 1.00 40.84 374 HIS A O 1
ATOM 2836 N N . ALA A 1 375 ? -12.370 -30.406 7.819 1.00 40.09 375 ALA A N 1
ATOM 2837 C CA . ALA A 1 375 ? -12.984 -31.708 7.597 1.00 40.09 375 ALA A CA 1
ATOM 2838 C C . ALA A 1 375 ? -14.098 -31.994 8.622 1.00 40.09 375 ALA A C 1
ATOM 2840 O O . ALA A 1 375 ? -13.835 -32.214 9.807 1.00 40.09 375 ALA A O 1
ATOM 2841 N N . LEU A 1 376 ? -15.349 -32.010 8.148 1.00 47.69 376 LEU A N 1
ATOM 2842 C CA . LEU A 1 376 ? -16.522 -32.347 8.953 1.00 47.69 376 LEU A CA 1
ATOM 2843 C C . LEU A 1 376 ? -16.304 -33.713 9.630 1.00 47.69 376 LEU A C 1
ATOM 2845 O O . LEU A 1 376 ? -16.126 -34.709 8.920 1.00 47.69 376 LEU A O 1
ATOM 2849 N N . PRO A 1 377 ? -16.348 -33.813 10.975 1.00 49.44 377 PRO A N 1
ATOM 2850 C CA . PRO A 1 377 ? -16.142 -35.084 11.657 1.00 49.44 377 PRO A CA 1
ATOM 2851 C C . PRO A 1 377 ? -17.137 -36.131 11.152 1.00 49.44 377 PRO A C 1
ATOM 2853 O O . PRO A 1 377 ? -18.349 -35.929 11.227 1.00 49.44 377 PRO A O 1
ATOM 2856 N N . ALA A 1 378 ? -16.622 -37.245 10.623 1.00 53.00 378 ALA A N 1
ATOM 2857 C CA . ALA A 1 378 ? -17.381 -38.155 9.762 1.00 53.00 378 ALA A CA 1
ATOM 2858 C C . ALA A 1 378 ? -18.785 -38.497 10.307 1.00 53.00 378 ALA A C 1
ATOM 2860 O O . ALA A 1 378 ? -18.944 -38.878 11.473 1.00 53.00 378 ALA A O 1
ATOM 2861 N N . GLY A 1 379 ? -19.807 -38.347 9.457 1.00 57.16 379 GLY A N 1
ATOM 2862 C CA . GLY A 1 379 ? -21.213 -38.542 9.830 1.00 57.16 379 GLY A CA 1
ATOM 2863 C C . GLY A 1 379 ? -21.883 -37.344 10.523 1.00 57.16 379 GLY A C 1
ATOM 2864 O O . GLY A 1 379 ? -22.779 -37.560 11.338 1.00 57.16 379 GLY A O 1
ATOM 2865 N N . CYS A 1 380 ? -21.467 -36.111 10.221 1.00 59.97 380 CYS A N 1
ATOM 2866 C CA . CYS A 1 380 ? -22.081 -34.864 10.700 1.00 59.97 380 CYS A CA 1
ATOM 2867 C C . CYS A 1 380 ? -22.432 -33.906 9.545 1.00 59.97 380 CYS A C 1
ATOM 2869 O O . CYS A 1 380 ? -21.805 -33.949 8.488 1.00 59.97 380 CYS A O 1
ATOM 2871 N N . SER A 1 381 ? -23.406 -33.018 9.762 1.00 58.41 381 SER A N 1
ATOM 2872 C CA . SER A 1 381 ? -23.852 -31.977 8.824 1.00 58.41 381 SER A CA 1
ATOM 2873 C C . SER A 1 381 ? -23.995 -30.602 9.502 1.00 58.41 381 SER A C 1
ATOM 2875 O O . SER A 1 381 ? -24.254 -30.512 10.706 1.00 58.41 381 SER A O 1
ATOM 2877 N N . LYS A 1 382 ? -23.832 -29.509 8.732 1.00 58.78 382 LYS A N 1
ATOM 2878 C CA . LYS A 1 382 ? -24.115 -28.132 9.191 1.00 58.78 382 LYS A CA 1
ATOM 2879 C C . LYS A 1 382 ? -25.601 -28.021 9.536 1.00 58.78 382 LYS A C 1
ATOM 2881 O O . LYS A 1 382 ? -26.443 -28.358 8.706 1.00 58.78 382 LYS A O 1
ATOM 2886 N N . ALA A 1 383 ? -25.912 -27.526 10.731 1.00 56.19 383 ALA A N 1
ATOM 2887 C CA . ALA A 1 383 ? -27.287 -27.303 11.172 1.00 56.19 383 ALA A CA 1
ATOM 2888 C C . ALA A 1 383 ? -27.655 -25.810 11.210 1.00 56.19 383 ALA A C 1
ATOM 2890 O O . ALA A 1 383 ? -28.769 -25.442 10.845 1.00 56.19 383 ALA A O 1
ATOM 2891 N N . GLY A 1 384 ? -26.710 -24.941 11.590 1.00 52.25 384 GLY A N 1
ATOM 2892 C CA . GLY A 1 384 ? -26.889 -23.490 11.523 1.00 52.25 384 GLY A CA 1
ATOM 2893 C C . GLY A 1 384 ? -25.914 -22.693 12.392 1.00 52.25 384 GLY A C 1
ATOM 2894 O O . GLY A 1 384 ? -25.007 -23.247 13.015 1.00 52.25 384 GLY A O 1
ATOM 2895 N N . ILE A 1 385 ? -26.127 -21.377 12.442 1.00 54.47 385 ILE A N 1
ATOM 2896 C CA . ILE A 1 385 ? -25.365 -20.412 13.246 1.00 54.47 385 ILE A CA 1
ATOM 2897 C C . ILE A 1 385 ? -26.358 -19.477 13.956 1.00 54.47 385 ILE A C 1
ATOM 2899 O O . ILE A 1 385 ? -27.308 -19.008 13.328 1.00 54.47 385 ILE A O 1
ATOM 2903 N N . ARG A 1 386 ? -26.155 -19.211 15.253 1.00 49.88 386 ARG A N 1
ATOM 2904 C CA . ARG A 1 386 ? -26.990 -18.314 16.073 1.00 49.88 386 ARG A CA 1
ATOM 2905 C C . ARG A 1 386 ? -26.179 -17.736 17.233 1.00 49.88 386 ARG A C 1
ATOM 2907 O O . ARG A 1 386 ? -25.477 -18.487 17.890 1.00 49.88 386 ARG A O 1
ATOM 2914 N N . ASN A 1 387 ? -26.327 -16.443 17.539 1.00 52.66 387 ASN A N 1
ATOM 2915 C CA . ASN A 1 387 ? -25.680 -15.792 18.695 1.00 52.66 387 ASN A CA 1
ATOM 2916 C C . ASN A 1 387 ? -24.152 -16.057 18.742 1.00 52.66 387 ASN A C 1
ATOM 2918 O O . ASN A 1 387 ? -23.597 -16.389 19.786 1.00 52.66 387 ASN A O 1
ATOM 2922 N N . GLY A 1 388 ? -23.486 -16.032 17.581 1.00 46.75 388 GLY A N 1
ATOM 2923 C CA . GLY A 1 388 ? -22.105 -16.504 17.393 1.00 46.75 388 GLY A CA 1
ATOM 2924 C C . GLY A 1 388 ? -21.961 -18.035 17.380 1.00 46.75 388 GLY A C 1
ATOM 2925 O O . GLY A 1 388 ? -21.277 -18.570 16.511 1.00 46.75 388 GLY A O 1
ATOM 2926 N N . LYS A 1 389 ? -22.658 -18.741 18.280 1.00 54.75 389 LYS A N 1
ATOM 2927 C CA . LYS A 1 389 ? -22.670 -20.205 18.446 1.00 54.75 389 LYS A CA 1
ATOM 2928 C C . LYS A 1 389 ? -22.961 -20.942 17.122 1.00 54.75 389 LYS A C 1
ATOM 2930 O O . LYS A 1 389 ? -23.890 -20.608 16.383 1.00 54.75 389 LYS A O 1
ATOM 2935 N N . ARG A 1 390 ? -22.170 -21.977 16.814 1.00 58.91 390 ARG A N 1
ATOM 2936 C CA . ARG A 1 390 ? -22.253 -22.769 15.567 1.00 58.91 390 ARG A CA 1
ATOM 2937 C C . ARG A 1 390 ? -22.662 -24.206 15.874 1.00 58.91 390 ARG A C 1
ATOM 2939 O O . ARG A 1 390 ? -22.152 -24.778 16.837 1.00 58.91 390 ARG A O 1
ATOM 2946 N N . TYR A 1 391 ? -23.594 -24.733 15.076 1.00 62.19 391 TYR A N 1
ATOM 2947 C CA . TYR A 1 391 ? -24.369 -25.942 15.363 1.00 62.19 391 TYR A CA 1
ATOM 2948 C C . TYR A 1 391 ? -24.241 -26.997 14.265 1.00 62.19 391 TYR A C 1
ATOM 2950 O O . TYR A 1 391 ? -24.374 -26.707 13.071 1.00 62.19 391 TYR A O 1
ATOM 2958 N N . TYR A 1 392 ? -24.081 -28.244 14.704 1.00 65.38 392 TYR A N 1
ATOM 2959 C CA . TYR A 1 392 ? -23.920 -29.427 13.862 1.00 65.38 392 TYR A CA 1
ATOM 2960 C C . TYR A 1 392 ? -24.932 -30.501 14.264 1.00 65.38 392 TYR A C 1
ATOM 2962 O O . TYR A 1 392 ? -25.170 -30.702 15.458 1.00 65.38 392 TYR A O 1
ATOM 2970 N N . LEU A 1 393 ? -25.506 -31.182 13.269 1.00 64.56 393 LEU A N 1
ATOM 2971 C CA . LEU A 1 393 ? -26.337 -32.371 13.446 1.00 64.56 393 LEU A CA 1
ATOM 2972 C C . LEU A 1 393 ? -25.510 -33.612 13.108 1.00 64.56 393 LEU A C 1
ATOM 2974 O O . LEU A 1 393 ? -24.991 -33.726 12.000 1.00 64.56 393 LEU A O 1
ATOM 2978 N N . CYS A 1 394 ? -25.398 -34.555 14.040 1.00 60.62 394 CYS A N 1
ATOM 2979 C CA . CYS A 1 394 ? -24.575 -35.752 13.849 1.00 60.62 394 CYS A CA 1
ATOM 2980 C C . CYS A 1 394 ? -25.361 -37.058 13.961 1.00 60.62 394 CYS A C 1
ATOM 2982 O O . CYS A 1 394 ? -26.354 -37.159 14.687 1.00 60.62 394 CYS A O 1
ATOM 2984 N N . GLY A 1 395 ? -24.893 -38.055 13.205 1.00 58.94 395 GLY A N 1
ATOM 2985 C CA . GLY A 1 395 ? -25.473 -39.389 13.100 1.00 58.94 395 GLY A CA 1
ATOM 2986 C C . GLY A 1 395 ? -25.541 -40.143 14.429 1.00 58.94 395 GLY A C 1
ATOM 2987 O O . GLY A 1 395 ? -24.772 -39.890 15.353 1.00 58.94 395 GLY A O 1
ATOM 2988 N N . TRP A 1 396 ? -26.474 -41.091 14.486 1.00 59.59 396 TRP A N 1
ATOM 2989 C CA . TRP A 1 396 ? -27.012 -41.698 15.703 1.00 59.59 396 TRP A CA 1
ATOM 2990 C C . TRP A 1 396 ? -25.982 -42.177 16.748 1.00 59.59 396 TRP A C 1
ATOM 2992 O O . TRP A 1 396 ? -25.108 -42.981 16.416 1.00 59.59 396 TRP A O 1
ATOM 3002 N N . LYS A 1 397 ? -26.145 -41.775 18.024 1.00 63.69 397 LYS A N 1
ATOM 3003 C CA . LYS A 1 397 ? -25.324 -42.237 19.175 1.00 63.69 397 LYS A CA 1
ATOM 3004 C C . LYS A 1 397 ? -26.091 -42.390 20.495 1.00 63.69 397 LYS A C 1
ATOM 3006 O O . LYS A 1 397 ? -27.240 -41.948 20.626 1.00 63.69 397 LYS A O 1
ATOM 3011 N N . THR A 1 398 ? -25.439 -42.989 21.498 1.00 70.25 398 THR A N 1
ATOM 3012 C CA . THR A 1 398 ? -25.824 -42.808 22.908 1.00 70.25 398 THR A CA 1
ATOM 3013 C C . THR A 1 398 ? -25.361 -41.436 23.413 1.00 70.25 398 THR A C 1
ATOM 3015 O O . THR A 1 398 ? -24.478 -40.815 22.826 1.00 70.25 398 THR A O 1
ATOM 3018 N N . TRP A 1 399 ? -25.942 -40.952 24.513 1.00 71.56 399 TRP A N 1
ATOM 3019 C CA . TRP A 1 399 ? -25.556 -39.659 25.091 1.00 71.56 399 TRP A CA 1
ATOM 3020 C C . TRP A 1 399 ? -24.100 -39.639 25.596 1.00 71.56 399 TRP A C 1
ATOM 3022 O O . TRP A 1 399 ? -23.424 -38.619 25.484 1.00 71.56 399 TRP A O 1
ATOM 3032 N N . ALA A 1 400 ? -23.597 -40.769 26.107 1.00 68.88 400 ALA A N 1
ATOM 3033 C CA . ALA A 1 400 ? -22.227 -40.878 26.606 1.00 68.88 400 ALA A CA 1
ATOM 3034 C C . ALA A 1 400 ? -21.197 -40.784 25.468 1.00 68.88 400 ALA A C 1
ATOM 3036 O O . ALA A 1 400 ? -20.246 -40.008 25.571 1.00 68.88 400 ALA A O 1
ATOM 3037 N N . ASP A 1 401 ? -21.431 -41.494 24.356 1.00 63.34 401 ASP A N 1
ATOM 3038 C CA . ASP A 1 401 ? -20.580 -41.397 23.160 1.00 63.34 401 ASP A CA 1
ATOM 3039 C C . ASP A 1 401 ? -20.631 -39.983 22.566 1.00 63.34 401 ASP A C 1
ATOM 3041 O O . ASP A 1 401 ? -19.609 -39.451 22.137 1.00 63.34 401 ASP A O 1
ATOM 3045 N N . ALA A 1 402 ? -21.817 -39.362 22.569 1.00 62.50 402 ALA A N 1
ATOM 3046 C CA . ALA A 1 402 ? -22.024 -38.005 22.077 1.00 62.50 402 ALA A CA 1
ATOM 3047 C C . ALA A 1 402 ? -21.226 -36.976 22.897 1.00 62.50 402 ALA A C 1
ATOM 3049 O O . ALA A 1 402 ? -20.505 -36.158 22.323 1.00 62.50 402 ALA A O 1
ATOM 3050 N N . LYS A 1 403 ? -21.285 -37.054 24.237 1.00 70.81 403 LYS A N 1
ATOM 3051 C CA . LYS A 1 403 ? -20.485 -36.215 25.145 1.00 70.81 403 LYS A CA 1
ATOM 3052 C C . LYS A 1 403 ? -18.989 -36.429 24.916 1.00 70.81 403 LYS A C 1
ATOM 3054 O O . LYS A 1 403 ? -18.279 -35.469 24.626 1.00 70.81 403 LYS A O 1
ATOM 3059 N N . SER A 1 404 ? -18.535 -37.683 24.985 1.00 69.62 404 SER A N 1
ATOM 3060 C CA . SER A 1 404 ? -17.118 -38.037 24.853 1.00 69.62 404 SER A CA 1
ATOM 3061 C C . SER A 1 404 ? -16.535 -37.610 23.503 1.00 69.62 404 SER A C 1
ATOM 3063 O O . SER A 1 404 ? -15.433 -37.069 23.466 1.00 69.62 404 SER A O 1
ATOM 3065 N N . ARG A 1 405 ? -17.285 -37.767 22.403 1.00 65.31 405 ARG A N 1
ATOM 3066 C CA . ARG A 1 405 ? -16.858 -37.308 21.076 1.00 65.31 405 ARG A CA 1
ATOM 3067 C C . ARG A 1 405 ? -16.762 -35.789 20.983 1.00 65.31 405 ARG A C 1
ATOM 3069 O O . ARG A 1 405 ? -15.811 -35.303 20.382 1.00 65.31 405 ARG A O 1
ATOM 3076 N N . CYS A 1 406 ? -17.721 -35.051 21.546 1.00 60.31 406 CYS A N 1
ATOM 3077 C CA . CYS A 1 406 ? -17.673 -33.588 21.536 1.00 60.31 406 CYS A CA 1
ATOM 3078 C C . CYS A 1 406 ? -16.458 -33.067 22.314 1.00 60.31 406 CYS A C 1
ATOM 3080 O O . CYS A 1 406 ? -15.747 -32.202 21.821 1.00 60.31 406 CYS A O 1
ATOM 3082 N N . GLU A 1 407 ? -16.201 -33.626 23.499 1.00 66.06 407 GLU A N 1
ATOM 3083 C CA . GLU A 1 407 ? -15.108 -33.209 24.390 1.00 66.06 407 GLU A CA 1
ATOM 3084 C C . GLU A 1 407 ? -13.717 -33.636 23.892 1.00 66.06 407 GLU A C 1
ATOM 3086 O O . GLU A 1 407 ? -12.723 -33.001 24.231 1.00 66.06 407 GLU A O 1
ATOM 3091 N N . ALA A 1 408 ? -13.637 -34.661 23.038 1.00 59.81 408 ALA A N 1
ATOM 3092 C CA . ALA A 1 408 ? -12.404 -35.067 22.363 1.00 59.81 408 ALA A CA 1
ATOM 3093 C C . ALA A 1 408 ? -11.954 -34.104 21.240 1.00 59.81 408 ALA A C 1
ATOM 3095 O O . ALA A 1 408 ? -10.919 -34.343 20.618 1.00 59.81 408 ALA A O 1
ATOM 3096 N N . MET A 1 409 ? -12.710 -33.037 20.949 1.00 53.56 409 MET A N 1
ATOM 3097 C CA . MET A 1 409 ? -12.397 -32.068 19.896 1.00 53.56 409 MET A CA 1
ATOM 3098 C C . MET A 1 409 ? -12.355 -30.646 20.475 1.00 53.56 409 MET A C 1
ATOM 3100 O O . MET A 1 409 ? -13.345 -30.144 21.007 1.00 53.56 409 MET A O 1
ATOM 3104 N N . ALA A 1 410 ? -11.203 -29.980 20.359 1.00 47.44 410 ALA A N 1
ATOM 3105 C CA . ALA A 1 410 ? -10.991 -28.652 20.933 1.00 47.44 410 ALA A CA 1
ATOM 3106 C C . ALA A 1 410 ? -12.022 -27.625 20.422 1.00 47.44 410 ALA A C 1
ATOM 3108 O O . ALA A 1 410 ? -12.278 -27.523 19.224 1.00 47.44 410 ALA A O 1
ATOM 3109 N N . GLY A 1 411 ? -12.605 -26.852 21.344 1.00 51.59 411 GLY A N 1
ATOM 3110 C CA . GLY A 1 411 ? -13.599 -25.818 21.033 1.00 51.59 411 GLY A CA 1
ATOM 3111 C C . GLY A 1 411 ? -15.042 -26.312 20.840 1.00 51.59 411 GLY A C 1
ATOM 3112 O O . GLY A 1 411 ? -15.905 -25.496 20.511 1.00 51.59 411 GLY A O 1
ATOM 3113 N N . PHE A 1 412 ? -15.338 -27.601 21.060 1.00 57.72 412 PHE A N 1
ATOM 3114 C CA . PHE A 1 412 ? -16.677 -28.180 20.894 1.00 57.72 412 PHE A CA 1
ATOM 3115 C C . PHE A 1 412 ? -17.258 -28.785 22.185 1.00 57.72 412 PHE A C 1
ATOM 3117 O O . PHE A 1 412 ? -16.541 -29.230 23.075 1.00 57.72 412 PHE A O 1
ATOM 3124 N N . ARG A 1 413 ? -18.596 -28.790 22.287 1.00 66.56 413 ARG A N 1
ATOM 3125 C CA . ARG A 1 413 ? -19.374 -29.404 23.379 1.00 66.56 413 ARG A CA 1
ATOM 3126 C C . ARG A 1 413 ? -20.823 -29.654 22.954 1.00 66.56 413 ARG A C 1
ATOM 3128 O O . ARG A 1 413 ? -21.320 -28.972 22.054 1.00 66.56 413 ARG A O 1
ATOM 3135 N N . LEU A 1 414 ? -21.515 -30.587 23.615 1.00 71.38 414 LEU A N 1
ATOM 3136 C CA . LEU A 1 414 ? -22.962 -30.783 23.436 1.00 71.38 414 LEU A CA 1
ATOM 3137 C C . LEU A 1 414 ? -23.741 -29.493 23.726 1.00 71.38 414 LEU A C 1
ATOM 3139 O O . LEU A 1 414 ? -23.298 -28.643 24.497 1.00 71.38 414 LEU A O 1
ATOM 3143 N N . VAL A 1 415 ? -24.916 -29.342 23.109 1.00 74.44 415 VAL A N 1
ATOM 3144 C CA . VAL A 1 415 ? -25.746 -28.143 23.247 1.00 74.44 415 VAL A CA 1
ATOM 3145 C C . VAL A 1 415 ? -26.089 -27.873 24.712 1.00 74.44 415 VAL A C 1
ATOM 3147 O O . VAL A 1 415 ? -26.889 -28.583 25.316 1.00 74.44 415 VAL A O 1
ATOM 3150 N N . LYS A 1 416 ? -25.506 -26.807 25.259 1.00 78.50 416 LYS A N 1
ATOM 3151 C CA . LYS A 1 416 ? -26.130 -26.002 26.304 1.00 78.50 416 LYS A CA 1
ATOM 3152 C C . LYS A 1 416 ? -27.111 -25.045 25.632 1.00 78.50 416 LYS A C 1
ATOM 3154 O O . LYS A 1 416 ? -26.754 -24.437 24.623 1.00 78.50 416 LYS A O 1
ATOM 3159 N N . ILE A 1 417 ? -28.333 -24.977 26.152 1.00 72.38 417 ILE A N 1
ATOM 3160 C CA . ILE A 1 417 ? -29.358 -24.028 25.710 1.00 72.38 417 ILE A CA 1
ATOM 3161 C C . ILE A 1 417 ? -29.415 -22.936 26.766 1.00 72.38 417 ILE A C 1
ATOM 3163 O O . ILE A 1 417 ? -29.776 -23.209 27.911 1.00 72.38 417 ILE A O 1
ATOM 3167 N N . ASP A 1 418 ? -29.021 -21.729 26.382 1.00 67.94 418 ASP A N 1
ATOM 3168 C CA . ASP A 1 418 ? -28.900 -20.598 27.300 1.00 67.94 418 ASP A CA 1
ATOM 3169 C C . ASP A 1 418 ? -30.134 -19.671 27.257 1.00 67.94 418 ASP A C 1
ATOM 3171 O O . ASP A 1 418 ? -30.361 -18.929 28.209 1.00 67.94 418 ASP A O 1
ATOM 3175 N N . ASP A 1 419 ? -30.963 -19.737 26.202 1.00 68.19 419 ASP A N 1
ATOM 3176 C CA . ASP A 1 419 ? -32.191 -18.935 26.070 1.00 68.19 419 ASP A CA 1
ATOM 3177 C C . ASP A 1 419 ? -33.326 -19.618 25.261 1.00 68.19 419 ASP A C 1
ATOM 3179 O O . ASP A 1 419 ? -33.135 -20.619 24.563 1.00 68.19 419 ASP A O 1
ATOM 3183 N N . ALA A 1 420 ? -34.543 -19.066 25.345 1.00 63.88 420 ALA A N 1
ATOM 3184 C CA . ALA A 1 420 ? -35.742 -19.623 24.706 1.00 63.88 420 ALA A CA 1
ATOM 3185 C C . ALA A 1 420 ? -35.790 -19.473 23.171 1.00 63.88 420 ALA A C 1
ATOM 3187 O O . ALA A 1 420 ? -36.357 -20.325 22.482 1.00 63.88 420 ALA A O 1
ATOM 3188 N N . LEU A 1 421 ? -35.194 -18.414 22.616 1.00 59.12 421 LEU A N 1
ATOM 3189 C CA . LEU A 1 421 ? -35.101 -18.212 21.169 1.00 59.12 421 LEU A CA 1
ATOM 3190 C C . LEU A 1 421 ? -34.050 -19.150 20.561 1.00 59.12 421 LEU A C 1
ATOM 3192 O O . LEU A 1 421 ? -34.217 -19.628 19.440 1.00 59.12 421 LEU A O 1
ATOM 3196 N N . GLU A 1 422 ? -32.987 -19.443 21.309 1.00 66.62 422 GLU A N 1
ATOM 3197 C CA . GLU A 1 422 ? -32.017 -20.491 21.014 1.00 66.62 422 GLU A CA 1
ATOM 3198 C C . GLU A 1 422 ? -32.667 -21.879 21.044 1.00 66.62 422 GLU A C 1
ATOM 3200 O O . GLU A 1 422 ? -32.494 -22.629 20.085 1.00 66.62 422 GLU A O 1
ATOM 3205 N N . ASN A 1 423 ? -33.501 -22.189 22.045 1.00 71.69 423 ASN A N 1
ATOM 3206 C CA . ASN A 1 423 ? -34.272 -23.438 22.095 1.00 71.69 423 ASN A CA 1
ATOM 3207 C C . ASN A 1 423 ? -35.160 -23.659 20.854 1.00 71.69 423 ASN A C 1
ATOM 3209 O O . ASN A 1 423 ? -35.200 -24.756 20.281 1.00 71.69 423 ASN A O 1
ATOM 3213 N N . ASP A 1 424 ? -35.934 -22.641 20.471 1.00 64.12 424 ASP A N 1
ATOM 3214 C CA . ASP A 1 424 ? -36.894 -22.765 19.371 1.00 64.12 424 ASP A CA 1
ATOM 3215 C C . ASP A 1 424 ? -36.206 -22.763 18.009 1.00 64.12 424 ASP A C 1
ATOM 3217 O O . ASP A 1 424 ? -36.571 -23.547 17.134 1.00 64.12 424 ASP A O 1
ATOM 3221 N N . TRP A 1 425 ? -35.124 -22.001 17.856 1.00 65.00 425 TRP A N 1
ATOM 3222 C CA . TRP A 1 425 ? -34.275 -22.079 16.672 1.00 65.00 425 TRP A CA 1
ATOM 3223 C C . TRP A 1 425 ? -33.574 -23.448 16.549 1.00 65.00 425 TRP A C 1
ATOM 3225 O O . TRP A 1 425 ? -33.617 -24.044 15.473 1.00 65.00 425 TRP A O 1
ATOM 3235 N N . VAL A 1 426 ? -33.060 -24.013 17.654 1.00 66.44 426 VAL A N 1
ATOM 3236 C CA . VAL A 1 426 ? -32.567 -25.408 17.746 1.00 66.44 426 VAL A CA 1
ATOM 3237 C C . VAL A 1 426 ? -33.641 -26.432 17.364 1.00 66.44 426 VAL A C 1
ATOM 3239 O O . VAL A 1 426 ? -33.337 -27.506 16.841 1.00 66.44 426 VAL A O 1
ATOM 3242 N N . SER A 1 427 ? -34.915 -26.119 17.602 1.00 65.62 427 SER A N 1
ATOM 3243 C CA . SER A 1 427 ? -36.020 -27.020 17.276 1.00 65.62 427 SER A CA 1
ATOM 3244 C C . SER A 1 427 ? -36.427 -27.014 15.801 1.00 65.62 427 SER A C 1
ATOM 3246 O O . SER A 1 427 ? -37.020 -27.992 15.354 1.00 65.62 427 SER A O 1
ATOM 3248 N N . ASN A 1 428 ? -36.051 -25.997 15.022 1.00 60.69 428 ASN A N 1
ATOM 3249 C CA . ASN A 1 428 ? -36.472 -25.882 13.623 1.00 60.69 428 ASN A CA 1
ATOM 3250 C C . ASN A 1 428 ? -35.728 -26.839 12.674 1.00 60.69 428 ASN A C 1
ATOM 3252 O O . ASN A 1 428 ? -36.355 -27.453 11.814 1.00 60.69 428 ASN A O 1
ATOM 3256 N N . PHE A 1 429 ? -34.408 -27.003 12.818 1.00 59.69 429 PHE A N 1
ATOM 3257 C CA . PHE A 1 429 ? -33.595 -27.763 11.850 1.00 59.69 429 PHE A CA 1
ATOM 3258 C C . PHE A 1 429 ? -33.498 -29.274 12.125 1.00 59.69 429 PHE A C 1
ATOM 3260 O O . PHE A 1 429 ? -33.090 -30.031 11.249 1.00 59.69 429 PHE A O 1
ATOM 3267 N N . ARG A 1 430 ? -33.907 -29.741 13.313 1.00 57.56 430 ARG A N 1
ATOM 3268 C CA . ARG A 1 430 ? -33.996 -31.180 13.648 1.00 57.56 430 ARG A CA 1
ATOM 3269 C C . ARG A 1 430 ? -35.324 -31.838 13.242 1.00 57.56 430 ARG A C 1
ATOM 3271 O O . ARG A 1 430 ? -35.456 -33.059 13.322 1.00 57.56 430 ARG A O 1
ATOM 3278 N N . GLY A 1 431 ? -36.320 -31.044 12.843 1.00 57.16 431 GLY A N 1
ATOM 3279 C CA . GLY A 1 431 ? -37.668 -31.525 12.537 1.00 57.16 431 GLY A CA 1
ATOM 3280 C C . GLY A 1 431 ? -38.285 -32.315 13.699 1.00 57.16 431 GLY A C 1
ATOM 3281 O O . GLY A 1 431 ? -38.247 -31.891 14.851 1.00 57.16 431 GLY A O 1
ATOM 3282 N N . THR A 1 432 ? -38.838 -33.492 13.403 1.00 52.75 432 THR A N 1
ATOM 3283 C CA . THR A 1 432 ? -39.438 -34.397 14.400 1.00 52.75 432 THR A CA 1
ATOM 3284 C C . THR A 1 432 ? -38.426 -35.299 15.118 1.00 52.75 432 THR A C 1
ATOM 3286 O O . THR A 1 432 ? -38.828 -36.127 15.937 1.00 52.75 432 THR A O 1
ATOM 3289 N N . MET A 1 433 ? -37.125 -35.185 14.828 1.00 53.84 433 MET A N 1
ATOM 3290 C CA . MET A 1 433 ? -36.126 -36.083 15.404 1.00 53.84 433 MET A CA 1
ATOM 3291 C C . MET A 1 433 ? -35.844 -35.749 16.873 1.00 53.84 433 MET A C 1
ATOM 3293 O O . MET A 1 433 ? -35.644 -34.595 17.266 1.00 53.84 433 MET A O 1
ATOM 3297 N N . LEU A 1 434 ? -35.788 -36.796 17.698 1.00 58.59 434 LEU A N 1
ATOM 3298 C CA . LEU A 1 434 ? -35.253 -36.697 19.049 1.00 58.59 434 LEU A CA 1
ATOM 3299 C C . LEU A 1 434 ? -33.730 -36.529 18.972 1.00 58.59 434 LEU A C 1
ATOM 3301 O O . LEU A 1 434 ? -33.046 -37.194 18.190 1.00 58.59 434 LEU A O 1
ATOM 3305 N N . THR A 1 435 ? -33.202 -35.616 19.782 1.00 61.44 435 THR A N 1
ATOM 3306 C CA . THR A 1 435 ? -31.804 -35.167 19.709 1.00 61.44 435 THR A CA 1
ATOM 3307 C C . THR A 1 435 ? -31.258 -34.970 21.118 1.00 61.44 435 THR A C 1
ATOM 3309 O O . THR A 1 435 ? -31.968 -34.456 21.987 1.00 61.44 435 THR A O 1
ATOM 3312 N N . TRP A 1 436 ? -30.019 -35.399 21.349 1.00 68.94 436 TRP A N 1
ATOM 3313 C CA . TRP A 1 436 ? -29.304 -35.216 22.607 1.00 68.94 436 TRP A CA 1
ATOM 3314 C C . TRP A 1 436 ? -28.790 -33.781 22.749 1.00 68.94 436 TRP A C 1
ATOM 3316 O O . TRP A 1 436 ? -28.263 -33.200 21.800 1.00 68.94 436 TRP A O 1
ATOM 3326 N N . ILE A 1 437 ? -28.901 -33.253 23.967 1.00 75.19 437 ILE A N 1
ATOM 3327 C CA . ILE A 1 437 ? -28.302 -31.990 24.417 1.00 75.19 437 ILE A CA 1
ATOM 3328 C C . ILE A 1 437 ? -27.453 -32.241 25.673 1.00 75.19 437 ILE A C 1
ATOM 3330 O O . ILE A 1 437 ? -27.494 -33.329 26.242 1.00 75.19 437 ILE A O 1
ATOM 3334 N N . GLY A 1 438 ? -26.686 -31.253 26.131 1.00 75.62 438 GLY A N 1
ATOM 3335 C CA . GLY A 1 438 ? -25.738 -31.407 27.240 1.00 75.62 438 GLY A CA 1
ATOM 3336 C C . GLY A 1 438 ? -26.357 -31.574 28.637 1.00 75.62 438 GLY A C 1
ATOM 3337 O O . GLY A 1 438 ? -25.624 -31.823 29.591 1.00 75.62 438 GLY A O 1
ATOM 3338 N N . ALA A 1 439 ? -27.676 -31.432 28.796 1.00 77.56 439 ALA A N 1
ATOM 3339 C CA . ALA A 1 439 ? -28.327 -31.576 30.098 1.00 77.56 439 ALA A CA 1
ATOM 3340 C C . ALA A 1 439 ? -28.504 -33.056 30.494 1.00 77.56 439 ALA A C 1
ATOM 3342 O O . ALA A 1 439 ? -28.965 -33.883 29.702 1.00 77.56 439 ALA A O 1
ATOM 3343 N N . ASN A 1 440 ? -28.145 -33.384 31.735 1.00 80.62 440 ASN A N 1
ATOM 3344 C CA . ASN A 1 440 ? -28.204 -34.726 32.321 1.00 80.62 440 ASN A CA 1
ATOM 3345 C C . ASN A 1 440 ? -28.412 -34.652 33.843 1.00 80.62 440 ASN A C 1
ATOM 3347 O O . ASN A 1 440 ? -28.077 -33.637 34.450 1.00 80.62 440 ASN A O 1
ATOM 3351 N N . ASP A 1 441 ? -28.913 -35.724 34.459 1.00 80.94 441 ASP A N 1
ATOM 3352 C CA . ASP A 1 441 ? -28.987 -35.867 35.924 1.00 80.94 441 ASP A CA 1
ATOM 3353 C C . ASP A 1 441 ? -28.203 -37.095 36.444 1.00 80.94 441 ASP A C 1
ATOM 3355 O O . ASP A 1 441 ? -28.412 -37.565 37.559 1.00 80.94 441 ASP A O 1
ATOM 3359 N N . ILE A 1 442 ? -27.236 -37.586 35.653 1.00 78.44 442 ILE A N 1
ATOM 3360 C CA . ILE A 1 442 ? -26.502 -38.852 35.868 1.00 78.44 442 ILE A CA 1
ATOM 3361 C C . ILE A 1 442 ? -25.822 -38.943 37.242 1.00 78.44 442 ILE A C 1
ATOM 3363 O O . ILE A 1 442 ? -25.664 -40.040 37.772 1.00 78.44 442 ILE A O 1
ATOM 3367 N N . ALA A 1 443 ? -25.422 -37.814 37.830 1.00 74.25 443 ALA A N 1
ATOM 3368 C CA . ALA A 1 443 ? -24.814 -37.785 39.159 1.00 74.25 443 ALA A CA 1
ATOM 3369 C C . ALA A 1 443 ? -25.836 -37.921 40.307 1.00 74.25 443 ALA A C 1
ATOM 3371 O O . ALA A 1 443 ? -25.500 -38.472 41.354 1.00 74.25 443 ALA A O 1
ATOM 3372 N N . VAL A 1 444 ? -27.055 -37.390 40.139 1.00 77.19 444 VAL A N 1
ATOM 3373 C CA . VAL A 1 444 ? -28.143 -37.387 41.132 1.00 77.19 444 VAL A CA 1
ATOM 3374 C C . VAL A 1 444 ? -29.480 -37.281 40.387 1.00 77.19 444 VAL A C 1
ATOM 3376 O O . VAL A 1 444 ? -29.848 -36.204 39.926 1.00 77.19 444 VAL A O 1
ATOM 3379 N N . GLU A 1 445 ? -30.224 -38.384 40.315 1.00 74.00 445 GLU A N 1
ATOM 3380 C CA . GLU A 1 445 ? -31.523 -38.478 39.627 1.00 74.00 445 GLU A CA 1
ATOM 3381 C C . GLU A 1 445 ? -32.502 -37.377 40.081 1.00 74.00 445 GLU A C 1
ATOM 3383 O O . GLU A 1 445 ? -32.721 -37.167 41.276 1.00 74.00 445 GLU A O 1
ATOM 3388 N N . GLY A 1 446 ? -33.070 -36.643 39.121 1.00 71.88 446 GLY A N 1
ATOM 3389 C CA . GLY A 1 446 ? -33.891 -35.448 39.334 1.00 71.88 446 GLY A CA 1
ATOM 3390 C C . GLY A 1 446 ? -33.119 -34.120 39.413 1.00 71.88 446 GLY A C 1
ATOM 3391 O O . GLY A 1 446 ? -33.736 -33.066 39.251 1.00 71.88 446 GLY A O 1
ATOM 3392 N N . ARG A 1 447 ? -31.792 -34.121 39.614 1.00 77.75 447 ARG A N 1
ATOM 3393 C CA . ARG A 1 447 ? -30.959 -32.904 39.675 1.00 77.75 447 ARG A CA 1
ATOM 3394 C C . ARG A 1 447 ? -30.185 -32.697 38.373 1.00 77.75 447 ARG A C 1
ATOM 3396 O O . ARG A 1 447 ? -29.043 -33.124 38.221 1.00 77.75 447 ARG A O 1
ATOM 3403 N N . TRP A 1 448 ? -30.805 -31.959 37.464 1.00 76.31 448 TRP A N 1
ATOM 3404 C CA . TRP A 1 448 ? -30.252 -31.658 36.148 1.00 76.31 448 TRP A CA 1
ATOM 3405 C C . TRP A 1 448 ? -29.098 -30.644 36.192 1.00 76.31 448 TRP A C 1
ATOM 3407 O O . TRP A 1 448 ? -29.189 -29.600 36.842 1.00 76.31 448 TRP A O 1
ATOM 3417 N N . VAL A 1 449 ? -28.034 -30.943 35.445 1.00 78.94 449 VAL A N 1
ATOM 3418 C CA . VAL A 1 449 ? -26.875 -30.076 35.172 1.00 78.94 449 VAL A CA 1
ATOM 3419 C C . VAL A 1 449 ? -26.457 -30.193 33.703 1.00 78.94 449 VAL A C 1
ATOM 3421 O O . VAL A 1 449 ? -26.770 -31.176 33.027 1.00 78.94 449 VAL A O 1
ATOM 3424 N N . TRP A 1 450 ? -25.736 -29.197 33.196 1.00 82.19 450 TRP A N 1
ATOM 3425 C CA . TRP A 1 450 ? -25.092 -29.247 31.881 1.00 82.19 450 TRP A CA 1
ATOM 3426 C C . TRP A 1 450 ? -23.789 -30.072 31.911 1.00 82.19 450 TRP A C 1
ATOM 3428 O O . TRP A 1 450 ? -23.288 -30.428 32.978 1.00 82.19 450 TRP A O 1
ATOM 3438 N N . THR A 1 451 ? -23.200 -30.371 30.746 1.00 74.38 451 THR A N 1
ATOM 3439 C CA . THR A 1 451 ? -21.923 -31.114 30.643 1.00 74.38 451 THR A CA 1
ATOM 3440 C C . THR A 1 451 ? -20.736 -30.393 31.284 1.00 74.38 451 THR A C 1
ATOM 3442 O O . THR A 1 451 ? -19.781 -31.053 31.677 1.00 74.38 451 THR A O 1
ATOM 3445 N N . ASP A 1 452 ? -20.807 -29.066 31.426 1.00 74.69 452 ASP A N 1
ATOM 3446 C CA . ASP A 1 452 ? -19.837 -28.236 32.158 1.00 74.69 452 ASP A CA 1
ATOM 3447 C C . ASP A 1 452 ? -20.090 -28.189 33.682 1.00 74.69 452 ASP A C 1
ATOM 3449 O O . ASP A 1 452 ? -19.433 -27.442 34.402 1.00 74.69 452 ASP A O 1
ATOM 3453 N N . GLY A 1 453 ? -21.058 -28.966 34.185 1.00 78.25 453 GLY A N 1
ATOM 3454 C CA . GLY A 1 453 ? -21.458 -29.001 35.593 1.00 78.25 453 GLY A CA 1
ATOM 3455 C C . GLY A 1 453 ? -22.300 -27.805 36.051 1.00 78.25 453 GLY A C 1
ATOM 3456 O O . GLY A 1 453 ? -22.759 -27.797 37.195 1.00 78.25 453 GLY A O 1
ATOM 3457 N N . SER A 1 454 ? -22.542 -26.808 35.192 1.00 79.06 454 SER A N 1
ATOM 3458 C CA . SER A 1 454 ? -23.362 -25.649 35.553 1.00 79.06 454 SER A CA 1
ATOM 3459 C C . SER A 1 454 ? -24.849 -26.023 35.697 1.00 79.06 454 SER A C 1
ATOM 3461 O O . SER A 1 454 ? -25.340 -26.918 34.997 1.00 79.06 454 SER A O 1
ATOM 3463 N N . PRO A 1 455 ? -25.596 -25.361 36.602 1.00 77.38 455 PRO A N 1
ATOM 3464 C CA . PRO A 1 455 ? -27.035 -25.566 36.721 1.00 77.38 455 PRO A CA 1
ATOM 3465 C C . PRO A 1 455 ? -27.771 -25.075 35.468 1.00 77.38 455 PRO A C 1
ATOM 3467 O O . PRO A 1 455 ? -27.281 -24.218 34.724 1.00 77.38 455 PRO A O 1
ATOM 3470 N N . LEU A 1 456 ? -28.986 -25.582 35.254 1.00 70.75 456 LEU A N 1
ATOM 3471 C CA . LEU A 1 456 ? -29.874 -25.102 34.196 1.00 70.75 456 LEU A CA 1
ATOM 3472 C C . LEU A 1 456 ? -30.431 -23.716 34.565 1.00 70.75 456 LEU A C 1
ATOM 3474 O O . LEU A 1 456 ? -31.512 -23.599 35.130 1.00 70.75 456 LEU A O 1
ATOM 3478 N N . ALA A 1 457 ? -29.661 -22.667 34.259 1.00 65.19 457 ALA A N 1
ATOM 3479 C CA . ALA A 1 457 ? -30.075 -21.269 34.415 1.00 65.19 457 ALA A CA 1
ATOM 3480 C C . ALA A 1 457 ? -31.254 -20.902 33.492 1.00 65.19 457 ALA A C 1
ATOM 3482 O O . ALA A 1 457 ? -32.116 -20.117 33.874 1.00 65.19 457 ALA A O 1
ATOM 3483 N N . TYR A 1 458 ? -31.311 -21.525 32.311 1.00 54.44 458 TYR A N 1
ATOM 3484 C CA . TYR A 1 458 ? -32.511 -21.616 31.490 1.00 54.44 458 TYR A CA 1
ATOM 3485 C C . TYR A 1 458 ? -33.077 -23.040 31.567 1.00 54.44 458 TYR A C 1
ATOM 3487 O O . TYR A 1 458 ? -32.384 -24.021 31.284 1.00 54.44 458 TYR A O 1
ATOM 3495 N N . THR A 1 459 ? -34.355 -23.134 31.923 1.00 55.72 459 THR A N 1
ATOM 3496 C CA . THR A 1 459 ? -35.208 -24.320 31.776 1.00 55.72 459 THR A CA 1
ATOM 3497 C C . THR A 1 459 ? -36.419 -23.918 30.948 1.00 55.72 459 THR A C 1
ATOM 3499 O O . THR A 1 459 ? -36.950 -22.826 31.161 1.00 55.72 459 THR A O 1
ATOM 3502 N N . ARG A 1 460 ? -36.862 -24.789 30.037 1.00 48.19 460 ARG A N 1
ATOM 3503 C CA . ARG A 1 460 ? -38.092 -24.566 29.278 1.00 48.19 460 ARG A CA 1
ATOM 3504 C C . ARG A 1 460 ? -39.312 -25.070 30.039 1.00 48.19 460 ARG A C 1
ATOM 3506 O O . ARG A 1 460 ? -39.287 -26.264 30.410 1.00 48.19 460 ARG A O 1
#

Radius of gyration: 31.89 Å; chains: 1; bounding box: 96×89×63 Å

Secondary structure (DSSP, 8-state):
----EEE------------------EEEEEEP----------------------------------------------------PPP--SEEEEEEEEEEETTEEEEEEEEEEEPTT--SSS-EEEEEEEPPTT--HHHHHHHH-HHHHHHHHT-EEEEEPPBTTB---BTTBSSHHHHTT--HHHHHHHHHHHHHHHS-EEEEEEEEEEBTHHHHHHHHHHHH-TTT-SEEEEES-----SPP--SS--EEEEEEETT-SSS-HHHHHHHHHHHHHHTT--SS-EEEEEETTEEEEEE-S-GGG--EEEEEETT--S--TTS---TTT----SSS-HHHHHHHHHTT--GGG-S---SS---HHHHHHHT----PPSSEEEEEEETTEEEEEEEEE-HHHHHHHHHTSTT--B----SHHHHHHHHHHTTT--EEEEEE-TTSTT--B-TTS-B-SS--

Foldseek 3Di:
DDWDFDWFDDDDDDDDDDDDDDDFAAEWEFADDDPDDDDDDDDDDDDDDDDDDDDDDDDDDDDDDDDDDDPDPPPDPPDPDPPQADADDFAKDKDWDFDQDPVGTDIWIKIKGFAPPRGSPAAAFEEEEEEAAPAFLVRRCQWLVLSVLCNVPPHMYMRIGDDNSADCLDPPDDPDCVVRVPPVLVVVVVVLVCCVVRHRHDQFRYEYEYAARSLSVQLVCVQAPVLRHQATEYALYARDDPPGARPKQHAYEYAHEPAAPRQHPVSLVVRLVNSCVNQVFDPAWDWDDDFDQWTKTKTFPGPLTHIYIYIYGYQAYRGQECTDDDPVGDDHYVSDHCSVVVVVNSVLTTSVSDPDPDQDDDDVVVCVVVVVCPDDDPAKDFQDADPNHGYIYGYHDDLVCQQVVQVVGTRGGHDDDLDDVSSVSVDPRCDPTTIGGQWICVVHHPQIDGVVRHGCPDDD